Protein AF-A0A7Y5W720-F1 (afdb_monomer)

Mean predicted aligned error: 8.0 Å

Foldseek 3Di:
DDDDDDDDDDDDDDPDPPPPPDFDDWFWQWDQQEGQEAEAEFPLLVLLSVVLQVLLCVQQVHRHHYDHAPPDDDPPGGEYEYFFAVVRHVVLVVVCVQVVNPRECVQAPQQKWWWFWDADPNHIYTRTYHVGSNSRLVSSLCCSAFFWDDDHNIIIGGGDTDIFYFLFPAQEAEDELQQFDQPQDDDRDQAPDLPDDNGGALVSSLNRLLSLLVVCLSLSHAEYEYQQLAAVRNPGLVSSQVSQVSNVSSNHFYAYEAALWPQQGLHRYDCDLRGQQNVCVVVVVQFFADPVRHGDSTGQQQDPVSLVSLLVSLVVVLVRHNGQAYEYEHPDLDAGDDPRLVVQLVVQPDPDRSSLSSSLSNQLSNVVSNCVSPVRHAYEYEPAAADDPVCVVVPDSSLVSHPLSHEYEHECQVCLVPPPQPDADDGNAYEYEHAACGSNVPHVQAACLVSLLSCLLSCSSRPHNYYYYHSRHDLLQLRSVSSSLSSSVCSRPSPQDPLNSLVRRVQQQQAHSVLSVLVVVLCVCRRHPVSLLPLVSLVVSLVSLVVSCVVGDPNNNSSSVSVNVVSVVSSVVSVVVVVVLVVLCCVQPPFDWADFPDKDKPAFDVVVQQDLVLQAPPDLDPPNSKRKGAQALDQKMKMKTFHPAFDWFFKKKFAAAQDQQPQGQAWKWKWFDDPNDIDTQDTGHRDPDHTIDMRGHDIDGGRMMMMMGRDTSDRRMHITRYMTTGDHDDPD

pLDDT: mean 92.98, std 11.26, range [32.91, 98.81]

Structure (mmCIF, N/CA/C/O backbone):
data_AF-A0A7Y5W720-F1
#
_entry.id   AF-A0A7Y5W720-F1
#
loop_
_atom_site.group_PDB
_atom_site.id
_atom_site.type_symbol
_atom_site.label_atom_id
_atom_site.label_alt_id
_atom_site.label_comp_id
_atom_site.label_asym_id
_atom_site.label_entity_id
_atom_site.label_seq_id
_atom_site.pdbx_PDB_ins_code
_atom_site.Cartn_x
_atom_site.Cartn_y
_atom_site.Cartn_z
_atom_site.occupancy
_atom_site.B_iso_or_equiv
_atom_site.auth_seq_id
_atom_site.auth_comp_id
_atom_site.auth_asym_id
_atom_site.auth_atom_id
_atom_site.pdbx_PDB_model_num
ATOM 1 N N . MET A 1 1 ? -81.010 30.825 -11.243 1.00 44.16 1 MET A N 1
ATOM 2 C CA . MET A 1 1 ? -81.316 30.250 -9.906 1.00 44.16 1 MET A CA 1
ATOM 3 C C . MET A 1 1 ? -80.877 28.789 -9.933 1.00 44.16 1 MET A C 1
ATOM 5 O O . MET A 1 1 ? -81.191 28.182 -10.950 1.00 44.16 1 MET A O 1
ATOM 9 N N . PRO A 1 2 ? -80.143 28.233 -8.937 1.00 50.84 2 PRO A N 1
ATOM 10 C CA . PRO A 1 2 ? -80.369 28.401 -7.492 1.00 50.84 2 PRO A CA 1
ATOM 11 C C . PRO A 1 2 ? -79.129 28.652 -6.582 1.00 50.84 2 PRO A C 1
ATOM 13 O O . PRO A 1 2 ? -78.012 28.261 -6.882 1.00 50.84 2 PRO A O 1
ATOM 16 N N . LYS A 1 3 ? -79.433 29.284 -5.434 1.00 36.00 3 LYS A N 1
ATOM 17 C CA . LYS A 1 3 ? -78.966 29.115 -4.033 1.00 36.00 3 LYS A CA 1
ATOM 18 C C . LYS A 1 3 ? -77.467 28.949 -3.691 1.00 36.00 3 LYS A C 1
ATOM 20 O O . LYS A 1 3 ? -76.921 27.853 -3.694 1.00 36.00 3 LYS A O 1
ATOM 25 N N . THR A 1 4 ? -76.903 30.038 -3.167 1.00 38.31 4 THR A N 1
ATOM 26 C CA . THR A 1 4 ? -75.679 30.158 -2.356 1.00 38.31 4 THR A CA 1
ATOM 27 C C . THR A 1 4 ? -75.922 29.753 -0.891 1.00 38.31 4 THR A C 1
ATOM 29 O O . THR A 1 4 ? -76.892 30.196 -0.275 1.00 38.31 4 THR A O 1
ATOM 32 N N . ARG A 1 5 ? -75.020 28.950 -0.307 1.00 42.03 5 ARG A N 1
ATOM 33 C CA . ARG A 1 5 ? -74.884 28.719 1.145 1.00 42.03 5 ARG A CA 1
ATOM 34 C C . ARG A 1 5 ? -73.493 29.188 1.583 1.00 42.03 5 ARG A C 1
ATOM 36 O O . ARG A 1 5 ? -72.498 28.712 1.050 1.00 42.03 5 ARG A O 1
ATOM 43 N N . PHE A 1 6 ? -73.452 30.116 2.538 1.00 37.22 6 PHE A N 1
ATOM 44 C CA . PHE A 1 6 ? -72.251 30.550 3.254 1.00 37.22 6 PHE A CA 1
ATOM 45 C C . PHE A 1 6 ? -71.899 29.506 4.325 1.00 37.22 6 PHE A C 1
ATOM 47 O O . PHE A 1 6 ? -72.762 29.128 5.118 1.00 37.22 6 PHE A O 1
ATOM 54 N N . LEU A 1 7 ? -70.647 29.044 4.331 1.00 35.50 7 LEU A N 1
ATOM 55 C CA . LEU A 1 7 ? -70.089 28.127 5.323 1.00 35.50 7 LEU A CA 1
ATOM 56 C C . LEU A 1 7 ? -69.231 28.935 6.311 1.00 35.50 7 LEU A C 1
ATOM 58 O O . LEU A 1 7 ? -68.372 29.712 5.897 1.00 35.50 7 LEU A O 1
ATOM 62 N N . PHE A 1 8 ? -69.496 28.763 7.604 1.00 35.00 8 PHE A N 1
ATOM 63 C CA . PHE A 1 8 ? -68.755 29.360 8.716 1.00 35.00 8 PHE A CA 1
ATOM 64 C C . PHE A 1 8 ? -67.380 28.685 8.855 1.00 35.00 8 PHE A C 1
ATOM 66 O O . PHE A 1 8 ? -67.295 27.460 8.937 1.00 35.00 8 PHE A O 1
ATOM 73 N N . LEU A 1 9 ? -66.314 29.487 8.885 1.00 33.34 9 LEU A N 1
ATOM 74 C CA . LEU A 1 9 ? -64.928 29.059 9.077 1.00 33.34 9 LEU A CA 1
ATOM 75 C C . LEU A 1 9 ? -64.634 28.957 10.585 1.00 33.34 9 LEU A C 1
ATOM 77 O O . LEU A 1 9 ? -64.728 29.956 11.297 1.00 33.34 9 LEU A O 1
ATOM 81 N N . MET A 1 10 ? -64.274 27.767 11.071 1.00 33.66 10 MET A N 1
ATOM 82 C CA . MET A 1 10 ? -63.764 27.550 12.429 1.00 33.66 10 MET A CA 1
ATOM 83 C C . MET A 1 10 ? -62.242 27.366 12.341 1.00 33.66 10 MET A C 1
ATOM 85 O O . MET A 1 10 ? -61.757 26.394 11.766 1.00 33.66 10 MET A O 1
ATOM 89 N N . LEU A 1 11 ? -61.495 28.342 12.858 1.00 32.91 11 LEU A N 1
ATOM 90 C CA . LEU A 1 11 ? -60.034 28.370 12.876 1.00 32.91 11 LEU A CA 1
ATOM 91 C C . LEU A 1 11 ? -59.527 27.527 14.062 1.00 32.91 11 LEU A C 1
ATOM 93 O O . LEU A 1 11 ? -59.565 27.981 15.203 1.00 32.91 11 LEU A O 1
ATOM 97 N N . PHE A 1 12 ? -59.065 26.303 13.804 1.00 34.47 12 PHE A N 1
ATOM 98 C CA . PHE A 1 12 ? -58.284 25.521 14.768 1.00 34.47 12 PHE A CA 1
ATOM 99 C C . PHE A 1 12 ? -56.801 25.861 14.584 1.00 34.47 12 PHE A C 1
ATOM 101 O O . PHE A 1 12 ? -56.183 25.479 13.592 1.00 34.47 12 PHE A O 1
ATOM 108 N N . VAL A 1 13 ? -56.230 26.599 15.536 1.00 35.31 13 VAL A N 1
ATOM 109 C CA . VAL A 1 13 ? -54.781 26.808 15.639 1.00 35.31 13 VAL A CA 1
ATOM 110 C C . VAL A 1 13 ? -54.181 25.559 16.281 1.00 35.31 13 VAL A C 1
ATOM 112 O O . VAL A 1 13 ? -54.291 25.356 17.488 1.00 35.31 13 VAL A O 1
ATOM 115 N N . VAL A 1 14 ? -53.560 24.706 15.469 1.00 37.03 14 VAL A N 1
ATOM 116 C CA . VAL A 1 14 ? -52.676 23.640 15.951 1.00 37.03 14 VAL A CA 1
ATOM 117 C C . VAL A 1 14 ? -51.308 24.271 16.205 1.00 37.03 14 VAL A C 1
ATOM 119 O O . VAL A 1 14 ? -50.542 24.520 15.279 1.00 37.03 14 VAL A O 1
ATOM 122 N N . LEU A 1 15 ? -51.012 24.559 17.472 1.00 36.03 15 LEU A N 1
ATOM 123 C CA . LEU A 1 15 ? -49.656 24.832 17.945 1.00 36.03 15 LEU A CA 1
ATOM 124 C C . LEU A 1 15 ? -48.871 23.513 17.916 1.00 36.03 15 LEU A C 1
ATOM 126 O O . LEU A 1 15 ? -48.876 22.749 18.877 1.00 36.03 15 LEU A O 1
ATOM 130 N N . THR A 1 16 ? -48.205 23.224 16.799 1.00 38.00 16 THR A N 1
ATOM 131 C CA . THR A 1 16 ? -47.124 22.236 16.776 1.00 38.00 16 THR A CA 1
ATOM 132 C C . THR A 1 16 ? -45.955 22.809 17.567 1.00 38.00 16 THR A C 1
ATOM 134 O O . THR A 1 16 ? -45.246 23.696 17.091 1.00 38.00 16 THR A O 1
ATOM 137 N N . THR A 1 17 ? -45.750 22.314 18.785 1.00 38.47 17 THR A N 1
ATOM 138 C CA . THR A 1 17 ? -44.494 22.479 19.516 1.00 38.47 17 THR A CA 1
ATOM 139 C C . THR A 1 17 ? -43.399 21.759 18.737 1.00 38.47 17 THR A C 1
ATOM 141 O O . THR A 1 17 ? -43.185 20.560 18.910 1.00 38.47 17 THR A O 1
ATOM 144 N N . ALA A 1 18 ? -42.727 22.479 17.840 1.00 40.84 18 ALA A N 1
ATOM 145 C CA . ALA A 1 18 ? -41.414 22.082 17.366 1.00 40.84 18 ALA A CA 1
ATOM 146 C C . ALA A 1 18 ? -40.517 22.000 18.606 1.00 40.84 18 ALA A C 1
ATOM 148 O O . ALA A 1 18 ? -40.218 23.015 19.237 1.00 40.84 18 ALA A O 1
ATOM 149 N N . GLY A 1 19 ? -40.180 20.777 19.017 1.00 35.91 19 GLY A N 1
ATOM 150 C CA . GLY A 1 19 ? -39.203 20.548 20.065 1.00 35.91 19 GLY A CA 1
ATOM 151 C C . GLY A 1 19 ? -37.884 21.152 19.610 1.00 35.91 19 GLY A C 1
ATOM 152 O O . GLY A 1 19 ? -37.218 20.603 18.738 1.00 35.91 19 GLY A O 1
ATOM 153 N N . TYR A 1 20 ? -37.528 22.304 20.173 1.00 36.41 20 TYR A N 1
ATOM 154 C CA . TYR A 1 20 ? -36.170 22.810 20.101 1.00 36.41 20 TYR A CA 1
ATOM 155 C C . TYR A 1 20 ? -35.282 21.765 20.776 1.00 36.41 20 TYR A C 1
ATOM 157 O O . TYR A 1 20 ? -35.274 21.638 22.000 1.00 36.41 20 TYR A O 1
ATOM 165 N N . CYS A 1 21 ? -34.573 20.979 19.969 1.00 39.09 21 CYS A N 1
ATOM 166 C CA . CYS A 1 21 ? -33.480 20.151 20.445 1.00 39.09 21 CYS A CA 1
ATOM 167 C C . CYS A 1 21 ? -32.407 21.129 20.937 1.00 39.09 21 CYS A C 1
ATOM 169 O O . CYS A 1 21 ? -31.680 21.715 20.137 1.00 39.09 21 CYS A O 1
ATOM 171 N N . LEU A 1 22 ? -32.384 21.405 22.243 1.00 52.56 22 LEU A N 1
ATOM 172 C CA . LEU A 1 22 ? -31.303 22.171 22.851 1.00 52.56 22 LEU A CA 1
ATOM 173 C C . LEU A 1 22 ? -30.005 21.423 22.540 1.00 52.56 22 LEU A C 1
ATOM 175 O O . LEU A 1 22 ? -29.875 20.251 22.892 1.00 52.56 22 LEU A O 1
ATOM 179 N N . ALA A 1 23 ? -29.082 22.080 21.835 1.00 60.28 23 ALA A N 1
ATOM 180 C CA . ALA A 1 23 ? -27.775 21.512 21.542 1.00 60.28 23 ALA A CA 1
ATOM 181 C C . ALA A 1 23 ? -27.115 21.098 22.865 1.00 60.28 23 ALA A C 1
ATOM 183 O O . ALA A 1 23 ? -26.997 21.909 23.788 1.00 60.28 23 ALA A O 1
ATOM 184 N N . GLN A 1 24 ? -26.747 19.822 22.979 1.00 73.19 24 GLN A N 1
ATOM 185 C CA . GLN A 1 24 ? -26.097 19.303 24.175 1.00 73.19 24 GLN A CA 1
ATOM 186 C C . GLN A 1 24 ? -24.757 20.024 24.362 1.00 73.19 24 GLN A C 1
ATOM 188 O O . GLN A 1 24 ? -23.994 20.189 23.408 1.00 73.19 24 GLN A O 1
ATOM 193 N N . ALA A 1 25 ? -24.492 20.499 25.581 1.00 83.00 25 ALA A N 1
ATOM 194 C CA . ALA A 1 25 ? -23.247 21.195 25.883 1.00 83.00 25 ALA A CA 1
ATOM 195 C C . ALA A 1 25 ? -22.039 20.264 25.639 1.00 83.00 25 ALA A C 1
ATOM 197 O O . ALA A 1 25 ? -22.139 19.072 25.943 1.00 83.00 25 ALA A O 1
ATOM 198 N N . PRO A 1 26 ? -20.903 20.782 25.129 1.00 91.38 26 PRO A N 1
ATOM 199 C CA . PRO A 1 26 ? -19.698 19.980 24.944 1.00 91.38 26 PRO A CA 1
ATOM 200 C C . PRO A 1 26 ? -19.242 19.320 26.249 1.00 91.38 26 PRO A C 1
ATOM 202 O O . PRO A 1 26 ? -19.220 19.958 27.307 1.00 91.38 26 PRO A O 1
ATOM 205 N N . LEU A 1 27 ? -18.821 18.058 26.172 1.00 95.06 27 LEU A N 1
ATOM 206 C CA . LEU A 1 27 ? -18.224 17.352 27.300 1.00 95.06 27 LEU A CA 1
ATOM 207 C C . LEU A 1 27 ? -16.806 17.865 27.535 1.00 95.06 27 LEU A C 1
ATOM 209 O O . LEU A 1 27 ? -15.995 17.942 26.614 1.00 95.06 27 LEU A O 1
ATOM 213 N N . THR A 1 28 ? -16.484 18.182 28.786 1.00 95.62 28 THR A N 1
ATOM 214 C CA . THR A 1 28 ? -15.100 18.452 29.193 1.00 95.62 28 THR A CA 1
ATOM 215 C C . THR A 1 28 ? -14.472 17.147 29.658 1.00 95.62 28 THR A C 1
ATOM 217 O O . THR A 1 28 ? -14.910 16.576 30.653 1.00 95.62 28 THR A O 1
ATOM 220 N N . LEU A 1 29 ? -13.465 16.665 28.928 1.00 97.38 29 LEU A N 1
ATOM 221 C CA . LEU A 1 29 ? -12.767 15.412 29.240 1.00 97.38 29 LEU A CA 1
ATOM 222 C C . LEU A 1 29 ? -11.474 15.676 30.017 1.00 97.38 29 LEU A C 1
ATOM 224 O O . LEU A 1 29 ? -11.125 14.920 30.924 1.00 97.38 29 LEU A O 1
ATOM 228 N N . VAL A 1 30 ? -10.799 16.783 29.701 1.00 97.81 30 VAL A N 1
ATOM 229 C CA . VAL A 1 30 ? -9.634 17.295 30.429 1.00 97.81 30 VAL A CA 1
ATOM 230 C C . VAL A 1 30 ? -9.773 18.807 30.572 1.00 97.81 30 VAL A C 1
ATOM 232 O O . VAL A 1 30 ? -10.057 19.498 29.593 1.00 97.81 30 VAL A O 1
ATOM 235 N N . ASN A 1 31 ? -9.551 19.326 31.777 1.00 96.81 31 ASN A N 1
ATOM 236 C CA . ASN A 1 31 ? -9.566 20.755 32.070 1.00 96.81 31 ASN A CA 1
ATOM 237 C C . ASN A 1 31 ? -8.187 21.193 32.569 1.00 96.81 31 ASN A C 1
ATOM 239 O O . ASN A 1 31 ? -7.797 20.842 33.678 1.00 96.81 31 ASN A O 1
ATOM 243 N N . ASP A 1 32 ? -7.452 21.932 31.740 1.00 95.88 32 ASP A N 1
ATOM 244 C CA . ASP A 1 32 ? -6.098 22.421 32.040 1.00 95.88 32 ASP A CA 1
ATOM 245 C C . ASP A 1 32 ? -5.136 21.330 32.562 1.00 95.88 32 ASP A C 1
ATOM 247 O O . ASP A 1 32 ? -4.473 21.464 33.589 1.00 95.88 32 ASP A O 1
ATOM 251 N N . GLY A 1 33 ? -5.098 20.188 31.869 1.00 96.06 33 GLY A N 1
ATOM 252 C CA . GLY A 1 33 ? -4.282 19.029 32.243 1.00 96.06 33 GLY A CA 1
ATOM 253 C C . GLY A 1 33 ? -4.838 18.184 33.394 1.00 96.06 33 GLY A C 1
ATOM 254 O O . GLY A 1 33 ? -4.301 17.113 33.674 1.00 96.06 33 GLY A O 1
ATOM 255 N N . MET A 1 34 ? -5.937 18.601 34.028 1.00 96.81 34 MET A N 1
ATOM 256 C CA . MET A 1 34 ? -6.626 17.799 35.038 1.00 96.81 34 MET A CA 1
ATOM 257 C C . MET A 1 34 ? -7.694 16.914 34.381 1.00 96.81 34 MET A C 1
ATOM 259 O O . MET A 1 34 ? -8.561 17.432 33.669 1.00 96.81 34 MET A O 1
ATOM 263 N N . PRO A 1 35 ? -7.675 15.586 34.601 1.00 96.62 35 PRO A N 1
ATOM 264 C CA . PRO A 1 35 ? -8.681 14.695 34.039 1.00 96.62 35 PRO A CA 1
ATOM 265 C C . PRO A 1 35 ? -10.062 15.006 34.634 1.00 96.62 35 PRO A C 1
ATOM 267 O O . PRO A 1 35 ? -10.228 15.060 35.850 1.00 96.62 35 PRO A O 1
ATOM 270 N N . ALA A 1 36 ? -11.058 15.187 33.768 1.00 96.50 36 ALA A N 1
ATOM 271 C CA . ALA A 1 36 ? -12.472 15.359 34.124 1.00 96.50 36 ALA A CA 1
ATOM 272 C C . ALA A 1 36 ? -13.320 14.138 33.715 1.00 96.50 36 ALA A C 1
ATOM 274 O O . ALA A 1 36 ? -14.554 14.176 33.719 1.00 96.50 36 ALA A O 1
ATOM 275 N N . CYS A 1 37 ? -12.650 13.047 33.344 1.00 96.88 37 CYS A N 1
ATOM 276 C CA . CYS A 1 37 ? -13.263 11.807 32.905 1.00 96.88 37 CYS A CA 1
ATOM 277 C C . CYS A 1 37 ? -12.535 10.576 33.459 1.00 96.88 37 CYS A C 1
ATOM 279 O O . CYS A 1 37 ? -11.435 10.662 34.008 1.00 96.88 37 CYS A O 1
ATOM 281 N N . THR A 1 38 ? -13.167 9.414 33.317 1.00 97.31 38 THR A N 1
ATOM 282 C CA . THR A 1 38 ? -12.581 8.099 33.609 1.00 97.31 38 THR A CA 1
ATOM 283 C C . THR A 1 38 ? -12.938 7.132 32.490 1.00 97.31 38 THR A C 1
ATOM 285 O O . THR A 1 38 ? -14.084 7.108 32.040 1.00 97.31 38 THR A O 1
ATOM 288 N N . ILE A 1 39 ? -11.961 6.345 32.041 1.00 98.25 39 ILE A N 1
ATOM 289 C CA . ILE A 1 39 ? -12.145 5.343 30.992 1.00 98.25 39 ILE A CA 1
ATOM 290 C C . ILE A 1 39 ? -12.527 4.013 31.643 1.00 98.25 39 ILE A C 1
ATOM 292 O O . ILE A 1 39 ? -11.825 3.496 32.509 1.00 98.25 39 ILE A O 1
ATOM 296 N N . LEU A 1 40 ? -13.656 3.470 31.206 1.00 97.69 40 LEU A N 1
ATOM 297 C CA . LEU A 1 40 ? -14.325 2.283 31.717 1.00 97.69 40 LEU A CA 1
ATOM 298 C C . LEU A 1 40 ? -14.341 1.244 30.601 1.00 97.69 40 LEU A C 1
ATOM 300 O O . LEU A 1 40 ? -15.213 1.266 29.727 1.00 97.69 40 LEU A O 1
ATOM 304 N N . ARG A 1 41 ? -13.342 0.366 30.602 1.00 97.62 41 ARG A N 1
ATOM 305 C CA . ARG A 1 41 ? -13.121 -0.591 29.514 1.00 97.62 41 ARG A CA 1
ATOM 306 C C . ARG A 1 41 ? -13.776 -1.943 29.772 1.00 97.62 41 ARG A C 1
ATOM 308 O O . ARG A 1 41 ? -13.938 -2.341 30.929 1.00 97.62 41 ARG A O 1
ATOM 315 N N . GLY A 1 42 ? -14.083 -2.658 28.695 1.00 97.00 42 GLY A N 1
ATOM 316 C CA . GLY A 1 42 ? -14.372 -4.085 28.745 1.00 97.00 42 GLY A CA 1
ATOM 317 C C . GLY A 1 42 ? -13.136 -4.919 29.083 1.00 97.00 42 GLY A C 1
ATOM 318 O O . GLY A 1 42 ? -12.008 -4.408 29.115 1.00 97.00 42 GLY A O 1
ATOM 319 N N . GLU A 1 43 ? -13.344 -6.203 29.374 1.00 94.62 43 GLU A N 1
ATOM 320 C CA . GLU A 1 43 ? -12.267 -7.097 29.829 1.00 94.62 43 GLU A CA 1
ATOM 321 C C . GLU A 1 43 ? -11.141 -7.248 28.790 1.00 94.62 43 GLU A C 1
ATOM 323 O O . GLU A 1 43 ? -9.968 -7.177 29.171 1.00 94.62 43 GLU A O 1
ATOM 328 N N . ASP A 1 44 ? -11.496 -7.292 27.502 1.00 94.12 44 ASP A N 1
ATOM 329 C CA . ASP A 1 44 ? -10.583 -7.540 26.371 1.00 94.12 44 ASP A CA 1
ATOM 330 C C . ASP A 1 44 ? -10.207 -6.276 25.566 1.00 94.12 44 ASP A C 1
ATOM 332 O O . ASP A 1 44 ? -9.545 -6.346 24.525 1.00 94.12 44 ASP A O 1
ATOM 336 N N . ASP A 1 45 ? -10.613 -5.098 26.052 1.00 97.31 45 ASP A N 1
ATOM 337 C CA . ASP A 1 45 ? -10.441 -3.800 25.378 1.00 97.31 45 ASP A CA 1
ATOM 338 C C . ASP A 1 45 ? -9.306 -2.961 25.991 1.00 97.31 45 ASP A C 1
ATOM 340 O O . ASP A 1 45 ? -9.364 -1.728 26.048 1.00 97.31 45 ASP A O 1
ATOM 344 N N . ASP A 1 46 ? -8.271 -3.634 26.497 1.00 97.00 46 ASP A N 1
ATOM 345 C CA . ASP A 1 46 ? -7.099 -3.021 27.125 1.00 97.00 46 ASP A CA 1
ATOM 346 C C . ASP A 1 46 ? -6.401 -2.033 26.183 1.00 97.00 46 ASP A C 1
ATOM 348 O O . ASP A 1 46 ? -6.198 -0.876 26.547 1.00 97.00 46 ASP A O 1
ATOM 352 N N . PHE A 1 47 ? -6.107 -2.451 24.949 1.00 97.81 47 PHE A N 1
ATOM 353 C CA . PHE A 1 47 ? -5.380 -1.625 23.991 1.00 97.81 47 PHE A CA 1
ATOM 354 C C . PHE A 1 47 ? -6.137 -0.343 23.633 1.00 97.81 47 PHE A C 1
ATOM 356 O O . PHE A 1 47 ? -5.552 0.736 23.695 1.00 97.81 47 PHE A O 1
ATOM 363 N N . ALA A 1 48 ? -7.429 -0.438 23.300 1.00 98.31 48 ALA A N 1
ATOM 364 C CA . ALA A 1 48 ? -8.238 0.723 22.928 1.00 98.31 48 ALA A CA 1
ATOM 365 C C . ALA A 1 48 ? -8.275 1.755 24.071 1.00 98.31 48 ALA A C 1
ATOM 367 O O . ALA A 1 48 ? -8.024 2.944 23.869 1.00 98.31 48 ALA A O 1
ATOM 368 N N . ALA A 1 49 ? -8.506 1.293 25.300 1.00 98.44 49 ALA A N 1
ATOM 369 C CA . ALA A 1 49 ? -8.550 2.157 26.472 1.00 98.44 49 ALA A CA 1
ATOM 370 C C . ALA A 1 49 ? -7.181 2.767 26.826 1.00 98.44 49 ALA A C 1
ATOM 372 O O . ALA A 1 49 ? -7.089 3.964 27.105 1.00 98.44 49 ALA A O 1
ATOM 373 N N . GLU A 1 50 ? -6.109 1.972 26.787 1.00 98.31 50 GLU A N 1
ATOM 374 C CA . GLU A 1 50 ? -4.742 2.440 27.034 1.00 98.31 50 GLU A CA 1
ATOM 375 C C . GLU A 1 50 ? -4.271 3.431 25.971 1.00 98.31 50 GLU A C 1
ATOM 377 O O . GLU A 1 50 ? -3.599 4.408 26.302 1.00 98.31 50 GLU A O 1
ATOM 382 N N . ARG A 1 51 ? -4.627 3.208 24.702 1.00 98.19 51 ARG A N 1
ATOM 383 C CA . ARG A 1 51 ? -4.291 4.110 23.599 1.00 98.19 51 ARG A CA 1
ATOM 384 C C . ARG A 1 51 ? -4.938 5.479 23.795 1.00 98.19 51 ARG A C 1
ATOM 386 O O . ARG A 1 51 ? -4.238 6.483 23.657 1.00 98.19 51 ARG A O 1
ATOM 393 N N . LEU A 1 52 ? -6.218 5.515 24.179 1.00 98.62 52 LEU A N 1
ATOM 394 C CA . LEU A 1 52 ? -6.930 6.756 24.494 1.00 98.62 52 LEU A CA 1
ATOM 395 C C . LEU A 1 52 ? -6.334 7.463 25.720 1.00 98.62 52 LEU A C 1
ATOM 397 O O . LEU A 1 52 ? -6.096 8.669 25.695 1.00 98.62 52 LEU A O 1
ATOM 401 N N . ALA A 1 53 ? -6.039 6.717 26.788 1.00 98.62 53 ALA A N 1
ATOM 402 C CA . ALA A 1 53 ? -5.394 7.271 27.978 1.00 98.62 53 ALA A CA 1
ATOM 403 C C . ALA A 1 53 ? -4.006 7.853 27.667 1.00 98.62 53 ALA A C 1
ATOM 405 O O . ALA A 1 53 ? -3.657 8.927 28.161 1.00 98.62 53 ALA A O 1
ATOM 406 N N . ARG A 1 54 ? -3.224 7.170 26.821 1.00 98.25 54 ARG A N 1
ATOM 407 C CA . ARG A 1 54 ? -1.921 7.647 26.349 1.00 98.25 54 ARG A CA 1
ATOM 408 C C . ARG A 1 54 ? -2.061 8.928 25.536 1.00 98.25 54 ARG A C 1
ATOM 410 O O . ARG A 1 54 ? -1.322 9.867 25.798 1.00 98.25 54 ARG A O 1
ATOM 417 N N . TRP A 1 55 ? -3.041 8.994 24.636 1.00 98.00 55 TRP A N 1
ATOM 418 C CA . TRP A 1 55 ? -3.327 10.209 23.876 1.00 98.00 55 TRP A CA 1
ATOM 419 C C . TRP A 1 55 ? -3.609 11.397 24.811 1.00 98.00 55 TRP A C 1
ATOM 421 O O . TRP A 1 55 ? -3.021 12.460 24.639 1.00 98.00 55 TRP A O 1
ATOM 431 N N . PHE A 1 56 ? -4.407 11.219 25.875 1.00 98.38 56 PHE A N 1
ATOM 432 C CA . PHE A 1 56 ? -4.619 12.282 26.872 1.00 98.38 56 PHE A CA 1
ATOM 433 C C . PHE A 1 56 ? -3.332 12.684 27.613 1.00 98.38 56 PHE A C 1
ATOM 435 O O . PHE A 1 56 ? -3.136 13.864 27.920 1.00 98.38 56 PHE A O 1
ATOM 442 N N . ALA A 1 57 ? -2.445 11.732 27.900 1.00 98.06 57 ALA A N 1
ATOM 443 C CA . ALA A 1 57 ? -1.167 12.015 28.545 1.00 98.06 57 ALA A CA 1
ATOM 444 C C . ALA A 1 57 ? -0.201 12.779 27.622 1.00 98.06 57 ALA A C 1
ATOM 446 O O . ALA A 1 57 ? 0.492 13.682 28.087 1.00 98.06 57 ALA A O 1
ATOM 447 N N . GLU A 1 58 ? -0.172 12.442 26.333 1.00 96.31 58 GLU A N 1
ATOM 448 C CA . GLU A 1 58 ? 0.693 13.058 25.321 1.00 96.31 58 GLU A CA 1
ATOM 449 C C . GLU A 1 58 ? 0.192 14.452 24.923 1.00 96.31 58 GLU A C 1
ATOM 451 O O . GLU A 1 58 ? 0.943 15.423 24.985 1.00 96.31 58 GLU A O 1
ATOM 456 N N . GLU A 1 59 ? -1.092 14.570 24.587 1.00 95.25 59 GLU A N 1
ATOM 457 C CA . GLU A 1 59 ? -1.663 15.787 24.000 1.00 95.25 59 GLU A CA 1
ATOM 458 C C . GLU A 1 59 ? -2.132 16.806 25.043 1.00 95.25 59 GLU A C 1
ATOM 460 O O . GLU A 1 59 ? -2.152 18.013 24.783 1.00 95.25 59 GLU A O 1
ATOM 465 N N . ALA A 1 60 ? -2.522 16.337 26.232 1.00 96.62 60 ALA A N 1
ATOM 466 C CA . ALA A 1 60 ? -3.101 17.178 27.278 1.00 96.62 60 ALA A CA 1
ATOM 467 C C . ALA A 1 60 ? -2.337 17.128 28.609 1.00 96.62 60 ALA A C 1
ATOM 469 O O . ALA A 1 60 ? -2.706 17.838 29.543 1.00 96.62 60 ALA A O 1
ATOM 470 N N . HIS A 1 61 ? -1.266 16.330 28.713 1.00 97.12 61 HIS A N 1
ATOM 471 C CA . HIS A 1 61 ? -0.525 16.099 29.960 1.00 97.12 61 HIS A CA 1
ATOM 472 C C . HIS A 1 61 ? -1.402 15.597 31.119 1.00 97.12 61 HIS A C 1
ATOM 474 O O . HIS A 1 61 ? -1.092 15.837 32.286 1.00 97.12 61 HIS A O 1
ATOM 480 N N . ALA A 1 62 ? -2.492 14.893 30.802 1.00 97.81 62 ALA A N 1
ATOM 481 C CA . ALA A 1 62 ? -3.458 14.412 31.778 1.00 97.81 62 ALA A CA 1
ATOM 482 C C . ALA A 1 62 ? -3.366 12.895 31.952 1.00 97.81 62 ALA A C 1
ATOM 484 O O . ALA A 1 62 ? -3.511 12.130 30.999 1.00 97.81 62 ALA A O 1
ATOM 485 N N . LYS A 1 63 ? -3.185 12.440 33.196 1.00 97.69 63 LYS A N 1
ATOM 486 C CA . LYS A 1 63 ? -3.234 11.014 33.535 1.00 97.69 63 LYS A CA 1
ATOM 487 C C . LYS A 1 63 ? -4.678 10.595 33.814 1.00 97.69 63 LYS A C 1
ATOM 489 O O . LYS A 1 63 ? -5.140 10.674 34.950 1.00 97.69 63 LYS A O 1
ATOM 494 N N . VAL A 1 64 ? -5.383 10.161 32.774 1.00 97.12 64 VAL A N 1
ATOM 495 C CA . VAL A 1 64 ? -6.754 9.641 32.887 1.00 97.12 64 VAL A CA 1
ATOM 496 C C . VAL A 1 64 ? -6.728 8.210 33.430 1.00 97.12 64 VAL A C 1
ATOM 498 O O . VAL A 1 64 ? -5.935 7.382 32.982 1.00 97.12 64 VAL A O 1
ATOM 501 N N . ALA A 1 65 ? -7.582 7.918 34.412 1.00 96.31 65 ALA A N 1
ATOM 502 C CA . ALA A 1 65 ? -7.713 6.575 34.967 1.00 96.31 65 ALA A CA 1
ATOM 503 C C . ALA A 1 65 ? -8.397 5.630 33.965 1.00 96.31 65 ALA A C 1
ATOM 505 O O . ALA A 1 65 ? -9.391 6.000 33.337 1.00 96.31 65 ALA A O 1
ATOM 506 N N . VAL A 1 66 ? -7.871 4.408 33.854 1.00 96.94 66 VAL A N 1
ATOM 507 C CA . VAL A 1 66 ? -8.458 3.307 33.084 1.00 96.94 66 VAL A CA 1
ATOM 508 C C . VAL A 1 66 ? -8.819 2.203 34.063 1.00 96.94 66 VAL A C 1
ATOM 510 O O . VAL A 1 66 ? -7.932 1.669 34.726 1.00 96.94 66 VAL A O 1
ATOM 513 N N . VAL A 1 67 ? -10.100 1.857 34.143 1.00 95.75 67 VAL A N 1
ATOM 514 C CA . VAL A 1 67 ? -10.600 0.807 35.038 1.00 95.75 67 VAL A CA 1
ATOM 515 C C . VAL A 1 67 ? -11.465 -0.182 34.263 1.00 95.75 67 VAL A C 1
ATOM 517 O O . VAL A 1 67 ? -12.079 0.159 33.248 1.00 95.75 67 VAL A O 1
ATOM 520 N N . VAL A 1 68 ? -11.506 -1.430 34.728 1.00 95.62 68 VAL A N 1
ATOM 521 C CA . VAL A 1 68 ? -12.366 -2.462 34.135 1.00 95.62 68 VAL A CA 1
ATOM 522 C C . VAL A 1 68 ? -13.790 -2.266 34.643 1.00 95.62 68 VAL A C 1
ATOM 524 O O . VAL A 1 68 ? -14.027 -2.220 35.854 1.00 95.62 68 VAL A O 1
ATOM 527 N N . ALA A 1 69 ? -14.744 -2.152 33.722 1.00 91.06 69 ALA A N 1
ATOM 528 C CA . ALA A 1 69 ? -16.139 -1.916 34.057 1.00 91.06 69 ALA A CA 1
ATOM 529 C C . ALA A 1 69 ? -16.683 -2.999 35.008 1.00 91.06 69 ALA A C 1
ATOM 531 O O . ALA A 1 69 ? -16.538 -4.195 34.765 1.00 91.06 69 ALA A O 1
ATOM 532 N N . GLY A 1 70 ? -17.306 -2.572 36.111 1.00 84.81 70 GLY A N 1
ATOM 533 C CA . GLY A 1 70 ? -17.915 -3.462 37.107 1.00 84.81 70 GLY A CA 1
ATOM 534 C C . GLY A 1 70 ? -16.962 -4.058 38.152 1.00 84.81 70 GLY A C 1
ATOM 535 O O . GLY A 1 70 ? -17.444 -4.695 39.085 1.00 84.81 70 GLY A O 1
ATOM 536 N N . LYS A 1 71 ? -15.640 -3.845 38.047 1.00 86.88 71 LYS A N 1
ATOM 537 C CA . LYS A 1 71 ? -14.666 -4.314 39.058 1.00 86.88 71 LYS A CA 1
ATOM 538 C C . LYS A 1 71 ? -14.335 -3.267 40.119 1.00 86.88 71 LYS A C 1
ATOM 540 O O . LYS A 1 71 ? -13.943 -3.624 41.226 1.00 86.88 71 LYS A O 1
ATOM 545 N N . GLU A 1 72 ? -14.515 -1.992 39.797 1.00 83.81 72 GLU A N 1
ATOM 546 C CA . GLU A 1 72 ? -14.207 -0.865 40.678 1.00 83.81 72 GLU A CA 1
ATOM 547 C C . GLU A 1 72 ? -15.417 0.065 40.814 1.00 83.81 72 GLU A C 1
ATOM 549 O O . GLU A 1 72 ? -16.261 0.149 39.917 1.00 83.81 72 GLU A O 1
ATOM 554 N N . ALA A 1 73 ? -15.512 0.758 41.953 1.00 81.38 73 ALA A N 1
ATOM 555 C CA . ALA A 1 73 ? -16.548 1.759 42.170 1.00 81.38 73 ALA A CA 1
ATOM 556 C C . ALA A 1 73 ? -16.356 2.933 41.199 1.00 81.38 73 ALA A C 1
ATOM 558 O O . ALA A 1 73 ? -15.244 3.429 41.015 1.00 81.38 73 ALA A O 1
ATOM 559 N N . LEU A 1 74 ? -17.451 3.387 40.586 1.00 80.94 74 LEU A N 1
ATOM 560 C CA . LEU A 1 74 ? -17.419 4.551 39.707 1.00 80.94 74 LEU A CA 1
ATOM 561 C C . LEU A 1 74 ? -17.106 5.815 40.525 1.00 80.94 74 LEU A C 1
ATOM 563 O O . LEU A 1 74 ? -17.675 5.979 41.604 1.00 80.94 74 LEU A O 1
ATOM 567 N N . PRO A 1 75 ? -16.275 6.741 40.015 1.00 80.00 75 PRO A N 1
ATOM 568 C CA . PRO A 1 75 ? -16.061 8.033 40.665 1.00 80.00 75 PRO A CA 1
ATOM 569 C C . PRO A 1 75 ? -17.382 8.787 40.839 1.00 80.00 75 PRO A C 1
ATOM 571 O O . PRO A 1 75 ? -18.218 8.739 39.938 1.00 80.00 75 PRO A O 1
ATOM 574 N N . ASP A 1 76 ? -17.560 9.532 41.932 1.00 81.00 76 ASP A N 1
ATOM 575 C CA . ASP A 1 76 ? -18.818 10.238 42.252 1.00 81.00 76 ASP A CA 1
ATOM 576 C C . ASP A 1 76 ? -19.191 11.346 41.249 1.00 81.00 76 ASP A C 1
ATOM 578 O O . ASP A 1 76 ? -20.350 11.747 41.152 1.00 81.00 76 ASP A O 1
ATOM 582 N N . SER A 1 77 ? -18.221 11.844 40.478 1.00 83.69 77 SER A N 1
ATOM 583 C CA . SER A 1 77 ? -18.394 12.940 39.520 1.00 83.69 77 SER A CA 1
ATOM 584 C C . SER A 1 77 ? -17.508 12.762 38.282 1.00 83.69 77 SER A C 1
ATOM 586 O O . SER A 1 77 ? -16.608 11.923 38.269 1.00 83.69 77 SER A O 1
ATOM 588 N N . GLY A 1 78 ? -17.769 13.559 37.243 1.00 87.44 78 GLY A N 1
ATOM 589 C CA . GLY A 1 78 ? -17.044 13.517 35.971 1.00 87.44 78 GLY A CA 1
ATOM 590 C C . GLY A 1 78 ? -17.727 12.660 34.904 1.00 87.44 78 GLY A C 1
ATOM 591 O O . GLY A 1 78 ? -18.707 11.959 35.163 1.00 87.44 78 GLY A O 1
ATOM 592 N N . CYS A 1 79 ? -17.209 12.751 33.680 1.00 94.75 79 CYS A N 1
ATOM 593 C CA . CYS A 1 79 ? -17.710 11.997 32.532 1.00 94.75 79 CYS A CA 1
ATOM 594 C C . CYS A 1 79 ? -17.187 10.549 32.548 1.00 94.75 79 CYS A C 1
ATOM 596 O O . CYS A 1 79 ? -15.992 10.316 32.749 1.00 94.75 79 CYS A O 1
ATOM 598 N N . GLY A 1 80 ? -18.060 9.570 32.309 1.00 96.31 80 GLY A N 1
ATOM 599 C CA . GLY A 1 80 ? -17.645 8.183 32.078 1.00 96.31 80 GLY A CA 1
ATOM 600 C C . GLY A 1 80 ? -17.427 7.910 30.589 1.00 96.31 80 GLY A C 1
ATOM 601 O O . GLY A 1 80 ? -18.339 8.119 29.794 1.00 96.31 80 GLY A O 1
ATOM 602 N N . ILE A 1 81 ? -16.249 7.416 30.203 1.00 98.31 81 ILE A N 1
ATOM 603 C CA . ILE A 1 81 ? -15.970 6.968 28.830 1.00 98.31 81 ILE A CA 1
ATOM 604 C C . ILE A 1 81 ? -16.053 5.444 28.798 1.00 98.31 81 ILE A C 1
ATOM 606 O O . ILE A 1 81 ? -15.168 4.766 29.307 1.00 98.31 81 ILE A O 1
ATOM 610 N N . LEU A 1 82 ? -17.113 4.902 28.214 1.00 98.38 82 LEU A N 1
ATOM 611 C CA . LEU A 1 82 ? -17.352 3.466 28.099 1.00 98.38 82 LEU A CA 1
ATOM 612 C C . LEU A 1 82 ? -16.721 2.947 26.809 1.00 98.38 82 LEU A C 1
ATOM 614 O O . LEU A 1 82 ? -17.072 3.424 25.734 1.00 98.38 82 LEU A O 1
ATOM 618 N N . VAL A 1 83 ? -15.819 1.972 26.911 1.00 98.69 83 VAL A N 1
ATOM 619 C CA . VAL A 1 83 ? -15.098 1.398 25.762 1.00 98.69 83 VAL A CA 1
ATOM 620 C C . VAL A 1 83 ? -15.283 -0.112 25.740 1.00 98.69 83 VAL A C 1
ATOM 622 O O . VAL A 1 83 ? -15.066 -0.767 26.761 1.00 98.69 83 VAL A O 1
ATOM 625 N N . GLY A 1 84 ? -15.672 -0.663 24.595 1.00 98.06 84 GLY A N 1
ATOM 626 C CA . GLY A 1 84 ? -15.724 -2.107 24.369 1.00 98.06 84 GLY A CA 1
ATOM 627 C C . GLY A 1 84 ? -16.899 -2.533 23.507 1.00 98.06 84 GLY A C 1
ATOM 628 O O . GLY A 1 84 ? -17.496 -1.712 22.815 1.00 98.06 84 GLY A O 1
ATOM 629 N N . SER A 1 85 ? -17.249 -3.812 23.550 1.00 96.50 85 SER A N 1
ATOM 630 C CA . SER A 1 85 ? -18.460 -4.338 22.925 1.00 96.50 85 SER A CA 1
ATOM 631 C C . SER A 1 85 ? -19.562 -4.552 23.960 1.00 96.50 85 SER A C 1
ATOM 633 O O . SER A 1 85 ? -19.342 -4.479 25.174 1.00 96.50 85 SER A O 1
ATOM 635 N N . ALA A 1 86 ? -20.771 -4.857 23.481 1.00 94.94 86 ALA A N 1
ATOM 636 C CA . ALA A 1 86 ? -21.842 -5.297 24.364 1.00 94.94 86 ALA A CA 1
ATOM 637 C C . ALA A 1 86 ? -21.412 -6.521 25.188 1.00 94.94 86 ALA A C 1
ATOM 639 O O . ALA A 1 86 ? -21.820 -6.632 26.340 1.00 94.94 86 ALA A O 1
ATOM 640 N N . GLU A 1 87 ? -20.608 -7.426 24.621 1.00 94.50 87 GLU A N 1
ATOM 641 C CA . GLU A 1 87 ? -20.114 -8.643 25.270 1.00 94.50 87 GLU A CA 1
ATOM 642 C C . GLU A 1 87 ? -19.049 -8.347 26.330 1.00 94.50 87 GLU A C 1
ATOM 644 O O . GLU A 1 87 ? -19.203 -8.784 27.469 1.00 94.50 87 GLU A O 1
ATOM 649 N N . SER A 1 88 ? -18.028 -7.557 25.988 1.00 95.88 88 SER A N 1
ATOM 650 C CA . SER A 1 88 ? -16.864 -7.328 26.851 1.00 95.88 88 SER A CA 1
ATOM 651 C C . SER A 1 88 ? -17.106 -6.313 27.972 1.00 95.88 88 SER A C 1
ATOM 653 O O . SER A 1 88 ? -16.375 -6.322 28.965 1.00 95.88 88 SER A O 1
ATOM 655 N N . ASN A 1 89 ? -18.109 -5.430 27.843 1.00 97.00 89 ASN A N 1
ATOM 656 C CA . ASN A 1 89 ? -18.380 -4.347 28.793 1.00 97.00 89 ASN A CA 1
ATOM 657 C C . ASN A 1 89 ? -19.857 -4.328 29.262 1.00 97.00 89 ASN A C 1
ATOM 659 O O . ASN A 1 89 ? -20.718 -3.705 28.631 1.00 97.00 89 ASN A O 1
ATOM 663 N N . PRO A 1 90 ? -20.179 -4.963 30.409 1.00 94.50 90 PRO A N 1
ATOM 664 C CA . PRO A 1 90 ? -21.551 -5.035 30.924 1.00 94.50 90 PRO A CA 1
ATOM 665 C C . PRO A 1 90 ? -22.171 -3.676 31.270 1.00 94.50 90 PRO A C 1
ATOM 667 O O . PRO A 1 90 ? -23.370 -3.482 31.078 1.00 94.50 90 PRO A O 1
ATOM 670 N N . LEU A 1 91 ? -21.369 -2.723 31.760 1.00 95.44 91 LEU A N 1
ATOM 671 C CA . LEU A 1 91 ? -21.851 -1.376 32.080 1.00 95.44 91 LEU A CA 1
ATOM 672 C C . LEU A 1 91 ? -22.215 -0.610 30.805 1.00 95.44 91 LEU A C 1
ATOM 674 O O . LEU A 1 91 ? -23.248 0.055 30.762 1.00 95.44 91 LEU A O 1
ATOM 678 N N . LEU A 1 92 ? -21.402 -0.746 29.753 1.00 96.62 92 LEU A N 1
ATOM 679 C CA . LEU A 1 92 ? -21.711 -0.197 28.435 1.00 96.62 92 LEU A CA 1
ATOM 680 C C . LEU A 1 92 ? -23.051 -0.727 27.932 1.00 96.62 92 LEU A C 1
ATOM 682 O O . LEU A 1 92 ? -23.886 0.067 27.505 1.00 96.62 92 LEU A O 1
ATOM 686 N N . ARG A 1 93 ? -23.287 -2.041 28.038 1.00 96.19 93 ARG A N 1
ATOM 687 C CA . ARG A 1 93 ? -24.564 -2.661 27.657 1.00 96.19 93 ARG A CA 1
ATOM 688 C C . ARG A 1 93 ? -25.744 -2.052 28.418 1.00 96.19 93 ARG A C 1
ATOM 690 O O . ARG A 1 93 ? -26.720 -1.658 27.791 1.00 96.19 93 ARG A O 1
ATOM 697 N N . GLN A 1 94 ? -25.634 -1.908 29.738 1.00 96.06 94 GLN A N 1
ATOM 698 C CA . GLN A 1 94 ? -26.692 -1.314 30.567 1.00 96.06 94 GLN A CA 1
ATOM 699 C C . GLN A 1 94 ? -26.988 0.144 30.192 1.00 96.06 94 GLN A C 1
ATOM 701 O O . GLN A 1 94 ? -28.150 0.520 30.035 1.00 96.06 94 GLN A O 1
ATOM 706 N N . VAL A 1 95 ? -25.948 0.968 30.019 1.00 96.38 95 VAL A N 1
ATOM 707 C CA . VAL A 1 95 ? -26.113 2.374 29.620 1.00 96.38 95 VAL A CA 1
ATOM 708 C C . VAL A 1 95 ? -26.708 2.470 28.215 1.00 96.38 95 VAL A C 1
ATOM 710 O O . VAL A 1 95 ? -27.599 3.288 27.989 1.00 96.38 95 VAL A O 1
ATOM 713 N N . ALA A 1 96 ? -26.278 1.612 27.287 1.00 96.44 96 ALA A N 1
ATOM 714 C CA . ALA A 1 96 ? -26.837 1.532 25.943 1.00 96.44 96 ALA A CA 1
ATOM 715 C C . ALA A 1 96 ? -28.323 1.140 25.959 1.00 96.44 96 ALA A C 1
ATOM 717 O O . ALA A 1 96 ? -29.126 1.819 25.326 1.00 96.44 96 ALA A O 1
ATOM 718 N N . GLU A 1 97 ? -28.716 0.117 26.722 1.00 96.69 97 GLU A N 1
ATOM 719 C CA . GLU A 1 97 ? -30.117 -0.299 26.879 1.00 96.69 97 GLU A CA 1
ATOM 720 C C . GLU A 1 97 ? -30.981 0.827 27.467 1.00 96.69 97 GLU A C 1
ATOM 722 O O . GLU A 1 97 ? -32.033 1.161 26.913 1.00 96.69 97 GLU A O 1
ATOM 727 N N . ALA A 1 98 ? -30.515 1.475 28.540 1.00 96.56 98 ALA A N 1
ATOM 728 C CA . ALA A 1 98 ? -31.220 2.586 29.180 1.00 96.56 98 ALA A CA 1
ATOM 729 C C . ALA A 1 98 ? -31.380 3.795 28.240 1.00 96.56 98 ALA A C 1
ATOM 731 O O . ALA A 1 98 ? -32.437 4.431 28.208 1.00 96.56 98 ALA A O 1
ATOM 732 N N . ALA A 1 99 ? -30.352 4.088 27.440 1.00 95.75 99 ALA A N 1
ATOM 733 C CA . ALA A 1 99 ? -30.360 5.153 26.441 1.00 95.75 99 ALA A CA 1
ATOM 734 C C . ALA A 1 99 ? -30.973 4.730 25.089 1.00 95.75 99 ALA A C 1
ATOM 736 O O . ALA A 1 99 ? -31.014 5.543 24.165 1.00 95.75 99 ALA A O 1
ATOM 737 N N . LYS A 1 100 ? -31.481 3.492 24.969 1.00 96.25 100 LYS A N 1
ATOM 738 C CA . LYS A 1 100 ? -32.064 2.911 23.744 1.00 96.25 100 LYS A CA 1
ATOM 739 C C . LYS A 1 100 ? -31.123 2.975 22.533 1.00 96.25 100 LYS A C 1
ATOM 741 O O . LYS A 1 100 ? -31.549 3.277 21.419 1.00 96.25 100 LYS A O 1
ATOM 746 N N . LEU A 1 101 ? -29.839 2.712 22.759 1.00 96.44 101 LEU A N 1
ATOM 747 C CA . LEU A 1 101 ? -28.823 2.627 21.716 1.00 96.44 101 LEU A CA 1
ATOM 748 C C . LEU A 1 101 ? -28.799 1.215 21.130 1.00 96.44 101 LEU A C 1
ATOM 750 O O . LEU A 1 101 ? -28.651 0.236 21.860 1.00 96.44 101 LEU A O 1
ATOM 754 N N . ASP A 1 102 ? -28.908 1.112 19.808 1.00 94.81 102 ASP A N 1
ATOM 755 C CA . ASP A 1 102 ? -28.766 -0.162 19.107 1.00 94.81 102 ASP A CA 1
ATOM 756 C C . ASP A 1 102 ? -27.285 -0.461 18.850 1.00 94.81 102 ASP A C 1
ATOM 758 O O . ASP A 1 102 ? -26.665 0.086 17.937 1.00 94.81 102 ASP A O 1
ATOM 762 N N . ILE A 1 103 ? -26.727 -1.322 19.697 1.00 95.06 103 ILE A N 1
ATOM 763 C CA . ILE A 1 103 ? -25.356 -1.843 19.603 1.00 95.06 103 ILE A CA 1
ATOM 764 C C . ILE A 1 103 ? -25.350 -3.348 19.301 1.00 95.06 103 ILE A C 1
ATOM 766 O O . ILE A 1 103 ? -24.408 -4.059 19.645 1.00 95.06 103 ILE A O 1
ATOM 770 N N . THR A 1 104 ? -26.439 -3.863 18.722 1.00 90.62 104 THR A N 1
ATOM 771 C CA . THR A 1 104 ? -26.581 -5.292 18.432 1.00 90.62 104 THR A CA 1
ATOM 772 C C . THR A 1 104 ? -25.720 -5.715 17.234 1.00 90.62 104 THR A C 1
ATOM 774 O O . THR A 1 104 ? -25.441 -4.888 16.363 1.00 90.62 104 THR A O 1
ATOM 777 N N . PRO A 1 105 ? -25.373 -7.011 17.099 1.00 85.62 105 PRO A N 1
ATOM 778 C CA . PRO A 1 105 ? -24.657 -7.519 15.922 1.00 85.62 105 PRO A CA 1
ATOM 779 C C . PRO A 1 105 ? -25.401 -7.317 14.590 1.00 85.62 105 PRO A C 1
ATOM 781 O O . PRO A 1 105 ? -24.795 -7.324 13.523 1.00 85.62 105 PRO A O 1
ATOM 784 N N . ALA A 1 106 ? -26.727 -7.134 14.632 1.00 86.56 106 ALA A N 1
ATOM 785 C CA . ALA A 1 106 ? -27.517 -6.804 13.446 1.00 86.56 106 ALA A CA 1
ATOM 786 C C . ALA A 1 106 ? -27.240 -5.376 12.949 1.00 86.56 106 ALA A C 1
ATOM 788 O O . ALA A 1 106 ? -27.360 -5.100 11.754 1.00 86.56 106 ALA A O 1
ATOM 789 N N . ARG A 1 107 ? -26.874 -4.472 13.865 1.00 92.12 107 A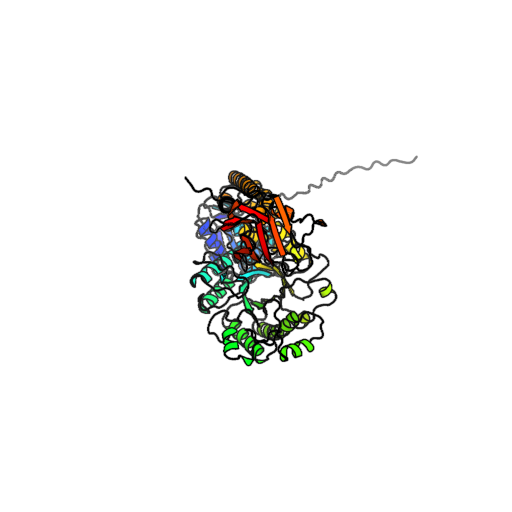RG A N 1
ATOM 790 C CA . ARG A 1 107 ? -26.548 -3.078 13.573 1.00 92.12 107 ARG A CA 1
ATOM 791 C C . ARG A 1 107 ? -25.056 -2.857 13.372 1.00 92.12 107 ARG A C 1
ATOM 793 O O . ARG A 1 107 ? -24.690 -2.101 12.480 1.00 92.12 107 ARG A O 1
ATOM 800 N N . LEU A 1 108 ? -24.211 -3.474 14.190 1.00 94.88 108 LEU A N 1
ATOM 801 C CA . LEU A 1 108 ? -22.760 -3.325 14.149 1.00 94.88 108 LEU A CA 1
ATOM 802 C C . LEU A 1 108 ? -22.127 -4.655 13.741 1.00 94.88 108 LEU A C 1
ATOM 804 O O . LEU A 1 108 ? -22.243 -5.643 14.459 1.00 94.88 108 LEU A O 1
ATOM 808 N N . THR A 1 109 ? -21.426 -4.673 12.607 1.00 94.69 109 THR A N 1
ATOM 809 C CA . THR A 1 109 ? -20.533 -5.795 12.275 1.00 94.69 109 THR A CA 1
ATOM 810 C C . THR A 1 109 ? -19.361 -5.839 13.260 1.00 94.69 109 THR A C 1
ATOM 812 O O . THR A 1 109 ? -19.134 -4.868 13.980 1.00 94.69 109 THR A O 1
ATOM 815 N N . ASP A 1 110 ? -18.546 -6.897 13.244 1.00 95.12 110 ASP A N 1
ATOM 816 C CA . ASP A 1 110 ? -17.363 -7.020 14.121 1.00 95.12 110 ASP A CA 1
ATOM 817 C C . ASP A 1 110 ? -16.436 -5.790 14.078 1.00 95.12 110 ASP A C 1
ATOM 819 O O . ASP A 1 110 ? -15.762 -5.462 15.052 1.00 95.12 110 ASP A O 1
ATOM 823 N N . GLN A 1 111 ? -16.422 -5.088 12.947 1.00 96.88 111 GLN A N 1
ATOM 824 C CA . GLN A 1 111 ? -15.605 -3.903 12.697 1.00 96.88 111 GLN A CA 1
ATOM 825 C C . GLN A 1 111 ? -16.411 -2.595 12.714 1.00 96.88 111 GLN A C 1
ATOM 827 O O . GLN A 1 111 ? -15.840 -1.518 12.569 1.00 96.88 111 GLN A O 1
ATOM 832 N N . GLY A 1 112 ? -17.735 -2.670 12.834 1.00 97.88 112 GLY A N 1
ATOM 833 C CA . GLY A 1 112 ? -18.590 -1.502 12.989 1.00 97.88 112 GLY A CA 1
ATOM 834 C C . GLY A 1 112 ? -18.531 -0.957 14.413 1.00 97.88 112 GLY A C 1
ATOM 835 O O . GLY A 1 112 ? -18.243 -1.689 15.364 1.00 97.88 112 GLY A O 1
ATOM 836 N N . TYR A 1 113 ? -18.831 0.330 14.569 1.00 98.50 113 TYR A N 1
ATOM 837 C CA . TYR A 1 113 ? -18.915 0.956 15.882 1.00 98.50 113 TYR A CA 1
ATOM 838 C C . TYR A 1 113 ? -20.007 2.025 15.986 1.00 98.50 113 TYR A C 1
ATOM 840 O O . TYR A 1 113 ? -20.501 2.566 14.992 1.00 98.50 113 TYR A O 1
ATOM 848 N N . LEU A 1 114 ? -20.338 2.357 17.232 1.00 98.50 114 LEU A N 1
ATOM 849 C CA . LEU A 1 114 ? -21.119 3.507 17.662 1.00 98.50 114 LEU A CA 1
ATOM 850 C C . LEU A 1 114 ? -20.280 4.352 18.635 1.00 98.50 114 LEU A C 1
ATOM 852 O O . LEU A 1 114 ? -19.815 3.849 19.654 1.00 98.50 114 LEU A O 1
ATOM 856 N N . ALA A 1 115 ? -20.122 5.639 18.339 1.00 98.31 115 ALA A N 1
ATOM 857 C CA . ALA A 1 115 ? -19.523 6.637 19.214 1.00 98.31 115 ALA A CA 1
ATOM 858 C C . ALA A 1 115 ? -20.571 7.716 19.517 1.00 98.31 115 ALA A C 1
ATOM 860 O O . ALA A 1 115 ? -21.022 8.409 18.603 1.00 98.31 115 ALA A O 1
ATOM 861 N N . LYS A 1 116 ? -21.010 7.837 20.775 1.00 97.88 116 LYS A N 1
ATOM 862 C CA . LYS A 1 116 ? -22.132 8.718 21.128 1.00 97.88 116 LYS A CA 1
ATOM 863 C C . LYS A 1 116 ? -22.026 9.323 22.522 1.00 97.88 116 LYS A C 1
ATOM 865 O O . LYS A 1 116 ? -21.710 8.624 23.481 1.00 97.88 116 LYS A O 1
ATOM 870 N N . THR A 1 117 ? -22.357 10.605 22.652 1.00 97.38 117 THR A N 1
ATOM 871 C CA . THR A 1 117 ? -22.546 11.256 23.956 1.00 97.38 117 THR A CA 1
ATOM 872 C C . THR A 1 117 ? -23.978 11.067 24.448 1.00 97.38 117 THR A C 1
ATOM 874 O O . THR A 1 117 ? -24.922 11.380 23.724 1.00 97.38 117 THR A O 1
ATOM 877 N N . VAL A 1 118 ? -24.165 10.594 25.681 1.00 95.69 118 VAL A N 1
ATOM 878 C CA . VAL A 1 118 ? -25.490 10.413 26.300 1.00 95.69 118 VAL A CA 1
ATOM 879 C C . VAL A 1 118 ? -25.498 10.914 27.740 1.00 95.69 118 VAL A C 1
ATOM 881 O O . VAL A 1 118 ? -24.467 10.937 28.404 1.00 95.69 118 VAL A O 1
ATOM 884 N N . ARG A 1 119 ? -26.672 11.311 28.239 1.00 93.88 119 ARG A N 1
ATOM 885 C CA . ARG A 1 119 ? -26.878 11.643 29.653 1.00 93.88 119 ARG A CA 1
ATOM 886 C C . ARG A 1 119 ? -27.832 10.628 30.267 1.00 93.88 119 ARG A C 1
ATOM 888 O O . ARG A 1 119 ? -28.960 10.494 29.800 1.00 93.88 119 ARG A O 1
ATOM 895 N N . GLN A 1 120 ? -27.380 9.921 31.295 1.00 91.75 120 GLN A N 1
ATOM 896 C CA . GLN A 1 120 ? -28.121 8.833 31.932 1.00 91.75 120 GLN A CA 1
ATOM 897 C C . GLN A 1 120 ? -27.892 8.906 33.448 1.00 91.75 120 GLN A C 1
ATOM 899 O O . GLN A 1 120 ? -26.770 9.128 33.898 1.00 91.75 120 GLN A O 1
ATOM 904 N N . ASP A 1 121 ? -28.983 8.853 34.220 1.00 88.31 121 ASP A N 1
ATOM 905 C CA . ASP A 1 121 ? -29.003 8.996 35.687 1.00 88.31 121 ASP A CA 1
ATOM 906 C C . ASP A 1 121 ? -28.230 10.215 36.223 1.00 88.31 121 ASP A C 1
ATOM 908 O O . ASP A 1 121 ? -27.525 10.167 37.228 1.00 88.31 121 ASP A O 1
ATOM 912 N N . GLY A 1 122 ? -28.354 11.348 35.523 1.00 88.81 122 GLY A N 1
ATOM 913 C CA . GLY A 1 122 ? -27.709 12.607 35.906 1.00 88.81 122 GLY A CA 1
ATOM 914 C C . GLY A 1 122 ? -26.209 12.686 35.600 1.00 88.81 122 GLY A C 1
ATOM 915 O O . GLY A 1 122 ? -25.624 13.747 35.821 1.00 88.81 122 GLY A O 1
ATOM 916 N N . ARG A 1 123 ? -25.611 11.626 35.043 1.00 92.38 123 ARG A N 1
ATOM 917 C CA . ARG A 1 123 ? -24.212 11.564 34.608 1.00 92.38 123 ARG A CA 1
ATOM 918 C C . ARG A 1 123 ? -24.099 11.673 33.089 1.00 92.38 123 ARG A C 1
ATOM 920 O O . ARG A 1 123 ? -24.941 11.157 32.354 1.00 92.38 123 ARG A O 1
ATOM 927 N N . ASP A 1 124 ? -23.041 12.335 32.634 1.00 95.50 124 ASP A N 1
ATOM 928 C CA . ASP A 1 124 ? -22.674 12.379 31.222 1.00 95.50 124 ASP A CA 1
ATOM 929 C C . ASP A 1 124 ? -21.748 11.206 30.871 1.00 95.50 124 ASP A C 1
ATOM 931 O O . ASP A 1 124 ? -20.804 10.882 31.599 1.00 95.50 124 ASP A O 1
ATOM 935 N N . TRP A 1 125 ? -22.036 10.579 29.738 1.00 96.62 125 TRP A N 1
ATOM 936 C CA . TRP A 1 125 ? -21.346 9.407 29.230 1.00 96.62 125 TRP A CA 1
ATOM 937 C C . TRP A 1 125 ? -20.899 9.636 27.792 1.00 96.62 125 TRP A C 1
ATOM 939 O O . TRP A 1 125 ? -21.648 10.169 26.971 1.00 96.62 125 TRP A O 1
ATOM 949 N N . LEU A 1 126 ? -19.705 9.155 27.473 1.00 98.19 126 LEU A N 1
ATOM 950 C CA . LEU A 1 126 ? -19.266 8.902 26.109 1.00 98.19 126 LEU A CA 1
ATOM 951 C C . LEU A 1 126 ? -19.250 7.387 25.898 1.00 98.19 126 LEU A C 1
ATOM 953 O O . LEU A 1 126 ? -18.479 6.680 26.540 1.00 98.19 126 LEU A O 1
ATOM 957 N N . VAL A 1 127 ? -20.099 6.890 25.007 1.00 98.44 127 VAL A N 1
ATOM 958 C CA . VAL A 1 127 ? -20.180 5.475 24.638 1.00 98.44 127 VAL A CA 1
ATOM 959 C C . VAL A 1 127 ? -19.363 5.251 23.370 1.00 98.44 127 VAL A C 1
ATOM 961 O O . VAL A 1 127 ? -19.695 5.829 22.342 1.00 98.44 127 VAL A O 1
ATOM 964 N N . LEU A 1 128 ? -18.325 4.416 23.443 1.00 98.69 128 LEU A N 1
ATOM 965 C CA . LEU A 1 128 ? -17.509 3.930 22.324 1.00 98.69 128 LEU A CA 1
ATOM 966 C C . LEU A 1 128 ? -17.721 2.414 22.193 1.00 98.69 128 LEU A C 1
ATOM 968 O O . LEU A 1 128 ? -16.948 1.609 22.716 1.00 98.69 128 LEU A O 1
ATOM 972 N N . ALA A 1 129 ? -18.826 2.040 21.552 1.00 98.44 129 ALA A N 1
ATOM 973 C CA . ALA A 1 129 ? -19.281 0.663 21.425 1.00 98.44 129 ALA A CA 1
ATOM 974 C C . ALA A 1 129 ? -18.863 0.055 20.081 1.00 98.44 129 ALA A C 1
ATOM 976 O O . ALA A 1 129 ? -19.301 0.522 19.032 1.00 98.44 129 ALA A O 1
ATOM 977 N N . GLY A 1 130 ? -18.059 -1.003 20.100 1.00 98.19 130 GLY A N 1
ATOM 978 C CA . GLY A 1 130 ? -17.768 -1.823 18.925 1.00 98.19 130 GLY A CA 1
ATOM 979 C C . GLY A 1 130 ? -18.737 -2.995 18.780 1.00 98.19 130 GLY A C 1
ATOM 980 O O . GLY A 1 130 ? -19.240 -3.512 19.778 1.00 98.19 130 GLY A O 1
ATOM 981 N N . GLY A 1 131 ? -18.956 -3.466 17.548 1.00 97.06 131 GLY A N 1
ATOM 982 C CA . GLY A 1 131 ? -19.583 -4.778 17.332 1.00 97.06 131 GLY A CA 1
ATOM 983 C C . GLY A 1 131 ? -18.701 -5.929 17.835 1.00 97.06 131 GLY A C 1
ATOM 984 O O . GLY A 1 131 ? -19.208 -6.942 18.303 1.00 97.06 131 GLY A O 1
ATOM 985 N N . SER A 1 132 ? -17.380 -5.727 17.840 1.00 96.56 132 SER A N 1
ATOM 986 C CA . SER A 1 132 ? -16.392 -6.551 18.543 1.00 96.56 132 SER A CA 1
ATOM 987 C C . SER A 1 132 ? -15.257 -5.672 19.096 1.00 96.56 132 SER A C 1
ATOM 989 O O . SER A 1 132 ? -15.327 -4.439 19.030 1.00 96.56 132 SER A O 1
ATOM 991 N N . ARG A 1 133 ? -14.187 -6.305 19.590 1.00 96.94 133 ARG A N 1
ATOM 992 C CA . ARG A 1 133 ? -12.926 -5.655 19.978 1.00 96.94 133 ARG A CA 1
ATOM 993 C C . ARG A 1 133 ? -12.356 -4.753 18.874 1.00 96.94 133 ARG A C 1
ATOM 995 O O . ARG A 1 133 ? -11.936 -3.635 19.160 1.00 96.94 133 ARG A O 1
ATOM 1002 N N . ASP A 1 134 ? -12.390 -5.192 17.613 1.00 97.12 134 ASP A N 1
ATOM 1003 C CA . ASP A 1 134 ? -11.864 -4.406 16.484 1.00 97.12 134 ASP A CA 1
ATOM 1004 C C . ASP A 1 134 ? -12.670 -3.111 16.289 1.00 97.12 134 ASP A C 1
ATOM 1006 O O . ASP A 1 134 ? -12.101 -2.028 16.151 1.00 97.12 134 ASP A O 1
ATOM 1010 N N . GLY A 1 135 ? -14.003 -3.195 16.362 1.00 98.06 135 GLY A N 1
ATOM 1011 C CA . GLY A 1 135 ? -14.877 -2.022 16.329 1.00 98.06 135 GLY A CA 1
ATOM 1012 C C . GLY A 1 135 ? -14.606 -1.040 17.476 1.00 98.06 135 GLY A C 1
ATOM 1013 O O . GLY A 1 135 ? -14.624 0.170 17.260 1.00 98.06 135 GLY A O 1
ATOM 1014 N N . ALA A 1 136 ? -14.296 -1.531 18.681 1.00 98.38 136 ALA A N 1
ATOM 1015 C CA . ALA A 1 136 ? -13.971 -0.675 19.825 1.00 98.38 136 ALA A CA 1
ATOM 1016 C C . ALA A 1 136 ? -12.642 0.078 19.625 1.00 98.38 136 ALA A C 1
ATOM 1018 O O . ALA A 1 136 ? -12.562 1.274 19.920 1.00 98.38 136 ALA A O 1
ATOM 1019 N N . ILE A 1 137 ? -11.626 -0.585 19.055 1.00 98.62 137 ILE A N 1
ATOM 1020 C CA . ILE A 1 137 ? -10.370 0.060 18.636 1.00 98.62 137 ILE A CA 1
ATOM 1021 C C . ILE A 1 137 ? -10.667 1.179 17.632 1.00 98.62 137 ILE A C 1
ATOM 1023 O O . ILE A 1 137 ? -10.179 2.299 17.789 1.00 98.62 137 ILE A O 1
ATOM 1027 N N . TYR A 1 138 ? -11.523 0.917 16.643 1.00 98.62 138 TYR A N 1
ATOM 1028 C CA . TYR A 1 138 ? -11.865 1.903 15.617 1.00 98.62 138 TYR A CA 1
ATOM 1029 C C . TYR A 1 138 ? -12.683 3.078 16.154 1.00 98.62 138 TYR A C 1
ATOM 1031 O O . TYR A 1 138 ? -12.477 4.201 15.698 1.00 98.62 138 TYR A O 1
ATOM 1039 N N . ALA A 1 139 ? -13.562 2.855 17.135 1.00 98.56 139 ALA A N 1
ATOM 1040 C CA . ALA A 1 139 ? -14.296 3.928 17.803 1.00 98.56 139 ALA A CA 1
ATOM 1041 C C . ALA A 1 139 ? -13.341 4.900 18.513 1.00 98.56 139 ALA A C 1
ATOM 1043 O O . ALA A 1 139 ? -13.501 6.117 18.421 1.00 98.56 139 ALA A O 1
ATOM 1044 N N . VAL A 1 140 ? -12.325 4.361 19.195 1.00 98.75 140 VAL A N 1
ATOM 1045 C CA . VAL A 1 140 ? -11.281 5.156 19.852 1.00 98.75 140 VAL A CA 1
ATOM 1046 C C . VAL A 1 140 ? -10.413 5.889 18.827 1.00 98.75 140 VAL A C 1
ATOM 1048 O O . VAL A 1 140 ? -10.183 7.088 18.984 1.00 98.75 140 VAL A O 1
ATOM 1051 N N . ALA A 1 141 ? -9.965 5.204 17.772 1.00 98.38 141 ALA A N 1
ATOM 1052 C CA . ALA A 1 141 ? -9.180 5.804 16.693 1.00 98.38 141 ALA A CA 1
ATOM 1053 C C . ALA A 1 141 ? -9.915 6.991 16.043 1.00 98.38 141 ALA A C 1
ATOM 1055 O O . ALA A 1 141 ? -9.367 8.088 15.932 1.00 98.38 141 ALA A O 1
ATOM 1056 N N . ASP A 1 142 ? -11.191 6.805 15.693 1.00 97.88 142 ASP A N 1
ATOM 1057 C CA . ASP A 1 142 ? -12.016 7.851 15.084 1.00 97.88 142 ASP A CA 1
ATOM 1058 C C . ASP A 1 142 ? -12.210 9.048 16.025 1.00 97.88 142 ASP A C 1
ATOM 1060 O O . ASP A 1 142 ? -12.055 10.197 15.607 1.00 97.88 142 ASP A O 1
ATOM 1064 N N . LEU A 1 143 ? -12.476 8.786 17.313 1.00 98.19 143 LEU A N 1
ATOM 1065 C CA . LEU A 1 143 ? -12.590 9.813 18.351 1.00 98.19 143 LEU A CA 1
ATOM 1066 C C . LEU A 1 143 ? -11.336 10.696 18.416 1.00 98.19 143 LEU A C 1
ATOM 1068 O O . LEU A 1 143 ? -11.448 11.921 18.324 1.00 98.19 143 LEU A O 1
ATOM 1072 N N . MET A 1 144 ? -10.160 10.080 18.575 1.00 96.81 144 MET A N 1
ATOM 1073 C CA . MET A 1 144 ? -8.891 10.798 18.748 1.00 96.81 144 MET A CA 1
ATOM 1074 C C . MET A 1 144 ? -8.525 11.615 17.509 1.00 96.81 144 MET A C 1
ATOM 1076 O O . MET A 1 144 ? -8.088 12.763 17.628 1.00 96.81 144 MET A O 1
ATOM 1080 N N . ASN A 1 145 ? -8.734 11.045 16.323 1.00 95.25 145 ASN A N 1
ATOM 1081 C CA . ASN A 1 145 ? -8.323 11.685 15.082 1.00 95.25 145 ASN A CA 1
ATOM 1082 C C . ASN A 1 145 ? -9.262 12.823 14.680 1.00 95.25 145 ASN A C 1
ATOM 1084 O O . ASN A 1 145 ? -8.790 13.879 14.243 1.00 95.25 145 ASN A O 1
ATOM 1088 N N . TRP A 1 146 ? -10.577 12.637 14.842 1.00 94.62 146 TRP A N 1
ATOM 1089 C CA . TRP A 1 146 ? -11.562 13.461 14.138 1.00 94.62 146 TRP A CA 1
ATOM 1090 C C . TRP A 1 146 ? -12.494 14.271 15.041 1.00 94.62 146 TRP A C 1
ATOM 1092 O O . TRP A 1 146 ? -12.968 15.314 14.596 1.00 94.62 146 TRP A O 1
ATOM 1102 N N . HIS A 1 147 ? -12.715 13.868 16.298 1.00 95.56 147 HIS A N 1
ATOM 1103 C CA . HIS A 1 147 ? -13.793 14.450 17.120 1.00 95.56 147 HIS A CA 1
ATOM 1104 C C . HIS A 1 147 ? -13.324 15.239 18.346 1.00 95.56 147 HIS A C 1
ATOM 1106 O O . HIS A 1 147 ? -14.039 16.127 18.804 1.00 95.56 147 HIS A O 1
ATOM 1112 N N . LEU A 1 148 ? -12.139 14.954 18.896 1.00 96.06 148 LEU A N 1
ATOM 1113 C CA . LEU A 1 148 ? -11.640 15.678 20.073 1.00 96.06 148 LEU A CA 1
ATOM 1114 C C . LEU A 1 148 ? -11.160 17.092 19.718 1.00 96.06 148 LEU A C 1
ATOM 1116 O O . LEU A 1 148 ? -10.393 17.294 18.779 1.00 96.06 148 LEU A O 1
ATOM 1120 N N . GLU A 1 149 ? -11.548 18.086 20.507 1.00 94.44 149 GLU A N 1
ATOM 1121 C CA . GLU A 1 149 ? -11.083 19.468 20.382 1.00 94.44 149 GLU A CA 1
ATOM 1122 C C . GLU A 1 149 ? -10.061 19.774 21.472 1.00 94.44 149 GLU A C 1
ATOM 1124 O O . GLU A 1 149 ? -10.329 19.594 22.663 1.00 94.44 149 GLU A O 1
ATOM 1129 N N . ARG A 1 150 ? -8.886 20.264 21.069 1.00 93.06 150 ARG A N 1
ATOM 1130 C CA . ARG A 1 150 ? -7.797 20.599 21.988 1.00 93.06 150 ARG A CA 1
ATOM 1131 C C . ARG A 1 150 ? -7.567 22.103 22.019 1.00 93.06 150 ARG A C 1
ATOM 1133 O O . ARG A 1 150 ? -7.397 22.736 20.982 1.00 93.06 150 ARG A O 1
ATOM 1140 N N . GLN A 1 151 ? -7.492 22.659 23.224 1.00 91.94 151 GLN A N 1
ATOM 1141 C CA . GLN A 1 151 ? -7.076 24.039 23.454 1.00 91.94 151 GLN A CA 1
ATOM 1142 C C . GLN A 1 151 ? -6.060 24.077 24.598 1.00 91.94 151 GLN A C 1
ATOM 1144 O O . GLN A 1 151 ? -6.411 23.975 25.776 1.00 91.94 151 GLN A O 1
ATOM 1149 N N . GLY A 1 152 ? -4.777 24.194 24.248 1.00 91.62 152 GLY A N 1
ATOM 1150 C CA . GLY A 1 152 ? -3.689 24.030 25.213 1.00 91.62 152 GLY A CA 1
ATOM 1151 C C . GLY A 1 152 ? -3.725 22.629 25.829 1.00 91.62 152 GLY A C 1
ATOM 1152 O O . GLY A 1 152 ? -3.659 21.641 25.105 1.00 91.62 152 GLY A O 1
ATOM 1153 N N . LYS A 1 153 ? -3.863 22.558 27.158 1.00 96.19 153 LYS A N 1
ATOM 1154 C CA . LYS A 1 153 ? -3.993 21.303 27.923 1.00 96.19 153 LYS A CA 1
ATOM 1155 C C . LYS A 1 153 ? -5.443 20.885 28.190 1.00 96.19 153 LYS A C 1
ATOM 1157 O O . LYS A 1 153 ? -5.686 19.944 28.938 1.00 96.19 153 LYS A O 1
ATOM 1162 N N . SER A 1 154 ? -6.416 21.614 27.650 1.00 97.31 154 SER A N 1
ATOM 1163 C CA . SER A 1 154 ? -7.831 21.271 27.794 1.00 97.31 154 SER A CA 1
ATOM 1164 C C . SER A 1 154 ? -8.305 20.468 26.592 1.00 97.31 154 SER A C 1
ATOM 1166 O O . SER A 1 154 ? -7.957 20.794 25.455 1.00 97.31 154 SER A O 1
ATOM 1168 N N . VAL A 1 155 ? -9.130 19.453 26.850 1.00 97.75 155 VAL A N 1
ATOM 1169 C CA . VAL A 1 155 ? -9.753 18.614 25.822 1.00 97.75 155 VAL A CA 1
ATOM 1170 C C . VAL A 1 155 ? -11.259 18.605 26.016 1.00 97.75 155 VAL A C 1
ATOM 1172 O O . VAL A 1 155 ? -11.765 18.274 27.097 1.00 97.75 155 VAL A O 1
ATOM 1175 N N . ARG A 1 156 ? -11.971 18.956 24.948 1.00 97.12 156 ARG A N 1
ATOM 1176 C CA . ARG A 1 156 ? -13.430 18.965 24.882 1.00 97.12 156 ARG A CA 1
ATOM 1177 C C . ARG A 1 156 ? -13.914 18.067 23.756 1.00 97.12 156 ARG A C 1
ATOM 1179 O O . ARG A 1 156 ? -13.190 17.796 22.804 1.00 97.12 156 ARG A O 1
ATOM 1186 N N . LEU A 1 157 ? -15.148 17.613 23.890 1.00 97.12 157 LEU A N 1
ATOM 1187 C CA . LEU A 1 157 ? -15.842 16.836 22.880 1.00 97.12 157 LEU A CA 1
ATOM 1188 C C . LEU A 1 157 ? -17.205 17.487 22.627 1.00 97.12 157 LEU A C 1
ATOM 1190 O O . LEU A 1 157 ? -18.035 17.505 23.543 1.00 97.12 157 LEU A O 1
ATOM 1194 N N . PRO A 1 158 ? -17.450 18.038 21.427 1.00 94.50 158 PRO A N 1
ATOM 1195 C CA . PRO A 1 158 ? -18.792 18.419 21.002 1.00 94.50 158 PRO A CA 1
ATOM 1196 C C . PRO A 1 158 ? -19.771 17.243 21.098 1.00 94.50 158 PRO A C 1
ATOM 1198 O O . PRO A 1 158 ? -19.361 16.089 21.204 1.00 94.50 158 PRO A O 1
ATOM 1201 N N . ALA A 1 159 ? -21.075 17.520 21.045 1.00 92.94 159 ALA A N 1
ATOM 1202 C CA . ALA A 1 159 ? -22.072 16.454 20.985 1.00 92.94 159 ALA A CA 1
ATOM 1203 C C . ALA A 1 159 ? -21.745 15.494 19.827 1.00 92.94 159 ALA A C 1
ATOM 1205 O O . ALA A 1 159 ? -21.595 15.929 18.685 1.00 92.94 159 ALA A O 1
ATOM 1206 N N . LEU A 1 160 ? -21.618 14.204 20.139 1.00 96.00 160 LEU A N 1
ATOM 1207 C CA . LEU A 1 160 ? -21.206 13.175 19.189 1.00 96.00 160 LEU A CA 1
ATOM 1208 C C . LEU A 1 160 ? -22.338 12.169 19.008 1.00 96.00 160 LEU A C 1
ATOM 1210 O O . LEU A 1 160 ? -22.900 11.688 19.994 1.00 96.00 160 LEU A O 1
ATOM 1214 N N . ASP A 1 161 ? -22.647 11.838 17.758 1.00 96.31 161 ASP A N 1
ATOM 1215 C CA . ASP A 1 161 ? -23.619 10.808 17.392 1.00 96.31 161 ASP A CA 1
ATOM 1216 C C . ASP A 1 161 ? -23.212 10.168 16.064 1.00 96.31 161 ASP A C 1
ATOM 1218 O O . ASP A 1 161 ? -23.680 10.543 14.990 1.00 96.31 161 ASP A O 1
ATOM 1222 N N . THR A 1 162 ? -22.275 9.229 16.147 1.00 95.25 162 THR A N 1
ATOM 1223 C CA . THR A 1 162 ? -21.646 8.619 14.981 1.00 95.25 162 THR A CA 1
ATOM 1224 C C . THR A 1 162 ? -21.797 7.109 15.049 1.00 95.25 162 THR A C 1
ATOM 1226 O O . THR A 1 162 ? -21.403 6.476 16.022 1.00 95.25 162 THR A O 1
ATOM 1229 N N . CYS A 1 163 ? -22.341 6.508 13.995 1.00 96.69 163 CYS A N 1
ATOM 1230 C CA . CYS A 1 163 ? -22.415 5.062 13.827 1.00 96.69 163 CYS A CA 1
ATOM 1231 C C . CYS A 1 163 ? -21.843 4.716 12.459 1.00 96.69 163 CYS A C 1
ATOM 1233 O O . CYS A 1 163 ? -22.376 5.175 11.449 1.00 96.69 163 CYS A O 1
ATOM 1235 N N . GLN A 1 164 ? -20.766 3.936 12.426 1.00 96.12 164 GLN A N 1
ATOM 1236 C CA . GLN A 1 164 ? -20.066 3.622 11.185 1.00 96.12 164 GLN A CA 1
ATOM 1237 C C . GLN A 1 164 ? -19.830 2.124 11.043 1.00 96.12 164 GLN A C 1
ATOM 1239 O O . GLN A 1 164 ? -19.576 1.414 12.015 1.00 96.12 164 GLN A O 1
ATOM 1244 N N . ILE A 1 165 ? -19.914 1.655 9.802 1.00 96.69 165 ILE A N 1
ATOM 1245 C CA . ILE A 1 165 ? -19.643 0.279 9.398 1.00 96.69 165 ILE A CA 1
ATOM 1246 C C . ILE A 1 165 ? -18.758 0.376 8.158 1.00 96.69 165 ILE A C 1
ATOM 1248 O O . ILE A 1 165 ? -19.158 1.049 7.206 1.00 96.69 165 ILE A O 1
ATOM 1252 N N . PRO A 1 166 ? -17.577 -0.259 8.133 1.00 96.81 166 PRO A N 1
ATOM 1253 C CA . PRO A 1 166 ? -16.716 -0.181 6.965 1.00 96.81 166 PRO A CA 1
ATOM 1254 C C . PRO A 1 166 ? -17.378 -0.860 5.765 1.00 96.81 166 PRO A C 1
ATOM 1256 O O . PRO A 1 166 ? -17.875 -1.984 5.881 1.00 96.81 166 PRO A O 1
ATOM 1259 N N . ARG A 1 167 ? -17.327 -0.227 4.587 1.00 97.31 167 ARG A N 1
ATOM 1260 C CA . ARG A 1 167 ? -17.775 -0.880 3.349 1.00 97.31 167 ARG A CA 1
ATOM 1261 C C . ARG A 1 167 ? -16.891 -2.069 2.980 1.00 97.31 167 ARG A C 1
ATOM 1263 O O . ARG A 1 167 ? -17.401 -3.083 2.501 1.00 97.31 167 ARG A O 1
ATOM 1270 N N . TYR A 1 168 ? -15.585 -1.951 3.176 1.00 98.44 168 TYR A N 1
ATOM 1271 C CA . TYR A 1 168 ? -14.633 -3.020 2.897 1.00 98.44 168 TYR A CA 1
ATOM 1272 C C . TYR A 1 168 ? -14.267 -3.761 4.172 1.00 98.44 168 TYR A C 1
ATOM 1274 O O . TYR A 1 168 ? -13.814 -3.137 5.123 1.00 98.44 168 TYR A O 1
ATOM 1282 N N . LYS A 1 169 ? -14.407 -5.089 4.187 1.00 97.62 169 LYS A N 1
ATOM 1283 C CA . LYS A 1 169 ? -14.016 -5.951 5.313 1.00 97.62 169 LYS A CA 1
ATOM 1284 C C . LYS A 1 169 ? -12.496 -6.063 5.444 1.00 97.62 169 LYS A C 1
ATOM 1286 O O . LYS A 1 169 ? -11.982 -6.123 6.563 1.00 97.62 169 LYS A O 1
ATOM 1291 N N . TYR A 1 170 ? -11.791 -6.082 4.314 1.00 98.62 170 TYR A N 1
ATOM 1292 C CA . TYR A 1 170 ? -10.337 -6.226 4.252 1.00 98.62 170 TYR A CA 1
ATOM 1293 C C . TYR A 1 170 ? -9.703 -4.923 3.757 1.00 98.62 170 TYR A C 1
ATOM 1295 O O . TYR A 1 170 ? -10.039 -4.432 2.679 1.00 98.62 170 TYR A O 1
ATOM 1303 N N . ARG A 1 171 ? -8.836 -4.330 4.581 1.00 98.50 171 ARG A N 1
ATOM 1304 C CA . ARG A 1 171 ? -8.208 -3.024 4.341 1.00 98.50 171 ARG A CA 1
ATOM 1305 C C . ARG A 1 171 ? -6.733 -3.151 4.673 1.00 98.50 171 ARG A C 1
ATOM 1307 O O . ARG A 1 171 ? -6.347 -2.966 5.833 1.00 98.50 171 ARG A O 1
ATOM 1314 N N . TRP A 1 172 ? -5.952 -3.603 3.698 1.00 98.62 172 TRP A N 1
ATOM 1315 C CA . TRP A 1 172 ? -4.621 -4.130 3.980 1.00 98.62 172 TRP A CA 1
ATOM 1316 C C . TRP A 1 172 ? -3.494 -3.301 3.385 1.00 98.62 172 TRP A C 1
ATOM 1318 O O . TRP A 1 172 ? -3.664 -2.591 2.392 1.00 98.62 172 TRP A O 1
ATOM 1328 N N . PHE A 1 173 ? -2.327 -3.465 3.999 1.00 98.62 173 PHE A N 1
ATOM 1329 C CA . PHE A 1 173 ? -1.045 -3.140 3.399 1.00 98.62 173 PHE A CA 1
ATOM 1330 C C . PHE A 1 173 ? -0.321 -4.408 2.956 1.00 98.62 173 PHE A C 1
ATOM 1332 O O . PHE A 1 173 ? -0.461 -5.458 3.582 1.00 98.62 173 PHE A O 1
ATOM 1339 N N . TRP A 1 174 ? 0.442 -4.293 1.874 1.00 97.44 174 TRP A N 1
ATOM 1340 C CA . TRP A 1 174 ? 1.277 -5.331 1.284 1.00 97.44 174 TRP A CA 1
ATOM 1341 C C . TRP A 1 174 ? 2.714 -4.833 1.202 1.00 97.44 174 TRP A C 1
ATOM 1343 O O . TRP A 1 174 ? 2.975 -3.818 0.560 1.00 97.44 174 TRP A O 1
ATOM 1353 N N . ASN A 1 175 ? 3.654 -5.507 1.865 1.00 95.69 175 ASN A N 1
ATOM 1354 C CA . ASN A 1 175 ? 4.986 -4.951 2.097 1.00 95.69 175 ASN A CA 1
ATOM 1355 C C . ASN A 1 175 ? 6.090 -5.997 1.900 1.00 95.69 175 ASN A C 1
ATOM 1357 O O . ASN A 1 175 ? 5.939 -7.141 2.330 1.00 95.69 175 ASN A O 1
ATOM 1361 N N . TRP A 1 176 ? 7.239 -5.568 1.370 1.00 94.75 176 TRP A N 1
ATOM 1362 C CA . TRP A 1 176 ? 8.516 -6.268 1.543 1.00 94.75 176 TRP A CA 1
ATOM 1363 C C . TRP A 1 176 ? 9.277 -5.752 2.763 1.00 94.75 176 TRP A C 1
ATOM 1365 O O . TRP A 1 176 ? 9.475 -4.546 2.919 1.00 94.75 176 TRP A O 1
ATOM 1375 N N . ASP A 1 177 ? 9.795 -6.671 3.574 1.00 94.69 177 ASP A N 1
ATOM 1376 C CA . ASP A 1 177 ? 10.637 -6.379 4.735 1.00 94.69 177 ASP A CA 1
ATOM 1377 C C . ASP A 1 177 ? 11.838 -5.477 4.400 1.00 94.69 177 ASP A C 1
ATOM 1379 O O . ASP A 1 177 ? 12.082 -4.476 5.076 1.00 94.69 177 ASP A O 1
ATOM 1383 N N . HIS A 1 178 ? 12.555 -5.772 3.311 1.00 93.88 178 HIS A N 1
ATOM 1384 C CA . HIS A 1 178 ? 13.763 -5.043 2.915 1.00 93.88 178 HIS A CA 1
ATOM 1385 C C . HIS A 1 178 ? 13.494 -3.642 2.354 1.00 93.88 178 HIS A C 1
ATOM 1387 O O . HIS A 1 178 ? 14.448 -2.892 2.128 1.00 93.88 178 HIS A O 1
ATOM 1393 N N . ARG A 1 179 ? 12.227 -3.276 2.117 1.00 94.00 179 ARG A N 1
ATOM 1394 C CA . ARG A 1 179 ? 11.825 -1.969 1.563 1.00 94.00 179 ARG A CA 1
ATOM 1395 C C . ARG A 1 179 ? 11.126 -1.062 2.566 1.00 94.00 179 ARG A C 1
ATOM 1397 O O . ARG A 1 179 ? 10.767 0.057 2.216 1.00 94.00 179 ARG A O 1
ATOM 1404 N N . MET A 1 180 ? 10.969 -1.515 3.805 1.00 95.75 180 MET A N 1
ATOM 1405 C CA . MET A 1 180 ? 10.327 -0.719 4.839 1.00 95.75 180 MET A CA 1
ATOM 1406 C C . MET A 1 180 ? 11.135 0.540 5.179 1.00 95.75 180 MET A C 1
ATOM 1408 O O . MET A 1 180 ? 12.301 0.476 5.592 1.00 95.75 180 MET A O 1
ATOM 1412 N N . ASP A 1 181 ? 10.473 1.687 5.051 1.00 95.62 181 ASP A N 1
ATOM 1413 C CA . ASP A 1 181 ? 10.992 3.011 5.378 1.00 95.62 181 ASP A CA 1
ATOM 1414 C C . ASP A 1 181 ? 10.124 3.680 6.450 1.00 95.62 181 ASP A C 1
ATOM 1416 O O . ASP A 1 181 ? 9.464 4.686 6.204 1.00 95.62 181 ASP A O 1
ATOM 1420 N N . TRP A 1 182 ? 10.093 3.077 7.642 1.00 97.44 182 TRP A N 1
ATOM 1421 C CA . TRP A 1 182 ? 9.286 3.508 8.788 1.00 97.44 182 TRP A CA 1
ATOM 1422 C C . TRP A 1 182 ? 10.149 3.907 9.995 1.00 97.44 182 TRP A C 1
ATOM 1424 O O . TRP A 1 182 ? 9.725 3.828 11.148 1.00 97.44 182 TRP A O 1
ATOM 1434 N N . GLY A 1 183 ? 11.372 4.376 9.731 1.00 95.25 183 GLY A N 1
ATOM 1435 C CA . GLY A 1 183 ? 12.287 4.929 10.734 1.00 95.25 1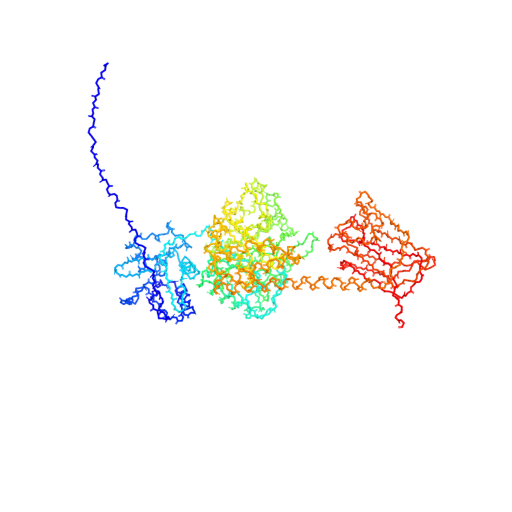83 GLY A CA 1
ATOM 1436 C C . GLY A 1 183 ? 13.296 3.938 11.324 1.00 95.25 183 GLY A C 1
ATOM 1437 O O . GLY A 1 183 ? 14.159 4.343 12.105 1.00 95.25 183 GLY A O 1
ATOM 1438 N N . GLY A 1 184 ? 13.246 2.659 10.946 1.00 94.88 184 GLY A N 1
ATOM 1439 C CA . GLY A 1 184 ? 14.279 1.688 11.296 1.00 94.88 184 GLY A CA 1
ATOM 1440 C C . GLY A 1 184 ? 15.641 2.083 10.699 1.00 94.88 184 GLY A C 1
ATOM 1441 O O . GLY A 1 184 ? 15.702 2.511 9.542 1.00 94.88 184 GLY A O 1
ATOM 1442 N N . PRO A 1 185 ? 16.757 1.942 11.437 1.00 93.25 185 PRO A N 1
ATOM 1443 C CA . PRO A 1 185 ? 18.064 2.393 10.972 1.00 93.25 185 PRO A CA 1
ATOM 1444 C C . PRO A 1 185 ? 18.607 1.531 9.825 1.00 93.25 185 PRO A C 1
ATOM 1446 O O . PRO A 1 185 ? 18.599 0.302 9.886 1.00 93.25 185 PRO A O 1
ATOM 1449 N N . GLY A 1 186 ? 19.182 2.179 8.814 1.00 91.50 186 GLY A N 1
ATOM 1450 C CA . GLY A 1 186 ? 19.860 1.514 7.701 1.00 91.50 186 GLY A CA 1
ATOM 1451 C C . GLY A 1 186 ? 19.368 2.000 6.345 1.00 91.50 186 GLY A C 1
ATOM 1452 O O . GLY A 1 186 ? 18.558 2.917 6.255 1.00 91.50 186 GLY A O 1
ATOM 1453 N N . ARG A 1 187 ? 19.890 1.389 5.280 1.00 90.25 187 ARG A N 1
ATOM 1454 C CA . ARG A 1 187 ? 19.497 1.710 3.908 1.00 90.25 187 ARG A CA 1
ATOM 1455 C C . ARG A 1 187 ? 18.356 0.800 3.461 1.00 90.25 187 ARG A C 1
ATOM 1457 O O . ARG A 1 187 ? 18.452 -0.417 3.611 1.00 90.25 187 ARG A O 1
ATOM 1464 N N . VAL A 1 188 ? 17.327 1.416 2.892 1.00 90.25 188 VAL A N 1
ATOM 1465 C CA . VAL A 1 188 ? 16.166 0.754 2.290 1.00 90.25 188 VAL A CA 1
ATOM 1466 C C . VAL A 1 188 ? 16.562 0.129 0.947 1.00 90.25 188 VAL A C 1
ATOM 1468 O O . VAL A 1 188 ? 17.354 0.705 0.198 1.00 90.25 188 VAL A O 1
ATOM 1471 N N . GLY A 1 189 ? 16.049 -1.063 0.650 1.00 86.06 189 GLY A N 1
ATOM 1472 C CA . GLY A 1 189 ? 16.214 -1.712 -0.648 1.00 86.06 189 GLY A CA 1
ATOM 1473 C C . GLY A 1 189 ? 15.225 -1.195 -1.699 1.00 86.06 189 GLY A C 1
ATOM 1474 O O . GLY A 1 189 ? 14.161 -0.683 -1.372 1.00 86.06 189 GLY A O 1
ATOM 1475 N N . HIS A 1 190 ? 15.562 -1.371 -2.979 1.00 81.69 190 HIS A N 1
ATOM 1476 C CA . HIS A 1 190 ? 14.740 -0.895 -4.109 1.00 81.69 190 HIS A CA 1
ATOM 1477 C C . HIS A 1 190 ? 14.383 -2.004 -5.111 1.00 81.69 190 HIS A C 1
ATOM 1479 O O . HIS A 1 190 ? 13.730 -1.754 -6.117 1.00 81.69 190 HIS A O 1
ATOM 1485 N N . LEU A 1 191 ? 14.833 -3.241 -4.871 1.00 82.25 191 LEU A N 1
ATOM 1486 C CA . LEU A 1 191 ? 14.604 -4.341 -5.805 1.00 82.25 191 LEU A CA 1
ATOM 1487 C C . LEU A 1 191 ? 13.146 -4.825 -5.755 1.00 82.25 191 LEU A C 1
ATOM 1489 O O . LEU A 1 191 ? 12.541 -4.943 -4.682 1.00 82.25 191 LEU A O 1
ATOM 1493 N N . MET A 1 192 ? 12.611 -5.109 -6.942 1.00 76.25 192 MET A N 1
ATOM 1494 C CA . MET A 1 192 ? 11.337 -5.794 -7.177 1.00 76.25 192 MET A CA 1
ATOM 1495 C C . MET A 1 192 ? 11.416 -7.278 -6.788 1.00 76.25 192 MET A C 1
ATOM 1497 O O . MET A 1 192 ? 12.442 -7.926 -7.005 1.00 76.25 192 MET A O 1
ATOM 1501 N N . GLY A 1 193 ? 10.301 -7.818 -6.285 1.00 70.38 193 GLY A N 1
ATOM 1502 C CA . GLY A 1 193 ? 10.133 -9.240 -5.969 1.00 70.38 193 GLY A CA 1
ATOM 1503 C C . GLY A 1 193 ? 11.060 -9.767 -4.866 1.00 70.38 193 GLY A C 1
ATOM 1504 O O . GLY A 1 193 ? 11.705 -9.013 -4.136 1.00 70.38 193 GLY A O 1
ATOM 1505 N N . GLY A 1 194 ? 11.161 -11.096 -4.773 1.00 66.56 194 GLY A N 1
ATOM 1506 C CA . GLY A 1 194 ? 11.955 -11.783 -3.747 1.00 66.56 194 GLY A CA 1
ATOM 1507 C C . GLY A 1 194 ? 13.480 -11.709 -3.900 1.00 66.56 194 GLY A C 1
ATOM 1508 O O . GLY A 1 194 ? 14.189 -12.431 -3.211 1.00 66.56 194 GLY A O 1
ATOM 1509 N N . GLY A 1 195 ? 14.008 -10.864 -4.789 1.00 69.19 195 GLY A N 1
ATOM 1510 C CA . GLY A 1 195 ? 15.454 -10.691 -4.982 1.00 69.19 195 GLY A CA 1
ATOM 1511 C C . GLY A 1 195 ? 16.125 -9.738 -3.985 1.00 69.19 195 GLY A C 1
ATOM 1512 O O . GLY A 1 195 ? 17.328 -9.503 -4.080 1.00 69.19 195 GLY A O 1
ATOM 1513 N N . GLY A 1 196 ? 15.368 -9.136 -3.066 1.00 77.94 196 GLY A N 1
ATOM 1514 C CA . GLY A 1 196 ? 15.892 -8.165 -2.109 1.00 77.94 196 GLY A CA 1
ATOM 1515 C C . GLY A 1 196 ? 16.654 -8.790 -0.940 1.00 77.94 196 GLY A C 1
ATOM 1516 O O . GLY A 1 196 ? 16.191 -9.746 -0.315 1.00 77.94 196 GLY A O 1
ATOM 1517 N N . THR A 1 197 ? 17.802 -8.199 -0.609 1.00 86.62 197 THR A N 1
ATOM 1518 C CA . THR A 1 197 ? 18.539 -8.465 0.634 1.00 86.62 197 THR A CA 1
ATOM 1519 C C . THR A 1 197 ? 18.085 -7.495 1.718 1.00 86.62 197 THR A C 1
ATOM 1521 O O . THR A 1 197 ? 18.045 -6.284 1.485 1.00 86.62 197 THR A O 1
ATOM 1524 N N . PHE A 1 198 ? 17.810 -8.000 2.921 1.00 91.06 198 PHE A N 1
ATOM 1525 C CA . PHE A 1 198 ? 17.601 -7.146 4.085 1.00 91.06 198 PHE A CA 1
ATOM 1526 C C . PHE A 1 198 ? 18.950 -6.586 4.564 1.00 91.06 198 PHE A C 1
ATOM 1528 O O . PHE A 1 198 ? 19.744 -7.275 5.198 1.00 91.06 198 PHE A O 1
ATOM 1535 N N . SER A 1 199 ? 19.240 -5.329 4.218 1.00 91.62 199 SER A N 1
ATOM 1536 C CA . SER A 1 199 ? 20.519 -4.668 4.534 1.00 91.62 199 SER A CA 1
ATOM 1537 C C . SER A 1 199 ? 20.476 -3.750 5.758 1.00 91.62 199 SER A C 1
ATOM 1539 O O . SER A 1 199 ? 21.477 -3.104 6.082 1.00 91.62 199 SER A O 1
ATOM 1541 N N . LYS A 1 200 ? 19.316 -3.624 6.409 1.00 94.50 200 LYS A N 1
ATOM 1542 C CA . LYS A 1 200 ? 19.163 -2.818 7.625 1.00 94.50 200 LYS A CA 1
ATOM 1543 C C . LYS A 1 200 ? 19.691 -3.594 8.832 1.00 94.50 200 LYS A C 1
ATOM 1545 O O . LYS A 1 200 ? 19.968 -4.789 8.754 1.00 94.50 200 LYS A O 1
ATOM 1550 N N . LYS A 1 201 ? 19.856 -2.904 9.962 1.00 93.56 201 LYS A N 1
ATOM 1551 C CA . LYS A 1 201 ? 20.188 -3.596 11.215 1.00 93.56 201 LYS A CA 1
ATOM 1552 C C . LYS A 1 201 ? 19.005 -4.472 11.655 1.00 93.56 201 LYS A C 1
ATOM 1554 O O . LYS A 1 201 ? 17.873 -4.072 11.386 1.00 93.56 201 LYS A O 1
ATOM 1559 N N . PRO A 1 202 ? 19.218 -5.600 12.355 1.00 94.75 202 PRO A N 1
ATOM 1560 C CA . PRO A 1 202 ? 18.125 -6.494 12.738 1.00 94.75 202 PRO A CA 1
ATOM 1561 C C . PRO A 1 202 ? 16.991 -5.797 13.504 1.00 94.75 202 PRO A C 1
ATOM 1563 O O . PRO A 1 202 ? 15.819 -6.021 13.218 1.00 94.75 202 PRO A O 1
ATOM 1566 N N . GLU A 1 203 ? 17.316 -4.875 14.415 1.00 95.88 203 GLU A N 1
ATOM 1567 C CA . GLU A 1 203 ? 16.320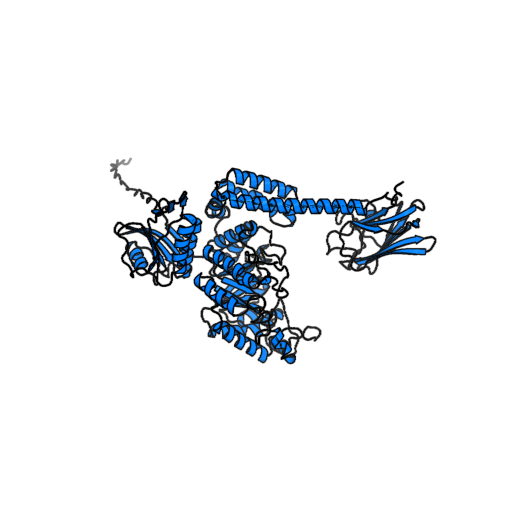 -4.117 15.180 1.00 95.88 203 GLU A CA 1
ATOM 1568 C C . GLU A 1 203 ? 15.429 -3.210 14.316 1.00 95.88 203 GLU A C 1
ATOM 1570 O O . GLU A 1 203 ? 14.327 -2.849 14.736 1.00 95.88 203 GLU A O 1
ATOM 1575 N N . ALA A 1 204 ? 15.876 -2.854 13.105 1.00 97.19 204 ALA A N 1
ATOM 1576 C CA . ALA A 1 204 ? 15.103 -2.026 12.189 1.00 97.19 204 ALA A CA 1
ATOM 1577 C C . ALA A 1 204 ? 13.792 -2.700 11.789 1.00 97.19 204 ALA A C 1
ATOM 1579 O O . ALA A 1 204 ? 12.782 -2.012 11.721 1.00 97.19 204 ALA A O 1
ATOM 1580 N N . PHE A 1 205 ? 13.779 -4.027 11.629 1.00 97.94 205 PHE A N 1
ATOM 1581 C CA . PHE A 1 205 ? 12.573 -4.778 11.283 1.00 97.94 205 PHE A CA 1
ATOM 1582 C C . PHE A 1 205 ? 11.440 -4.536 12.283 1.00 97.94 205 PHE A C 1
ATOM 1584 O O . PHE A 1 205 ? 10.336 -4.148 11.901 1.00 97.94 205 PHE A O 1
ATOM 1591 N N . LEU A 1 206 ? 11.725 -4.680 13.580 1.00 98.38 206 LEU A N 1
ATOM 1592 C CA . LEU A 1 206 ? 10.730 -4.411 14.615 1.00 98.38 206 LEU A CA 1
ATOM 1593 C C . LEU A 1 206 ? 10.337 -2.935 14.667 1.00 98.38 206 LEU A C 1
ATOM 1595 O O . LEU A 1 206 ? 9.159 -2.651 14.848 1.00 98.38 206 LEU A O 1
ATOM 1599 N N . ILE A 1 207 ? 11.283 -2.003 14.524 1.00 98.50 207 ILE A N 1
ATOM 1600 C CA . ILE A 1 207 ? 10.980 -0.563 14.544 1.00 98.50 207 ILE A CA 1
ATOM 1601 C C . ILE A 1 207 ? 10.037 -0.203 13.395 1.00 98.50 207 ILE A C 1
ATOM 1603 O O . ILE A 1 207 ? 8.981 0.382 13.629 1.00 98.50 207 ILE A O 1
ATOM 1607 N N . ASP A 1 208 ? 10.392 -0.592 12.173 1.00 98.38 208 ASP A N 1
ATOM 1608 C CA . ASP A 1 208 ? 9.635 -0.245 10.980 1.00 98.38 208 ASP A CA 1
ATOM 1609 C C . ASP A 1 208 ? 8.214 -0.803 11.036 1.00 98.38 208 ASP A C 1
ATOM 1611 O O . ASP A 1 208 ? 7.235 -0.068 10.889 1.00 98.38 208 ASP A O 1
ATOM 1615 N N . PHE A 1 209 ? 8.081 -2.107 11.284 1.00 98.62 209 PHE A N 1
ATOM 1616 C CA . PHE A 1 209 ? 6.767 -2.730 11.264 1.00 98.62 209 PHE A CA 1
ATOM 1617 C C . PHE A 1 209 ? 5.913 -2.334 12.467 1.00 98.62 209 PHE A C 1
ATOM 1619 O O . PHE A 1 209 ? 4.707 -2.184 12.299 1.00 98.62 209 PHE A O 1
ATOM 1626 N N . LYS A 1 210 ? 6.484 -2.095 13.657 1.00 98.75 210 LYS A N 1
ATOM 1627 C CA . LYS A 1 210 ? 5.698 -1.579 14.791 1.00 98.75 210 LYS A CA 1
ATOM 1628 C C . LYS A 1 210 ? 5.158 -0.181 14.515 1.00 98.75 210 LYS A C 1
ATOM 1630 O O . LYS A 1 210 ? 3.981 0.042 14.774 1.00 98.75 210 LYS A O 1
ATOM 1635 N N . ASN A 1 211 ? 5.965 0.707 13.932 1.00 98.75 211 ASN A N 1
ATOM 1636 C CA . ASN A 1 211 ? 5.516 2.046 13.544 1.00 98.75 211 ASN A CA 1
ATOM 1637 C C . ASN A 1 211 ? 4.414 1.981 12.472 1.00 98.75 211 ASN A C 1
ATOM 1639 O O . ASN A 1 211 ? 3.400 2.668 12.591 1.00 98.75 211 ASN A O 1
ATOM 1643 N N . CYS A 1 212 ? 4.566 1.106 11.471 1.00 98.75 212 CYS A N 1
ATOM 1644 C CA . CYS A 1 212 ? 3.523 0.844 10.477 1.00 98.75 212 CYS A CA 1
ATOM 1645 C C . CYS A 1 212 ? 2.236 0.314 11.132 1.00 98.75 212 CYS A C 1
ATOM 1647 O O . CYS A 1 212 ? 1.147 0.787 10.826 1.00 98.75 212 CYS A O 1
ATOM 1649 N N . ILE A 1 213 ? 2.337 -0.643 12.059 1.00 98.81 213 ILE A N 1
ATOM 1650 C CA . ILE A 1 213 ? 1.187 -1.227 12.766 1.00 98.81 213 ILE A CA 1
ATOM 1651 C C . ILE A 1 213 ? 0.492 -0.198 13.663 1.00 98.81 213 ILE A C 1
ATOM 1653 O O . ILE A 1 213 ? -0.735 -0.190 13.720 1.00 98.81 213 ILE A O 1
ATOM 1657 N N . ASP A 1 214 ? 1.242 0.650 14.370 1.00 98.62 214 ASP A N 1
ATOM 1658 C CA . ASP A 1 214 ? 0.665 1.725 15.182 1.00 98.62 214 ASP A CA 1
ATOM 1659 C C . ASP A 1 214 ? -0.149 2.677 14.295 1.00 98.62 214 ASP A C 1
ATOM 1661 O O . ASP A 1 214 ? -1.306 2.959 14.603 1.00 98.62 214 ASP A O 1
ATOM 1665 N N . TYR A 1 215 ? 0.402 3.070 13.141 1.00 98.62 215 TYR A N 1
ATOM 1666 C CA . TYR A 1 215 ? -0.332 3.854 12.149 1.00 98.62 215 TYR A CA 1
ATOM 1667 C C . TYR A 1 215 ? -1.576 3.111 11.641 1.00 98.62 215 TYR A C 1
ATOM 1669 O O . TYR A 1 215 ? -2.662 3.681 11.586 1.00 98.62 215 TYR A O 1
ATOM 1677 N N . MET A 1 216 ? -1.456 1.822 11.315 1.00 98.81 216 MET A N 1
ATOM 1678 C CA . MET A 1 216 ? -2.584 1.011 10.855 1.00 98.81 216 MET A CA 1
ATOM 1679 C C . MET A 1 216 ? -3.718 0.934 11.877 1.00 98.81 216 MET A C 1
ATOM 1681 O O . MET A 1 216 ? -4.880 1.079 11.500 1.00 98.81 216 MET A O 1
ATOM 1685 N N . ALA A 1 217 ? -3.390 0.750 13.154 1.00 98.31 217 ALA A N 1
ATOM 1686 C CA . ALA A 1 217 ? -4.362 0.694 14.238 1.00 98.31 217 ALA A CA 1
ATOM 1687 C C . ALA A 1 217 ? -5.070 2.042 14.437 1.00 98.31 217 ALA A C 1
ATOM 1689 O O . ALA A 1 217 ? -6.297 2.086 14.550 1.00 98.31 217 ALA A O 1
ATOM 1690 N N . ASP A 1 218 ? -4.309 3.138 14.397 1.00 97.88 218 ASP A N 1
ATOM 1691 C CA . ASP A 1 218 ? -4.838 4.498 14.512 1.00 97.88 218 ASP A CA 1
ATOM 1692 C C . ASP A 1 218 ? -5.636 4.928 13.260 1.00 97.88 218 ASP A C 1
ATOM 1694 O O . ASP A 1 218 ? -6.458 5.834 13.348 1.00 97.88 218 ASP A O 1
ATOM 1698 N N . HIS A 1 219 ? -5.462 4.256 12.115 1.00 98.12 219 HIS A N 1
ATOM 1699 C CA . HIS A 1 219 ? -6.155 4.538 10.847 1.00 98.12 219 HIS A CA 1
ATOM 1700 C C . HIS A 1 219 ? -7.046 3.384 10.351 1.00 98.12 219 HIS A C 1
ATOM 1702 O O . HIS A 1 219 ? -7.418 3.317 9.181 1.00 98.12 219 HIS A O 1
ATOM 1708 N N . LYS A 1 220 ? -7.451 2.480 11.253 1.00 97.69 220 LYS A N 1
ATOM 1709 C CA . LYS A 1 220 ? -8.472 1.437 11.014 1.00 97.69 220 LYS A CA 1
ATOM 1710 C C . LYS A 1 220 ? -8.143 0.459 9.863 1.00 97.69 220 LYS A C 1
ATOM 1712 O O . LYS A 1 220 ? -9.052 -0.174 9.304 1.00 97.69 220 LYS A O 1
ATOM 1717 N N . PHE A 1 221 ? -6.863 0.286 9.534 1.00 98.62 221 PHE A N 1
ATOM 1718 C CA . PHE A 1 221 ? -6.355 -0.783 8.664 1.00 98.62 221 PHE A CA 1
ATOM 1719 C C . PHE A 1 221 ? -6.154 -2.064 9.479 1.00 98.62 221 PHE A C 1
ATOM 1721 O O . PHE A 1 221 ? -5.801 -2.004 10.652 1.00 98.62 221 PHE A O 1
ATOM 1728 N N . ASN A 1 222 ? -6.414 -3.234 8.888 1.00 98.44 222 ASN A N 1
ATOM 1729 C CA . ASN A 1 222 ? -6.624 -4.458 9.680 1.00 98.44 222 ASN A CA 1
ATOM 1730 C C . ASN A 1 222 ? -5.842 -5.692 9.226 1.00 98.44 222 ASN A C 1
ATOM 1732 O O . ASN A 1 222 ? -5.942 -6.742 9.861 1.00 98.44 222 ASN A O 1
ATOM 1736 N N . GLY A 1 223 ? -5.056 -5.588 8.158 1.00 98.56 223 GLY A N 1
ATOM 1737 C CA . GLY A 1 223 ? -4.218 -6.686 7.692 1.00 98.56 223 GLY A CA 1
ATOM 1738 C C . GLY A 1 223 ? -2.925 -6.186 7.075 1.00 98.56 223 GLY A C 1
ATOM 1739 O O . GLY A 1 223 ? -2.917 -5.196 6.350 1.00 98.56 223 GLY A O 1
ATOM 1740 N N . LEU A 1 224 ? -1.836 -6.870 7.389 1.00 98.81 224 LEU A N 1
ATOM 1741 C CA . LEU A 1 224 ? -0.505 -6.581 6.887 1.00 98.81 224 LEU A CA 1
ATOM 1742 C C . LEU A 1 224 ? 0.043 -7.847 6.232 1.00 98.81 224 LEU A C 1
ATOM 1744 O O . LEU A 1 224 ? 0.397 -8.804 6.925 1.00 98.81 224 LEU A O 1
ATOM 1748 N N . ILE A 1 225 ? 0.090 -7.842 4.903 1.00 98.75 225 ILE A N 1
ATOM 1749 C CA . ILE A 1 225 ? 0.800 -8.847 4.123 1.00 98.75 225 ILE A CA 1
ATOM 1750 C C . ILE A 1 225 ? 2.289 -8.522 4.190 1.00 98.75 225 ILE A C 1
ATOM 1752 O O . ILE A 1 225 ? 2.706 -7.418 3.837 1.00 98.75 225 ILE A O 1
ATOM 1756 N N . LEU A 1 226 ? 3.074 -9.483 4.670 1.00 97.81 226 LEU A N 1
ATOM 1757 C CA . LEU A 1 226 ? 4.490 -9.292 4.956 1.00 97.81 226 LEU A CA 1
ATOM 1758 C C . LEU A 1 226 ? 5.319 -10.331 4.194 1.00 97.81 226 LEU A C 1
ATOM 1760 O O . LEU A 1 226 ? 5.404 -11.496 4.592 1.00 97.81 226 LEU A O 1
ATOM 1764 N N . TRP A 1 227 ? 5.939 -9.890 3.104 1.00 96.06 227 TRP A N 1
ATOM 1765 C CA . TRP A 1 227 ? 6.917 -10.652 2.337 1.00 96.06 227 TRP A CA 1
ATOM 1766 C C . TRP A 1 227 ? 8.322 -10.471 2.911 1.00 96.06 227 TRP A C 1
ATOM 1768 O O . TRP A 1 227 ? 8.698 -9.375 3.323 1.00 96.06 227 TRP A O 1
ATOM 1778 N N . GLY A 1 228 ? 9.082 -11.568 2.977 1.00 94.56 228 GLY A N 1
ATOM 1779 C CA . GLY A 1 228 ? 10.312 -11.626 3.774 1.00 94.56 228 GLY A CA 1
ATOM 1780 C C . GLY A 1 228 ? 10.060 -11.853 5.270 1.00 94.56 228 GLY A C 1
ATOM 1781 O O . GLY A 1 228 ? 10.885 -11.493 6.095 1.00 94.56 228 GLY A O 1
ATOM 1782 N N . PHE A 1 229 ? 8.931 -12.474 5.636 1.00 97.00 229 PHE A N 1
ATOM 1783 C CA . PHE A 1 229 ? 8.481 -12.700 7.023 1.00 97.00 229 PHE A CA 1
ATOM 1784 C C . PHE A 1 229 ? 9.526 -13.279 7.979 1.00 97.00 229 PHE A C 1
ATOM 1786 O O . PHE A 1 229 ? 9.525 -12.967 9.174 1.00 97.00 229 PHE A O 1
ATOM 1793 N N . LEU A 1 230 ? 10.428 -14.113 7.467 1.00 96.62 230 LEU A N 1
ATOM 1794 C CA . LEU A 1 230 ? 11.443 -14.797 8.255 1.00 96.62 230 LEU A CA 1
ATOM 1795 C C . LEU A 1 230 ? 12.786 -14.765 7.538 1.00 96.62 230 LEU A C 1
ATOM 1797 O O . LEU A 1 230 ? 12.951 -15.383 6.488 1.00 96.62 230 LEU A O 1
ATOM 1801 N N . ARG A 1 231 ? 13.752 -14.083 8.148 1.00 95.19 231 ARG A N 1
ATOM 1802 C CA . ARG A 1 231 ? 15.152 -14.073 7.751 1.00 95.19 231 ARG A CA 1
ATOM 1803 C C . ARG A 1 231 ? 16.027 -14.189 8.981 1.00 95.19 231 ARG A C 1
ATOM 1805 O O . ARG A 1 231 ? 15.697 -13.626 10.023 1.00 95.19 231 ARG A O 1
ATOM 1812 N N . ASP A 1 232 ? 17.185 -14.813 8.861 1.00 94.50 232 ASP A N 1
ATOM 1813 C CA . ASP A 1 232 ? 18.174 -14.763 9.942 1.00 94.50 232 ASP A CA 1
ATOM 1814 C C . ASP A 1 232 ? 18.662 -13.317 10.168 1.00 94.50 232 ASP A C 1
ATOM 1816 O O . ASP A 1 232 ? 18.866 -12.882 11.302 1.00 94.50 232 ASP A O 1
ATOM 1820 N N . THR A 1 233 ? 18.766 -12.533 9.090 1.00 93.19 233 THR A N 1
ATOM 1821 C CA . THR A 1 233 ? 19.308 -11.163 9.078 1.00 93.19 233 THR A CA 1
ATOM 1822 C C . THR A 1 233 ? 18.452 -10.124 9.796 1.00 93.19 233 THR A C 1
ATOM 1824 O O . THR A 1 233 ? 18.988 -9.105 10.232 1.00 93.19 233 THR A O 1
ATOM 1827 N N . HIS A 1 234 ? 17.155 -10.376 9.985 1.00 94.19 234 HIS A N 1
ATOM 1828 C CA . HIS A 1 234 ? 16.250 -9.450 10.677 1.00 94.19 234 HIS A CA 1
ATOM 1829 C C . HIS A 1 234 ? 15.733 -9.949 12.036 1.00 94.19 234 HIS A C 1
ATOM 1831 O O . HIS A 1 234 ? 14.757 -9.433 12.572 1.00 94.19 234 HIS A O 1
ATOM 1837 N N . GLY A 1 235 ? 16.418 -10.944 12.615 1.00 94.56 235 GLY A N 1
ATOM 1838 C CA . GLY A 1 235 ? 16.133 -11.475 13.956 1.00 94.56 235 GLY A CA 1
ATOM 1839 C C . GLY A 1 235 ? 15.304 -12.765 13.986 1.00 94.56 235 GLY A C 1
ATOM 1840 O O . GLY A 1 235 ? 15.000 -13.266 15.069 1.00 94.56 235 GLY A O 1
ATOM 1841 N N . GLY A 1 236 ? 14.962 -13.322 12.820 1.00 96.00 236 GLY A N 1
ATOM 1842 C CA . GLY A 1 236 ? 14.337 -14.635 12.677 1.00 96.00 236 GLY A CA 1
ATOM 1843 C C . GLY A 1 236 ? 13.043 -14.809 13.475 1.00 96.00 236 GLY A C 1
ATOM 1844 O O . GLY A 1 236 ? 12.202 -13.917 13.563 1.00 96.00 236 GLY A O 1
ATOM 1845 N N . VAL A 1 237 ? 12.879 -15.999 14.052 1.00 97.62 237 VAL A N 1
ATOM 1846 C CA . VAL A 1 237 ? 11.643 -16.425 14.727 1.00 97.62 237 VAL A CA 1
ATOM 1847 C C . VAL A 1 237 ? 11.273 -15.522 15.908 1.00 97.62 237 VAL A C 1
ATOM 1849 O O . VAL A 1 237 ? 10.104 -15.172 16.050 1.00 97.62 237 VAL A O 1
ATOM 1852 N N . GLU A 1 238 ? 12.233 -15.129 16.748 1.00 98.06 238 GLU A N 1
ATOM 1853 C CA . GLU A 1 238 ? 11.945 -14.384 17.983 1.00 98.06 238 GLU A CA 1
ATOM 1854 C C . GLU A 1 238 ? 11.384 -12.988 17.695 1.00 98.06 238 GLU A C 1
ATOM 1856 O O . GLU A 1 238 ? 10.331 -12.619 18.228 1.00 98.06 238 GLU A O 1
ATOM 1861 N N . ALA A 1 239 ? 12.040 -12.241 16.800 1.00 98.25 239 ALA A N 1
ATOM 1862 C CA . ALA A 1 239 ? 11.578 -10.922 16.379 1.00 98.25 239 ALA A CA 1
ATOM 1863 C C . ALA A 1 239 ? 10.191 -11.016 15.725 1.00 98.25 239 ALA A C 1
ATOM 1865 O O . ALA A 1 239 ? 9.270 -10.273 16.067 1.00 98.25 239 ALA A O 1
ATOM 1866 N N . THR A 1 240 ? 9.988 -11.993 14.843 1.00 98.38 240 THR A N 1
ATOM 1867 C CA . THR A 1 240 ? 8.706 -12.172 14.159 1.00 98.38 240 THR A CA 1
ATOM 1868 C C . THR A 1 240 ? 7.574 -12.584 15.114 1.00 98.38 240 THR A C 1
ATOM 1870 O O . THR A 1 240 ? 6.442 -12.116 14.971 1.00 98.38 240 THR A O 1
ATOM 1873 N N . GLN A 1 241 ? 7.849 -13.391 16.145 1.00 98.69 241 GLN A N 1
ATOM 1874 C CA . GLN A 1 241 ? 6.871 -13.705 17.194 1.00 98.69 241 GLN A CA 1
ATOM 1875 C C . GLN A 1 241 ? 6.475 -12.471 18.010 1.00 98.69 241 GLN A C 1
ATOM 1877 O O . GLN A 1 241 ? 5.297 -12.292 18.330 1.00 98.69 241 GLN A O 1
ATOM 1882 N N . GLU A 1 242 ? 7.443 -11.622 18.359 1.00 98.69 242 GLU A N 1
ATOM 1883 C CA . GLU A 1 242 ? 7.166 -10.353 19.028 1.00 98.69 242 GLU A CA 1
ATOM 1884 C C . GLU A 1 242 ? 6.280 -9.452 18.167 1.00 98.69 242 GLU A C 1
ATOM 1886 O O . GLU A 1 242 ? 5.301 -8.896 18.673 1.00 98.69 242 GLU A O 1
ATOM 1891 N N . LEU A 1 243 ? 6.576 -9.361 16.870 1.00 98.81 243 LEU A N 1
ATOM 1892 C CA . LEU A 1 243 ? 5.788 -8.579 15.928 1.00 98.81 243 LEU A CA 1
ATOM 1893 C C . LEU A 1 243 ? 4.337 -9.072 15.839 1.00 98.81 243 LEU A C 1
ATOM 1895 O O . LEU A 1 243 ? 3.415 -8.262 15.919 1.00 98.81 243 LEU A O 1
ATOM 1899 N N . CYS A 1 244 ? 4.123 -10.388 15.738 1.00 98.81 244 CYS A N 1
ATOM 1900 C CA . CYS A 1 244 ? 2.781 -10.977 15.672 1.00 98.81 244 CYS A CA 1
ATOM 1901 C C . CYS A 1 244 ? 1.943 -10.639 16.915 1.00 98.81 244 CYS A C 1
ATOM 1903 O O . CYS A 1 244 ? 0.824 -10.141 16.786 1.00 98.81 244 CYS A O 1
ATOM 1905 N N . ARG A 1 245 ? 2.512 -10.807 18.120 1.00 98.62 245 ARG A N 1
ATOM 1906 C CA . ARG A 1 245 ? 1.843 -10.425 19.379 1.00 98.62 245 ARG A CA 1
ATOM 1907 C C . ARG A 1 245 ? 1.533 -8.928 19.424 1.00 98.62 245 ARG A C 1
ATOM 1909 O O . ARG A 1 245 ? 0.457 -8.520 19.860 1.00 98.62 245 ARG A O 1
ATOM 1916 N N . TYR A 1 246 ? 2.474 -8.098 18.968 1.00 98.75 246 TYR A N 1
ATOM 1917 C CA . TYR A 1 246 ? 2.308 -6.645 18.932 1.00 98.75 246 TYR A CA 1
ATOM 1918 C C . TYR A 1 246 ? 1.153 -6.214 18.020 1.00 98.75 246 TYR A C 1
ATOM 1920 O O . TYR A 1 246 ? 0.382 -5.331 18.405 1.00 98.75 246 TYR A O 1
ATOM 1928 N N . ALA A 1 247 ? 1.038 -6.844 16.847 1.00 98.75 247 ALA A N 1
ATOM 1929 C CA . ALA A 1 247 ? 0.003 -6.591 15.850 1.00 98.75 247 ALA A CA 1
ATOM 1930 C C . ALA A 1 247 ? -1.382 -7.075 16.302 1.00 98.75 247 ALA A C 1
ATOM 1932 O O . ALA A 1 247 ? -2.342 -6.303 16.270 1.00 98.75 247 ALA A O 1
ATOM 1933 N N . SER A 1 248 ? -1.471 -8.309 16.814 1.00 97.81 248 SER A N 1
ATOM 1934 C CA . SER A 1 248 ? -2.717 -8.910 17.316 1.00 97.81 248 SER A CA 1
ATOM 1935 C C . SER A 1 248 ? -3.355 -8.057 18.416 1.00 97.81 248 SER A C 1
ATOM 1937 O O . SER A 1 248 ? -4.548 -7.723 18.375 1.00 97.81 248 SER A O 1
ATOM 1939 N N . ARG A 1 249 ? -2.534 -7.560 19.353 1.00 97.50 249 ARG A N 1
ATOM 1940 C CA . ARG A 1 249 ? -2.996 -6.642 20.402 1.00 97.50 249 ARG A CA 1
ATOM 1941 C C . ARG A 1 249 ? -3.615 -5.354 19.837 1.00 97.50 249 ARG A C 1
ATOM 1943 O O . ARG A 1 249 ? -4.441 -4.752 20.511 1.00 97.50 249 ARG A O 1
ATOM 1950 N N . ARG A 1 250 ? -3.282 -4.957 18.611 1.00 98.25 250 ARG A N 1
ATOM 1951 C CA . ARG A 1 250 ? -3.732 -3.715 17.963 1.00 98.25 250 ARG A CA 1
ATOM 1952 C C . ARG A 1 250 ? -4.838 -3.904 16.930 1.00 98.25 250 ARG A C 1
ATOM 1954 O O . ARG A 1 250 ? -5.191 -2.949 16.248 1.00 98.25 250 ARG A O 1
ATOM 1961 N N . GLY A 1 251 ? -5.374 -5.118 16.798 1.00 97.56 251 GLY A N 1
ATOM 1962 C CA . GLY A 1 251 ? -6.392 -5.419 15.787 1.00 97.56 251 GLY A CA 1
ATOM 1963 C C . GLY A 1 251 ? -5.836 -5.443 14.357 1.00 97.56 251 GLY A C 1
ATOM 1964 O O . GLY A 1 251 ? -6.594 -5.315 13.397 1.00 97.56 251 GLY A O 1
ATOM 1965 N N . VAL A 1 252 ? -4.514 -5.603 14.199 1.00 98.62 252 VAL A N 1
ATOM 1966 C CA . VAL A 1 252 ? -3.862 -5.765 12.894 1.00 98.62 252 VAL A CA 1
ATOM 1967 C C . VAL A 1 252 ? -3.445 -7.220 12.738 1.00 98.62 252 VAL A C 1
ATOM 1969 O O . VAL A 1 252 ? -2.617 -7.736 13.488 1.00 98.62 252 VAL A O 1
ATOM 1972 N N . ARG A 1 253 ? -4.009 -7.900 11.742 1.00 98.56 253 ARG A N 1
ATOM 1973 C CA . ARG A 1 253 ? -3.644 -9.280 11.423 1.00 98.56 253 ARG A CA 1
ATOM 1974 C C . ARG A 1 253 ? -2.363 -9.305 10.600 1.00 98.56 253 ARG A C 1
ATOM 1976 O O . ARG A 1 253 ? -2.282 -8.640 9.572 1.00 98.56 253 ARG A O 1
ATOM 1983 N N . ILE A 1 254 ? -1.390 -10.112 11.009 1.00 98.81 254 ILE A N 1
ATOM 1984 C CA . ILE A 1 254 ? -0.233 -10.428 10.166 1.00 98.81 254 ILE A CA 1
ATOM 1985 C C . ILE A 1 254 ? -0.599 -11.569 9.217 1.00 98.81 254 ILE A C 1
ATOM 1987 O O . ILE A 1 254 ? -1.132 -12.592 9.658 1.00 98.81 254 ILE A O 1
ATOM 1991 N N . LEU A 1 255 ? -0.315 -11.374 7.930 1.00 98.81 255 LEU A N 1
ATOM 1992 C CA . LEU A 1 255 ? -0.466 -12.356 6.864 1.00 98.81 255 LEU A CA 1
ATOM 1993 C C . LEU A 1 255 ? 0.919 -12.601 6.245 1.00 98.81 255 LEU A C 1
ATOM 1995 O O . LEU A 1 255 ? 1.339 -11.835 5.378 1.00 98.81 255 LEU A O 1
ATOM 1999 N N . PRO A 1 256 ? 1.665 -13.631 6.672 1.00 98.50 256 PRO A N 1
ATOM 2000 C CA . PRO A 1 256 ? 2.941 -13.954 6.048 1.00 98.50 256 PRO A CA 1
ATOM 2001 C C . PRO A 1 256 ? 2.763 -14.223 4.553 1.00 98.50 256 PRO A C 1
ATOM 2003 O O . PRO A 1 256 ? 1.867 -14.979 4.166 1.00 98.50 256 PRO A O 1
ATOM 2006 N N . GLY A 1 257 ? 3.619 -13.616 3.735 1.00 97.44 257 GLY A N 1
ATOM 2007 C CA . GLY A 1 257 ? 3.796 -13.999 2.341 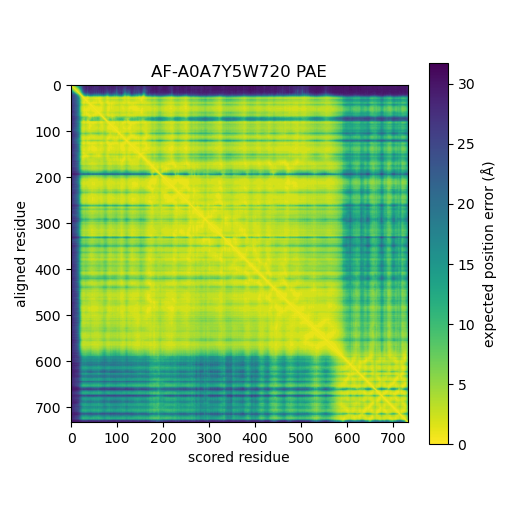1.00 97.44 257 GLY A CA 1
ATOM 2008 C C . GLY A 1 257 ? 4.529 -15.336 2.266 1.00 97.44 257 GLY A C 1
ATOM 2009 O O . GLY A 1 257 ? 5.615 -15.470 2.832 1.00 97.44 257 GLY A O 1
ATOM 2010 N N . VAL A 1 258 ? 3.925 -16.334 1.620 1.00 96.94 258 VAL A N 1
ATOM 2011 C CA . VAL A 1 258 ? 4.498 -17.678 1.479 1.00 96.94 258 VAL A CA 1
ATOM 2012 C C . VAL A 1 258 ? 4.572 -18.060 0.011 1.00 96.94 258 VAL A C 1
ATOM 2014 O O . VAL A 1 258 ? 3.563 -18.196 -0.687 1.00 96.94 258 VAL A O 1
ATOM 2017 N N . GLY A 1 259 ? 5.800 -18.289 -0.437 1.00 94.94 259 GLY A N 1
ATOM 2018 C CA . GLY A 1 259 ? 6.097 -18.744 -1.779 1.00 94.94 259 GLY A CA 1
ATOM 2019 C C . GLY A 1 259 ? 5.987 -20.265 -1.917 1.00 94.94 259 GLY A C 1
ATOM 2020 O O . GLY A 1 259 ? 6.774 -21.010 -1.343 1.00 94.94 259 GLY A O 1
ATOM 2021 N N . THR A 1 260 ? 5.019 -20.755 -2.689 1.00 94.56 260 THR A N 1
ATOM 2022 C CA . THR A 1 260 ? 4.799 -22.206 -2.883 1.00 94.56 260 THR A CA 1
ATOM 2023 C C . THR A 1 260 ? 5.745 -22.846 -3.905 1.00 94.56 260 THR A C 1
ATOM 2025 O O . THR A 1 260 ? 5.940 -24.062 -3.914 1.00 94.56 260 THR A O 1
ATOM 2028 N N . SER A 1 261 ? 6.343 -22.040 -4.783 1.00 91.06 261 SER A N 1
ATOM 2029 C CA . SER A 1 261 ? 7.360 -22.472 -5.752 1.00 91.06 261 SER A CA 1
ATOM 2030 C C . SER A 1 261 ? 8.384 -21.356 -6.005 1.00 91.06 261 SER A C 1
ATOM 2032 O O . SER A 1 261 ? 9.576 -21.627 -6.023 1.00 91.06 261 SER A O 1
ATOM 2034 N N . GLY A 1 262 ? 7.957 -20.094 -6.105 1.00 83.75 262 GLY A N 1
ATOM 2035 C CA . GLY A 1 262 ? 8.822 -18.909 -5.997 1.00 83.75 262 GLY A CA 1
ATOM 2036 C C . GLY A 1 262 ? 9.008 -18.433 -4.550 1.00 83.75 262 GLY A C 1
ATOM 2037 O O . GLY A 1 262 ? 8.478 -19.043 -3.632 1.00 83.75 262 GLY A O 1
ATOM 2038 N N . TYR A 1 263 ? 9.744 -17.335 -4.348 1.00 87.38 263 TYR A N 1
ATOM 2039 C CA . TYR A 1 263 ? 9.790 -16.555 -3.094 1.00 87.38 263 TYR A CA 1
ATOM 2040 C C . TYR A 1 263 ? 10.099 -17.332 -1.793 1.00 87.38 263 TYR A C 1
ATOM 2042 O O . TYR A 1 263 ? 9.562 -17.033 -0.731 1.00 87.38 263 TYR A O 1
ATOM 2050 N N . ALA A 1 264 ? 11.008 -18.306 -1.882 1.00 90.81 264 ALA A N 1
ATOM 2051 C CA . ALA A 1 264 ? 11.742 -18.917 -0.768 1.00 90.81 264 ALA A CA 1
ATOM 2052 C C . ALA A 1 264 ? 10.955 -19.692 0.321 1.00 90.81 264 ALA A C 1
ATOM 2054 O O . ALA A 1 264 ? 11.562 -20.152 1.290 1.00 90.81 264 ALA A O 1
ATOM 2055 N N . GLY A 1 265 ? 9.659 -19.971 0.152 1.00 94.62 265 GLY A N 1
ATOM 2056 C CA . GLY A 1 265 ? 8.908 -20.828 1.083 1.00 94.62 265 GLY A CA 1
ATOM 2057 C C . GLY A 1 265 ? 8.371 -20.096 2.315 1.00 94.62 265 GLY A C 1
ATOM 2058 O O . GLY A 1 265 ? 7.970 -18.938 2.234 1.00 94.62 265 GLY A O 1
ATOM 2059 N N . TYR A 1 266 ? 8.331 -20.790 3.459 1.00 96.56 266 TYR A N 1
ATOM 2060 C CA . TYR A 1 266 ? 7.886 -20.215 4.738 1.00 96.56 266 TYR A CA 1
ATOM 2061 C C . TYR A 1 266 ? 8.994 -19.448 5.457 1.00 96.56 266 TYR A C 1
ATOM 2063 O O . TYR A 1 266 ? 8.710 -18.517 6.205 1.00 96.56 266 TYR A O 1
ATOM 2071 N N . TYR A 1 267 ? 10.248 -19.865 5.268 1.00 96.75 267 TYR A N 1
ATOM 2072 C CA . TYR A 1 267 ? 11.424 -19.218 5.839 1.00 96.75 267 TYR A CA 1
ATOM 2073 C C . TYR A 1 267 ? 12.222 -18.583 4.707 1.00 96.75 267 TYR A C 1
ATOM 2075 O O . TYR A 1 267 ? 12.881 -19.287 3.948 1.00 96.75 267 TYR A O 1
ATOM 2083 N N . PHE A 1 268 ? 12.131 -17.266 4.562 1.00 94.62 268 PHE A N 1
ATOM 2084 C CA . PHE A 1 268 ? 12.582 -16.571 3.362 1.00 94.62 268 PHE A CA 1
ATOM 2085 C C . PHE A 1 268 ? 14.107 -16.615 3.180 1.00 94.62 268 PHE A C 1
ATOM 2087 O O . PHE A 1 268 ? 14.588 -16.908 2.092 1.00 94.62 268 PHE A O 1
ATOM 2094 N N . GLU A 1 269 ? 14.884 -16.381 4.238 1.00 93.62 269 GLU A N 1
ATOM 2095 C CA . GLU A 1 269 ? 16.352 -16.373 4.152 1.00 93.62 269 GLU A CA 1
ATOM 2096 C C . GLU A 1 269 ? 16.992 -16.995 5.394 1.00 93.62 269 GLU A C 1
ATOM 2098 O O . GLU A 1 269 ? 16.885 -16.449 6.487 1.00 93.62 269 GLU A O 1
ATOM 2103 N N . GLY A 1 270 ? 17.696 -18.113 5.231 1.00 92.69 270 GLY A N 1
ATOM 2104 C CA . GLY A 1 270 ? 18.430 -18.772 6.313 1.00 92.69 270 GLY A CA 1
ATOM 2105 C C . GLY A 1 270 ? 18.509 -20.282 6.126 1.00 92.69 270 GLY A C 1
ATOM 2106 O O . GLY A 1 270 ? 17.886 -20.845 5.224 1.00 92.69 270 GLY A O 1
ATOM 2107 N N . ASN A 1 271 ? 19.271 -20.954 6.989 1.00 94.31 271 ASN A N 1
ATOM 2108 C CA . ASN A 1 271 ? 19.396 -22.414 6.966 1.00 94.31 271 ASN A CA 1
ATOM 2109 C C . ASN A 1 271 ? 18.261 -23.065 7.773 1.00 94.31 271 ASN A C 1
ATOM 2111 O O . ASN A 1 271 ? 18.442 -23.439 8.933 1.00 94.31 271 ASN A O 1
ATOM 2115 N N . HIS A 1 272 ? 17.080 -23.177 7.165 1.00 96.94 272 HIS A N 1
ATOM 2116 C CA . HIS A 1 272 ? 15.879 -23.700 7.818 1.00 96.94 272 HIS A CA 1
ATOM 2117 C C . HIS A 1 272 ? 15.206 -24.786 6.963 1.00 96.94 272 HIS A C 1
ATOM 2119 O O . HIS A 1 272 ? 15.121 -24.626 5.746 1.00 96.94 272 HIS A O 1
ATOM 2125 N N . PRO A 1 273 ? 14.644 -25.863 7.549 1.00 97.06 273 PRO A N 1
ATOM 2126 C CA . PRO A 1 273 ? 13.983 -26.921 6.776 1.00 97.06 273 PRO A CA 1
ATOM 2127 C C . PRO A 1 273 ? 12.802 -26.433 5.927 1.00 97.06 273 PRO A C 1
ATOM 2129 O O . PRO A 1 273 ? 12.474 -27.081 4.942 1.00 97.06 273 PRO A O 1
ATOM 2132 N N . TYR A 1 274 ? 12.181 -25.300 6.277 1.00 97.44 274 TYR A N 1
ATOM 2133 C CA . TYR A 1 274 ? 11.086 -24.682 5.507 1.00 97.44 274 TYR A CA 1
ATOM 2134 C C . TYR A 1 274 ? 11.516 -23.475 4.657 1.00 97.44 274 TYR A C 1
ATOM 2136 O O . TYR A 1 274 ? 10.669 -22.694 4.219 1.00 97.44 274 TYR A O 1
ATOM 2144 N N . ASN A 1 275 ? 12.821 -23.326 4.418 1.00 97.00 275 ASN A N 1
ATOM 2145 C CA . ASN A 1 275 ? 13.360 -22.467 3.370 1.00 97.00 275 ASN A CA 1
ATOM 2146 C C . ASN A 1 275 ? 13.448 -23.265 2.058 1.00 97.00 275 ASN A C 1
ATOM 2148 O O . ASN A 1 275 ? 13.975 -24.381 2.040 1.00 97.00 275 ASN A O 1
ATOM 2152 N N . ALA A 1 276 ? 12.923 -22.709 0.964 1.00 95.19 276 ALA A N 1
ATOM 2153 C CA . ALA A 1 276 ? 12.834 -23.431 -0.306 1.00 95.19 276 ALA A CA 1
ATOM 2154 C C . ALA A 1 276 ? 14.214 -23.769 -0.891 1.00 95.19 276 ALA A C 1
ATOM 2156 O O . ALA A 1 276 ? 14.395 -24.881 -1.383 1.00 95.19 276 ALA A O 1
ATOM 2157 N N . ASP A 1 277 ? 15.190 -22.861 -0.787 1.00 94.44 277 ASP A N 1
ATOM 2158 C CA . ASP A 1 277 ? 16.553 -23.076 -1.293 1.00 94.44 277 ASP A CA 1
ATOM 2159 C C . ASP A 1 277 ? 17.269 -24.198 -0.534 1.00 94.44 277 ASP A C 1
ATOM 2161 O O . ASP A 1 277 ? 17.904 -25.069 -1.136 1.00 94.44 277 ASP A O 1
ATOM 2165 N N . THR A 1 278 ? 17.113 -24.224 0.790 1.00 96.50 278 THR A N 1
ATOM 2166 C CA . THR A 1 278 ? 17.614 -25.299 1.655 1.00 96.50 278 THR A CA 1
ATOM 2167 C C . THR A 1 278 ? 16.984 -26.635 1.259 1.00 96.50 278 THR A C 1
ATOM 2169 O O . THR A 1 278 ? 17.696 -27.620 1.041 1.00 96.50 278 THR A O 1
ATOM 2172 N N . TRP A 1 279 ? 15.658 -26.660 1.079 1.00 97.38 279 TRP A N 1
ATOM 2173 C CA . TRP A 1 279 ? 14.909 -27.854 0.688 1.00 97.38 279 TRP A CA 1
ATOM 2174 C C . TRP A 1 279 ? 15.369 -28.424 -0.660 1.00 97.38 279 TRP A C 1
ATOM 2176 O O . TRP A 1 279 ? 15.736 -29.594 -0.748 1.00 97.38 279 TRP A O 1
ATOM 2186 N N . ILE A 1 280 ? 15.433 -27.606 -1.712 1.00 96.56 280 ILE A N 1
ATOM 2187 C CA . ILE A 1 280 ? 15.808 -28.070 -3.061 1.00 96.56 280 ILE A CA 1
ATOM 2188 C C . ILE A 1 280 ? 17.315 -28.273 -3.249 1.00 96.56 280 ILE A C 1
ATOM 2190 O O . ILE A 1 280 ? 17.743 -28.843 -4.259 1.00 96.56 280 ILE A O 1
ATOM 2194 N N . THR A 1 281 ? 18.142 -27.798 -2.318 1.00 96.19 281 THR A N 1
ATOM 2195 C CA . THR A 1 281 ? 19.562 -28.170 -2.239 1.00 96.19 281 THR A CA 1
ATOM 2196 C C . THR A 1 281 ? 19.715 -29.588 -1.700 1.00 96.19 281 THR A C 1
ATOM 2198 O O . THR A 1 281 ? 20.487 -30.363 -2.261 1.00 96.19 281 THR A O 1
ATOM 2201 N N . ALA A 1 282 ? 18.943 -29.950 -0.672 1.00 97.19 282 ALA A N 1
ATOM 2202 C CA . ALA A 1 282 ? 18.899 -31.313 -0.145 1.00 97.19 282 ALA A CA 1
ATOM 2203 C C . ALA A 1 282 ? 18.179 -32.295 -1.090 1.00 97.19 282 ALA A C 1
ATOM 2205 O O . ALA A 1 282 ? 18.537 -33.471 -1.136 1.00 97.19 282 ALA A O 1
ATOM 2206 N N . HIS A 1 283 ? 17.208 -31.800 -1.863 1.00 97.56 283 HIS A N 1
ATOM 2207 C CA . HIS A 1 283 ? 16.351 -32.586 -2.752 1.00 97.56 283 HIS A CA 1
ATOM 2208 C C . HIS A 1 283 ? 16.359 -32.047 -4.195 1.00 97.56 283 HIS A C 1
ATOM 2210 O O . HIS A 1 283 ? 15.346 -31.524 -4.680 1.00 97.56 283 HIS A O 1
ATOM 2216 N N . PRO A 1 284 ? 17.493 -32.124 -4.919 1.00 97.31 284 PRO A N 1
ATOM 2217 C CA . PRO A 1 284 ? 17.597 -31.592 -6.278 1.00 97.31 284 PRO A CA 1
ATOM 2218 C C . PRO A 1 284 ? 16.625 -32.256 -7.266 1.00 97.31 284 PRO A C 1
ATOM 2220 O O . PRO A 1 284 ? 16.198 -31.621 -8.229 1.00 97.31 284 PRO A O 1
ATOM 2223 N N . GLU A 1 285 ? 16.219 -33.501 -7.014 1.00 97.12 285 GLU A N 1
ATOM 2224 C CA . GLU A 1 285 ? 15.203 -34.224 -7.778 1.00 97.12 285 GLU A CA 1
ATOM 2225 C C . GLU A 1 285 ? 13.804 -33.615 -7.652 1.00 97.12 285 GLU A C 1
ATOM 2227 O O . GLU A 1 285 ? 12.932 -33.926 -8.464 1.00 97.12 285 GLU A O 1
ATOM 2232 N N . LEU A 1 286 ? 13.564 -32.763 -6.652 1.00 97.81 286 LEU A N 1
ATOM 2233 C CA . LEU A 1 286 ? 12.275 -32.119 -6.411 1.00 97.81 286 LEU A CA 1
ATOM 2234 C C . LEU A 1 286 ? 12.143 -30.733 -7.055 1.00 97.81 286 LEU A C 1
ATOM 2236 O O . LEU A 1 286 ? 11.079 -30.110 -6.959 1.00 97.81 286 LEU A O 1
ATOM 2240 N N . ARG A 1 287 ? 13.185 -30.269 -7.750 1.00 97.50 287 ARG A N 1
ATOM 2241 C CA . ARG A 1 287 ? 13.192 -28.979 -8.441 1.00 97.50 287 ARG A CA 1
ATOM 2242 C C . ARG A 1 287 ? 12.186 -28.929 -9.580 1.00 97.50 287 ARG A C 1
ATOM 2244 O O . ARG A 1 287 ? 11.892 -29.928 -10.245 1.00 97.50 287 ARG A O 1
ATOM 2251 N N . ALA A 1 288 ? 11.671 -27.734 -9.810 1.00 97.19 288 ALA A N 1
ATOM 2252 C CA . ALA A 1 288 ? 10.988 -27.409 -11.038 1.00 97.19 288 ALA A CA 1
ATOM 2253 C C . ALA A 1 288 ? 11.960 -27.381 -12.223 1.00 97.19 288 ALA A C 1
ATOM 2255 O O . ALA A 1 288 ? 13.181 -27.369 -12.064 1.00 97.19 288 ALA A O 1
ATOM 2256 N N . VAL A 1 289 ? 11.399 -27.382 -13.427 1.00 97.44 289 VAL A N 1
ATOM 2257 C CA . VAL A 1 289 ? 12.156 -27.426 -14.679 1.00 97.44 289 VAL A CA 1
ATOM 2258 C C . VAL A 1 289 ? 11.690 -26.291 -15.579 1.00 97.44 289 VAL A C 1
ATOM 2260 O O . VAL A 1 289 ? 10.486 -26.104 -15.758 1.00 97.44 289 VAL A O 1
ATOM 2263 N N . GLU A 1 290 ? 12.633 -25.542 -16.140 1.00 95.69 290 GLU A N 1
ATOM 2264 C CA . GLU A 1 290 ? 12.378 -24.475 -17.105 1.00 95.69 290 GLU A CA 1
ATOM 2265 C C . GLU A 1 290 ? 11.992 -25.034 -18.479 1.00 95.69 290 GLU A C 1
ATOM 2267 O O . GLU A 1 290 ? 12.120 -26.226 -18.768 1.00 95.69 290 GLU A O 1
ATOM 2272 N N . ARG A 1 291 ? 11.528 -24.159 -19.376 1.00 95.31 291 ARG A N 1
ATOM 2273 C CA . ARG A 1 291 ? 11.096 -24.559 -20.723 1.00 95.31 291 ARG A CA 1
ATOM 2274 C C . ARG A 1 291 ? 12.208 -25.219 -21.542 1.00 95.31 291 ARG A C 1
ATOM 2276 O O . ARG A 1 291 ? 11.912 -26.054 -22.393 1.00 95.31 291 ARG A O 1
ATOM 2283 N N . ASP A 1 292 ? 13.461 -24.845 -21.297 1.00 95.50 292 ASP A N 1
ATOM 2284 C CA . ASP A 1 292 ? 14.640 -25.409 -21.961 1.00 95.50 292 ASP A CA 1
ATOM 2285 C C . ASP A 1 292 ? 15.123 -26.732 -21.333 1.00 95.50 292 ASP A C 1
ATOM 2287 O O . ASP A 1 292 ? 16.117 -27.303 -21.780 1.00 95.50 292 ASP A O 1
ATOM 2291 N N . GLY A 1 293 ? 14.412 -27.236 -20.319 1.00 94.81 293 GLY A N 1
ATOM 2292 C CA . GLY A 1 293 ? 14.736 -28.472 -19.617 1.00 94.81 293 GLY A CA 1
ATOM 2293 C C . GLY A 1 293 ? 15.732 -28.306 -18.469 1.00 94.81 293 GLY A C 1
ATOM 2294 O O . GLY A 1 293 ? 16.033 -29.296 -17.801 1.00 94.81 293 GLY A O 1
ATOM 2295 N N . LYS A 1 294 ? 16.243 -27.097 -18.202 1.00 96.44 294 LYS A N 1
ATOM 2296 C CA . LYS A 1 294 ? 17.158 -26.876 -17.076 1.00 96.44 294 LYS A CA 1
ATOM 2297 C C . LYS A 1 294 ? 16.417 -26.863 -15.736 1.00 96.44 294 LYS A C 1
ATOM 2299 O O . LYS A 1 294 ? 15.267 -26.427 -15.677 1.00 96.44 294 LYS A O 1
ATOM 2304 N N . PRO A 1 295 ? 17.059 -27.309 -14.642 1.00 95.25 295 PRO A N 1
ATOM 2305 C CA . PRO A 1 295 ? 16.501 -27.150 -13.305 1.00 95.25 295 PRO A CA 1
ATOM 2306 C C . PRO A 1 295 ? 16.305 -25.671 -12.965 1.00 95.25 295 PRO A C 1
ATOM 2308 O O . PRO A 1 295 ? 17.232 -24.876 -13.107 1.00 95.25 295 PRO A O 1
ATOM 2311 N N . HIS A 1 296 ? 15.122 -25.332 -12.466 1.00 93.69 296 HIS A N 1
ATOM 2312 C CA . HIS A 1 296 ? 14.819 -24.026 -11.896 1.00 93.69 296 HIS A CA 1
ATOM 2313 C C . HIS A 1 296 ? 15.012 -24.067 -10.375 1.00 93.69 296 HIS A C 1
ATOM 2315 O O . HIS A 1 296 ? 14.786 -25.106 -9.744 1.00 93.69 296 HIS A O 1
ATOM 2321 N N . ASN A 1 297 ? 15.418 -22.950 -9.770 1.00 91.69 297 ASN A N 1
ATOM 2322 C CA . ASN A 1 297 ? 15.645 -22.863 -8.325 1.00 91.69 297 ASN A CA 1
ATOM 2323 C C . ASN A 1 297 ? 14.326 -22.653 -7.557 1.00 91.69 297 ASN A C 1
ATOM 2325 O O . ASN A 1 297 ? 14.108 -21.626 -6.928 1.00 91.69 297 ASN A O 1
ATOM 2329 N N . ALA A 1 298 ? 13.428 -23.630 -7.677 1.00 94.75 298 ALA A N 1
ATOM 2330 C CA . ALA A 1 298 ? 12.090 -23.636 -7.101 1.00 94.75 298 ALA A CA 1
ATOM 2331 C C . ALA A 1 298 ? 11.628 -25.076 -6.840 1.00 94.75 298 ALA A C 1
ATOM 2333 O O . ALA A 1 298 ? 11.925 -25.960 -7.655 1.00 94.75 298 ALA A O 1
ATOM 2334 N N . PRO A 1 299 ? 10.843 -25.342 -5.785 1.00 96.44 299 PRO A N 1
ATOM 2335 C CA . PRO A 1 299 ? 10.096 -26.587 -5.661 1.00 96.44 299 PRO A CA 1
ATOM 2336 C C . PRO A 1 299 ? 9.117 -26.768 -6.833 1.00 96.44 299 PRO A C 1
ATOM 2338 O O . PRO A 1 299 ? 8.391 -25.854 -7.208 1.00 96.44 299 PRO A O 1
ATOM 2341 N N . CYS A 1 300 ? 9.066 -27.962 -7.423 1.00 97.12 300 CYS A N 1
ATOM 2342 C CA . CYS A 1 300 ? 8.039 -28.321 -8.403 1.00 97.12 300 CYS A CA 1
ATOM 2343 C C . CYS A 1 300 ? 6.640 -28.413 -7.746 1.00 97.12 300 CYS A C 1
ATOM 2345 O O . CYS A 1 300 ? 6.503 -29.180 -6.784 1.00 97.12 300 CYS A O 1
ATOM 2347 N N . PRO A 1 301 ? 5.590 -27.759 -8.284 1.00 96.25 301 PRO A N 1
ATOM 2348 C CA . PRO A 1 301 ? 4.272 -27.693 -7.637 1.00 96.25 301 PRO A CA 1
ATOM 2349 C C . PRO A 1 301 ? 3.499 -29.023 -7.637 1.00 96.25 301 PRO A C 1
ATOM 2351 O O . PRO A 1 301 ? 2.660 -29.260 -6.767 1.00 96.25 301 PRO A O 1
ATOM 2354 N N . SER A 1 302 ? 3.766 -29.923 -8.591 1.00 96.31 302 SER A N 1
ATOM 2355 C CA . SER A 1 302 ? 3.035 -31.194 -8.720 1.00 96.31 302 SER A CA 1
ATOM 2356 C C . SER A 1 302 ? 3.668 -32.367 -7.969 1.00 96.31 302 SER A C 1
ATOM 2358 O O . SER A 1 302 ? 3.075 -33.445 -7.909 1.00 96.31 302 SER A O 1
ATOM 2360 N N . LYS A 1 303 ? 4.889 -32.215 -7.438 1.00 96.69 303 LYS A N 1
ATOM 2361 C CA . LYS A 1 303 ? 5.569 -33.312 -6.737 1.00 96.69 303 LYS A CA 1
ATOM 2362 C C . LYS A 1 303 ? 4.989 -33.467 -5.340 1.00 96.69 303 LYS A C 1
ATOM 2364 O O . LYS A 1 303 ? 5.029 -32.536 -4.539 1.00 96.69 303 LYS A O 1
ATOM 2369 N N . LYS A 1 304 ? 4.529 -34.679 -5.020 1.00 95.88 304 LYS A N 1
ATOM 2370 C CA . LYS A 1 304 ? 3.876 -34.974 -3.738 1.00 95.88 304 LYS A CA 1
ATOM 2371 C C . LYS A 1 304 ? 4.740 -34.603 -2.527 1.00 95.88 304 LYS A C 1
ATOM 2373 O O . LYS A 1 304 ? 4.221 -33.998 -1.601 1.00 95.88 304 LYS A O 1
ATOM 2378 N N . ALA A 1 305 ? 6.045 -34.878 -2.578 1.00 97.62 305 ALA A N 1
ATOM 2379 C CA . ALA A 1 305 ? 6.975 -34.530 -1.503 1.00 97.62 305 ALA A CA 1
ATOM 2380 C C . ALA A 1 305 ? 7.070 -33.013 -1.246 1.00 97.62 305 ALA A C 1
ATOM 2382 O O . ALA A 1 305 ? 7.178 -32.603 -0.097 1.00 97.62 305 ALA A O 1
ATOM 2383 N N . ASN A 1 306 ? 6.968 -32.175 -2.285 1.00 97.56 306 ASN A N 1
ATOM 2384 C CA . ASN A 1 306 ? 6.928 -30.719 -2.107 1.00 97.56 306 ASN A CA 1
ATOM 2385 C C . ASN A 1 306 ? 5.597 -30.264 -1.506 1.00 97.56 306 ASN A C 1
ATOM 2387 O O . ASN A 1 306 ? 5.580 -29.371 -0.670 1.00 97.56 306 ASN A O 1
ATOM 2391 N N . GLN A 1 307 ? 4.488 -30.896 -1.893 1.00 96.06 307 GLN A N 1
ATOM 2392 C CA . GLN A 1 307 ? 3.180 -30.615 -1.295 1.00 96.06 307 GLN A CA 1
ATOM 2393 C C . GLN A 1 307 ? 3.141 -31.018 0.187 1.00 96.06 307 GLN A C 1
ATOM 2395 O O . GLN A 1 307 ? 2.629 -30.262 1.005 1.00 96.06 307 GLN A O 1
ATOM 2400 N N . ASP A 1 308 ? 3.735 -32.162 0.547 1.00 97.06 308 ASP A N 1
ATOM 2401 C CA . ASP A 1 308 ? 3.897 -32.578 1.948 1.00 97.06 308 ASP A CA 1
ATOM 2402 C C . ASP A 1 308 ? 4.778 -31.601 2.730 1.00 97.06 308 ASP A C 1
ATOM 2404 O O . ASP A 1 308 ? 4.429 -31.198 3.836 1.00 97.06 308 ASP A O 1
ATOM 2408 N N . TRP A 1 309 ? 5.897 -31.174 2.141 1.00 97.88 309 TRP A N 1
ATOM 2409 C CA . TRP A 1 309 ? 6.759 -30.148 2.725 1.00 97.88 309 TRP A CA 1
ATOM 2410 C C . TRP A 1 309 ? 6.003 -28.832 2.964 1.00 97.88 309 TRP A C 1
ATOM 2412 O O . TRP A 1 309 ? 6.144 -28.227 4.029 1.00 97.88 309 TRP A O 1
ATOM 2422 N N . LEU A 1 310 ? 5.144 -28.425 2.021 1.00 97.44 310 LEU A N 1
ATOM 2423 C CA . LEU A 1 310 ? 4.290 -27.253 2.191 1.00 97.44 310 LEU A CA 1
ATOM 2424 C C . LEU A 1 310 ? 3.285 -27.432 3.336 1.00 97.44 310 LEU A C 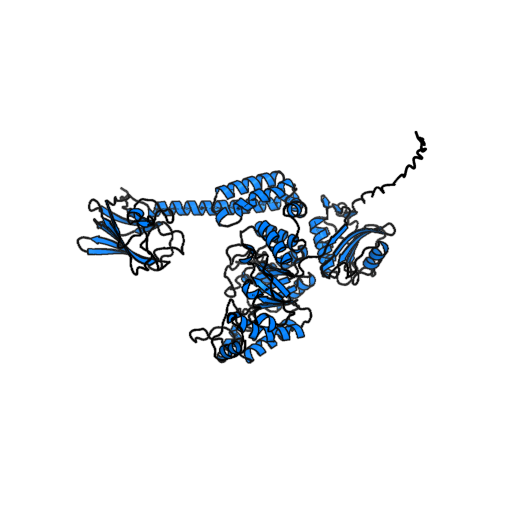1
ATOM 2426 O O . LEU A 1 310 ? 3.102 -26.507 4.126 1.00 97.44 310 LEU A O 1
ATOM 2430 N N . ASP A 1 311 ? 2.648 -28.595 3.457 1.00 96.69 311 ASP A N 1
ATOM 2431 C CA . ASP A 1 311 ? 1.688 -28.875 4.530 1.00 96.69 311 ASP A CA 1
ATOM 2432 C C . ASP A 1 311 ? 2.351 -28.900 5.918 1.00 96.69 311 ASP A C 1
ATOM 2434 O O . ASP A 1 311 ? 1.807 -28.347 6.878 1.00 96.69 311 ASP A O 1
ATOM 2438 N N . GLU A 1 312 ? 3.537 -29.499 6.045 1.00 97.81 312 GLU A N 1
ATOM 2439 C CA . GLU A 1 312 ? 4.298 -29.490 7.301 1.00 97.81 312 GLU A CA 1
ATOM 2440 C C . GLU A 1 312 ? 4.785 -28.083 7.667 1.00 97.81 312 GLU A C 1
ATOM 2442 O O . GLU A 1 312 ? 4.680 -27.669 8.826 1.00 97.81 312 GLU A O 1
ATOM 2447 N N . GLY A 1 313 ? 5.228 -27.303 6.679 1.00 97.88 313 GLY A N 1
ATOM 2448 C CA . GLY A 1 313 ? 5.574 -25.898 6.877 1.00 97.88 313 GLY A CA 1
ATOM 2449 C C . GLY A 1 313 ? 4.380 -25.053 7.338 1.00 97.88 313 GLY A C 1
ATOM 2450 O O . GLY A 1 313 ? 4.533 -24.235 8.245 1.00 97.88 313 GLY A O 1
ATOM 2451 N N . ALA A 1 314 ? 3.171 -25.308 6.818 1.00 98.31 314 ALA A N 1
ATOM 2452 C CA . ALA A 1 314 ? 1.946 -24.650 7.281 1.00 98.31 314 ALA A CA 1
ATOM 2453 C C . ALA A 1 314 ? 1.656 -24.971 8.754 1.00 98.31 314 ALA A C 1
ATOM 2455 O O . ALA A 1 314 ? 1.402 -24.067 9.552 1.00 98.31 314 ALA A O 1
ATOM 2456 N N . LYS A 1 315 ? 1.737 -26.252 9.142 1.00 98.44 315 LYS A N 1
ATOM 2457 C CA . LYS A 1 315 ? 1.556 -26.681 10.541 1.00 98.44 315 LYS A CA 1
ATOM 2458 C C . LYS A 1 315 ? 2.553 -25.996 11.466 1.00 98.44 315 LYS A C 1
ATOM 2460 O O . LYS A 1 315 ? 2.178 -25.541 12.545 1.00 98.44 315 LYS A O 1
ATOM 2465 N N . TRP A 1 316 ? 3.813 -25.914 11.045 1.00 98.50 316 TRP A N 1
ATOM 2466 C CA . TRP A 1 316 ? 4.847 -25.217 11.795 1.00 98.50 316 TRP A CA 1
ATOM 2467 C C . TRP A 1 316 ? 4.550 -23.722 11.931 1.00 98.50 316 TRP A C 1
ATOM 2469 O O . TRP A 1 316 ? 4.596 -23.210 13.049 1.00 98.50 316 TRP A O 1
ATOM 2479 N N . LEU A 1 317 ? 4.201 -23.038 10.839 1.00 98.56 317 LEU A N 1
ATOM 2480 C CA . LEU A 1 317 ? 3.900 -21.607 10.837 1.00 98.56 317 LEU A CA 1
ATOM 2481 C C . LEU A 1 317 ? 2.764 -21.272 11.820 1.00 98.56 317 LEU A C 1
ATOM 2483 O O . LEU A 1 317 ? 2.964 -20.484 12.743 1.00 98.56 317 LEU A O 1
ATOM 2487 N N . PHE A 1 318 ? 1.608 -21.932 11.689 1.00 98.44 318 PHE A N 1
ATOM 2488 C CA . PHE A 1 318 ? 0.439 -21.686 12.547 1.00 98.44 318 PHE A CA 1
ATOM 2489 C C . PHE A 1 318 ? 0.660 -22.082 14.012 1.00 98.44 318 PHE A C 1
ATOM 2491 O O . PHE A 1 318 ? 0.058 -21.499 14.908 1.00 98.44 318 PHE A O 1
ATOM 2498 N N . LYS A 1 319 ? 1.530 -23.061 14.282 1.00 98.25 319 LYS A N 1
ATOM 2499 C CA . LYS A 1 319 ? 1.902 -23.433 15.654 1.00 98.25 319 LYS A CA 1
ATOM 2500 C C . LYS A 1 319 ? 2.849 -22.416 16.301 1.00 98.25 319 LYS A C 1
ATOM 2502 O O . LYS A 1 319 ? 2.874 -22.299 17.523 1.00 98.25 319 LYS A O 1
ATOM 2507 N N . THR A 1 320 ? 3.673 -21.747 15.498 1.00 98.56 320 THR A N 1
ATOM 2508 C CA . THR A 1 320 ? 4.816 -20.958 15.981 1.00 98.56 320 THR A CA 1
ATOM 2509 C C . THR A 1 320 ? 4.478 -19.477 16.133 1.00 98.56 320 THR A C 1
ATOM 2511 O O . THR A 1 320 ? 5.058 -18.815 16.996 1.00 98.56 320 THR A O 1
ATOM 2514 N N . PHE A 1 321 ? 3.546 -18.958 15.329 1.00 98.62 321 PHE A N 1
ATOM 2515 C CA . PHE A 1 321 ? 3.230 -17.533 15.263 1.00 98.62 321 PHE A CA 1
ATOM 2516 C C . PHE A 1 321 ? 1.734 -17.268 15.447 1.00 98.62 321 PHE A C 1
ATOM 2518 O O . PHE A 1 321 ? 0.890 -17.982 14.912 1.00 98.62 321 PHE A O 1
ATOM 2525 N N . GLU A 1 322 ? 1.410 -16.186 16.155 1.00 97.31 322 GLU A N 1
ATOM 2526 C CA . GLU A 1 322 ? 0.044 -15.669 16.295 1.00 97.31 322 GLU A CA 1
ATOM 2527 C C . GLU A 1 322 ? -0.340 -14.851 15.050 1.00 97.31 322 GLU A C 1
ATOM 2529 O O . GLU A 1 322 ? -0.417 -13.623 15.072 1.00 97.31 322 GLU A O 1
ATOM 2534 N N . ILE A 1 323 ? -0.487 -15.540 13.921 1.00 98.44 323 ILE A N 1
ATOM 2535 C CA . ILE A 1 323 ? -0.836 -14.937 12.630 1.00 98.44 323 ILE A CA 1
ATOM 2536 C C . ILE A 1 323 ? -2.349 -14.926 12.421 1.00 98.44 323 ILE A C 1
ATOM 2538 O O . ILE A 1 323 ? -3.068 -15.813 12.876 1.00 98.44 323 ILE A O 1
ATOM 2542 N N . GLY A 1 324 ? -2.842 -13.923 11.694 1.00 98.00 324 GLY A N 1
ATOM 2543 C CA . GLY A 1 324 ? -4.270 -13.786 11.394 1.00 98.00 324 GLY A CA 1
ATOM 2544 C C . GLY A 1 324 ? -4.673 -14.322 10.017 1.00 98.00 324 GLY A C 1
ATOM 2545 O O . GLY A 1 324 ? -5.858 -14.287 9.670 1.00 98.00 324 GLY A O 1
ATOM 2546 N N . GLY A 1 325 ? -3.705 -14.787 9.226 1.00 98.31 325 GLY A N 1
ATOM 2547 C CA . GLY A 1 325 ? -3.889 -15.235 7.851 1.00 98.31 325 GLY A CA 1
ATOM 2548 C C . GLY A 1 325 ? -2.569 -15.578 7.165 1.00 98.31 325 GLY A C 1
ATOM 2549 O O . GLY A 1 325 ? -1.529 -15.591 7.814 1.00 98.31 325 GLY A O 1
ATOM 2550 N N . VAL A 1 326 ? -2.622 -15.853 5.862 1.00 98.62 326 VAL A N 1
ATOM 2551 C CA . VAL A 1 326 ? -1.471 -16.129 4.983 1.00 98.62 326 VAL A CA 1
ATOM 2552 C C . VAL A 1 326 ? -1.802 -15.604 3.585 1.00 98.62 326 VAL A C 1
ATOM 2554 O O . VAL A 1 326 ? -2.943 -15.742 3.141 1.00 98.62 326 VAL A O 1
ATOM 2557 N N . ASN A 1 327 ? -0.815 -15.038 2.891 1.00 98.25 327 ASN A N 1
ATOM 2558 C CA . ASN A 1 327 ? -0.903 -14.699 1.472 1.00 98.25 327 ASN A CA 1
ATOM 2559 C C . ASN A 1 327 ? -0.001 -15.651 0.672 1.00 98.25 327 ASN A C 1
ATOM 2561 O O . ASN A 1 327 ? 1.206 -15.698 0.900 1.00 98.25 327 ASN A O 1
ATOM 2565 N N . LEU A 1 328 ? -0.590 -16.454 -0.216 1.00 97.50 328 LEU A N 1
ATOM 2566 C CA . LEU A 1 328 ? 0.146 -17.396 -1.058 1.00 97.50 328 LEU A CA 1
ATOM 2567 C C . LEU A 1 328 ? 0.477 -16.794 -2.419 1.00 97.50 328 LEU A C 1
ATOM 2569 O O . LEU A 1 328 ? -0.385 -16.229 -3.093 1.00 97.50 328 LEU A O 1
ATOM 2573 N N . GLU A 1 329 ? 1.709 -17.026 -2.856 1.00 94.25 329 GLU A N 1
ATOM 2574 C CA . GLU A 1 329 ? 2.145 -16.750 -4.221 1.00 94.25 329 GLU A CA 1
ATOM 2575 C C . GLU A 1 329 ? 2.936 -17.945 -4.760 1.00 94.25 329 GLU A C 1
ATOM 2577 O O . GLU A 1 329 ? 3.541 -18.726 -4.019 1.00 94.25 329 GLU A O 1
ATOM 2582 N N . MET A 1 330 ? 2.924 -18.130 -6.079 1.00 89.31 330 MET A N 1
ATOM 2583 C CA . MET A 1 330 ? 3.718 -19.175 -6.739 1.00 89.31 330 MET A CA 1
ATOM 2584 C C . MET A 1 330 ? 4.977 -18.620 -7.428 1.00 89.31 330 MET A C 1
ATOM 2586 O O . MET A 1 330 ? 5.824 -19.397 -7.858 1.00 89.31 330 MET A O 1
ATOM 2590 N N . GLY A 1 331 ? 5.139 -17.296 -7.485 1.00 79.75 331 GLY A N 1
ATOM 2591 C CA . GLY A 1 331 ? 6.090 -16.609 -8.362 1.00 79.75 331 GLY A CA 1
ATOM 2592 C C . GLY A 1 331 ? 5.408 -16.126 -9.644 1.00 79.75 331 GLY A C 1
ATOM 2593 O O . GLY A 1 331 ? 4.611 -16.855 -10.240 1.00 79.75 331 GLY A O 1
ATOM 2594 N N . ASP A 1 332 ? 5.703 -14.891 -10.048 1.00 82.62 332 ASP A N 1
ATOM 2595 C CA . ASP A 1 332 ? 5.010 -14.174 -11.125 1.00 82.62 332 ASP A CA 1
ATOM 2596 C C . ASP A 1 332 ? 4.982 -14.989 -12.426 1.00 82.62 332 ASP A C 1
ATOM 2598 O O . ASP A 1 332 ? 6.008 -15.202 -13.075 1.00 82.62 332 ASP A O 1
ATOM 2602 N N . PHE A 1 333 ? 3.789 -15.453 -12.814 1.00 89.69 333 PHE A N 1
ATOM 2603 C CA . PHE A 1 333 ? 3.550 -16.227 -14.043 1.00 89.69 333 PHE A CA 1
ATOM 2604 C C . PHE A 1 333 ? 4.409 -17.496 -14.191 1.00 89.69 333 PHE A C 1
ATOM 2606 O O . PHE A 1 333 ? 4.633 -17.976 -15.308 1.00 89.69 333 PHE A O 1
ATOM 2613 N N . PHE A 1 334 ? 4.889 -18.051 -13.078 1.00 92.38 334 PHE A N 1
ATOM 2614 C CA . PHE A 1 334 ? 5.756 -19.222 -13.069 1.00 92.38 334 PHE A CA 1
ATOM 2615 C C . PHE A 1 334 ? 5.066 -20.474 -13.647 1.00 92.38 334 PHE A C 1
ATOM 2617 O O . PHE A 1 334 ? 3.899 -20.746 -13.368 1.00 92.38 334 PHE A O 1
ATOM 2624 N N . VAL A 1 335 ? 5.808 -21.257 -14.444 1.00 96.12 335 VAL A N 1
ATOM 2625 C CA . VAL A 1 335 ? 5.360 -22.540 -15.016 1.00 96.12 335 VAL A CA 1
ATOM 2626 C C . VAL A 1 335 ? 6.490 -23.559 -14.953 1.00 96.12 335 VAL A C 1
ATOM 2628 O O . VAL A 1 335 ? 7.596 -23.305 -15.434 1.00 96.12 335 VAL A O 1
ATOM 2631 N N . CYS A 1 336 ? 6.191 -24.754 -14.448 1.00 97.44 336 CYS A N 1
ATOM 2632 C CA . CYS A 1 336 ? 7.118 -25.879 -14.459 1.00 97.44 336 CYS A CA 1
ATOM 2633 C C . CYS A 1 336 ? 6.886 -26.777 -15.690 1.00 97.44 336 CYS A C 1
ATOM 2635 O O . CYS A 1 336 ? 5.756 -27.132 -16.036 1.00 97.44 336 CYS A O 1
ATOM 2637 N N . TYR A 1 337 ? 7.965 -27.192 -16.355 1.00 97.81 337 TYR A N 1
ATOM 2638 C CA . TYR A 1 337 ? 7.940 -27.992 -17.587 1.00 97.81 337 TYR A CA 1
ATOM 2639 C C . TYR A 1 337 ? 8.377 -29.450 -17.388 1.00 97.81 337 TYR A C 1
ATOM 2641 O O . TYR A 1 337 ? 8.615 -30.160 -18.372 1.00 97.81 337 TYR A O 1
ATOM 2649 N N . CYS A 1 338 ? 8.457 -29.924 -16.142 1.00 97.50 338 CYS A N 1
ATOM 2650 C CA . CYS A 1 338 ? 8.703 -31.338 -15.866 1.00 97.50 338 CYS A CA 1
ATOM 2651 C C . CYS A 1 338 ? 7.501 -32.201 -16.293 1.00 97.50 338 CYS A C 1
ATOM 2653 O O . CYS A 1 338 ? 6.379 -31.707 -16.453 1.00 97.50 338 CYS A O 1
ATOM 2655 N N . ASP A 1 339 ? 7.732 -33.498 -16.478 1.00 97.38 339 ASP A N 1
ATOM 2656 C CA . ASP A 1 339 ? 6.697 -34.409 -16.975 1.00 97.38 339 ASP A CA 1
ATOM 2657 C C . ASP A 1 339 ? 5.520 -34.555 -16.001 1.00 97.38 339 ASP A C 1
ATOM 2659 O O . ASP A 1 339 ? 4.371 -34.639 -16.439 1.00 97.38 339 ASP A O 1
ATOM 2663 N N . ASP A 1 340 ? 5.776 -34.482 -14.690 1.00 96.88 340 ASP A N 1
ATOM 2664 C CA . ASP A 1 340 ? 4.731 -34.521 -13.662 1.00 96.88 340 ASP A CA 1
ATOM 2665 C C . ASP A 1 340 ? 3.786 -33.318 -13.777 1.00 96.88 340 ASP A C 1
ATOM 2667 O O . ASP A 1 340 ? 2.566 -33.485 -13.780 1.00 96.88 340 ASP A O 1
ATOM 2671 N N . CYS A 1 341 ? 4.338 -32.110 -13.927 1.00 97.44 341 CYS A N 1
ATOM 2672 C CA . CYS A 1 341 ? 3.564 -30.879 -14.078 1.00 97.44 341 CYS A CA 1
ATOM 2673 C C . CYS A 1 341 ? 2.781 -30.869 -15.390 1.00 97.44 341 CYS A C 1
ATOM 2675 O O . CYS A 1 341 ? 1.587 -30.579 -15.387 1.00 97.44 341 CYS A O 1
ATOM 2677 N N . LYS A 1 342 ? 3.401 -31.276 -16.506 1.00 97.19 342 LYS A N 1
ATOM 2678 C CA . LYS A 1 342 ? 2.700 -31.432 -17.791 1.00 97.19 342 LYS A CA 1
ATOM 2679 C C . LYS A 1 342 ? 1.522 -32.399 -17.672 1.00 97.19 342 LYS A C 1
ATOM 2681 O O . LYS A 1 342 ? 0.430 -32.096 -18.150 1.00 97.19 342 LYS A O 1
ATOM 2686 N N . LYS A 1 343 ? 1.721 -33.542 -17.008 1.00 97.00 343 LYS A N 1
ATOM 2687 C CA . LYS A 1 343 ? 0.669 -34.538 -16.772 1.00 97.00 343 LYS A CA 1
ATOM 2688 C C . LYS A 1 343 ? -0.442 -33.990 -15.875 1.00 97.00 343 LYS A C 1
ATOM 2690 O O . LYS A 1 343 ? -1.614 -34.186 -16.185 1.00 97.00 343 LYS A O 1
ATOM 2695 N N . ALA A 1 344 ? -0.087 -33.299 -14.792 1.00 95.94 344 ALA A N 1
ATOM 2696 C CA . ALA A 1 344 ? -1.048 -32.694 -13.876 1.00 95.94 344 ALA A CA 1
ATOM 2697 C C . ALA A 1 344 ? -1.889 -31.613 -14.574 1.00 95.94 344 ALA A C 1
ATOM 2699 O O . ALA A 1 344 ? -3.114 -31.638 -14.478 1.00 95.94 344 ALA A O 1
ATOM 2700 N N . ARG A 1 345 ? -1.261 -30.729 -15.362 1.00 95.94 345 ARG A N 1
ATOM 2701 C CA . ARG A 1 345 ? -1.970 -29.713 -16.154 1.00 95.94 345 ARG A CA 1
ATOM 2702 C C . ARG A 1 345 ? -2.852 -30.312 -17.242 1.00 95.94 345 ARG A C 1
ATOM 2704 O O . ARG A 1 345 ? -3.959 -29.826 -17.440 1.00 95.94 345 ARG A O 1
ATOM 2711 N N . ALA A 1 346 ? -2.414 -31.379 -17.913 1.00 95.31 346 ALA A N 1
ATOM 2712 C CA . ALA A 1 346 ? -3.220 -32.065 -18.926 1.00 95.31 346 ALA A CA 1
ATOM 2713 C C . ALA A 1 346 ? -4.512 -32.682 -18.355 1.00 95.31 346 ALA A C 1
ATOM 2715 O O . ALA A 1 346 ? -5.480 -32.865 -19.092 1.00 95.31 346 ALA A O 1
ATOM 2716 N N . ALA A 1 347 ? -4.554 -32.977 -17.050 1.00 95.06 347 ALA A N 1
ATOM 2717 C CA . ALA A 1 347 ? -5.766 -33.430 -16.369 1.00 95.06 347 ALA A CA 1
ATOM 2718 C C . ALA A 1 347 ? -6.769 -32.290 -16.090 1.00 95.06 347 ALA A C 1
ATOM 2720 O O . ALA A 1 347 ? -7.940 -32.554 -15.814 1.00 95.06 347 ALA A O 1
ATOM 2721 N N . ILE A 1 348 ? -6.338 -31.028 -16.183 1.00 95.00 348 ILE A N 1
ATOM 2722 C CA . ILE A 1 348 ? -7.183 -29.845 -16.008 1.00 95.00 348 ILE A CA 1
ATOM 2723 C C . ILE A 1 348 ? -7.702 -29.433 -17.388 1.00 95.00 348 ILE A C 1
ATOM 2725 O O . ILE A 1 348 ? -7.014 -28.770 -18.164 1.00 95.00 348 ILE A O 1
ATOM 2729 N N . GLN A 1 349 ? -8.934 -29.840 -17.698 1.00 90.81 349 GLN A N 1
ATOM 2730 C CA . GLN A 1 349 ? -9.618 -29.504 -18.950 1.00 90.81 349 GLN A CA 1
ATOM 2731 C C . GLN A 1 349 ? -9.996 -28.011 -18.984 1.00 90.81 349 GLN A C 1
ATOM 2733 O O . GLN A 1 349 ? -11.118 -27.640 -18.646 1.00 90.81 349 GLN A O 1
ATOM 2738 N N . SER A 1 350 ? -9.033 -27.159 -19.341 1.00 92.25 350 SER A N 1
ATOM 2739 C CA . SER A 1 350 ? -9.171 -25.703 -19.464 1.00 92.25 350 SER A CA 1
ATOM 2740 C C . SER A 1 350 ? -8.162 -25.152 -20.478 1.00 92.25 350 SER A C 1
ATOM 2742 O O . SER A 1 350 ? -7.042 -25.665 -20.583 1.00 92.25 350 SER A O 1
ATOM 2744 N N . ASP A 1 351 ? -8.540 -24.104 -21.207 1.00 90.38 351 ASP A N 1
ATOM 2745 C CA . ASP A 1 351 ? -7.681 -23.321 -22.107 1.00 90.38 351 ASP A CA 1
ATOM 2746 C C . ASP A 1 351 ? -6.938 -22.182 -21.384 1.00 90.38 351 ASP A C 1
ATOM 2748 O O . ASP A 1 351 ? -6.176 -21.445 -22.009 1.00 90.38 351 ASP A O 1
ATOM 2752 N N . GLU A 1 352 ? -7.103 -22.067 -20.062 1.00 93.25 352 GLU A N 1
ATOM 2753 C CA . GLU A 1 352 ? -6.412 -21.060 -19.258 1.00 93.25 352 GLU A CA 1
ATOM 2754 C C . GLU A 1 352 ? -4.877 -21.220 -19.293 1.00 93.25 352 GLU A C 1
ATOM 2756 O O . GLU A 1 352 ? -4.367 -22.345 -19.422 1.00 93.25 352 GLU A O 1
ATOM 2761 N N . PRO A 1 353 ? -4.129 -20.111 -19.134 1.00 95.19 353 PRO A N 1
ATOM 2762 C CA . PRO A 1 353 ? -2.677 -20.143 -19.040 1.00 95.19 353 PRO A CA 1
ATOM 2763 C C . PRO A 1 353 ? -2.145 -21.132 -17.997 1.00 95.19 353 PRO A C 1
ATOM 2765 O O . PRO A 1 353 ? -2.670 -21.251 -16.890 1.00 95.19 353 PRO A O 1
ATOM 2768 N N . ASP A 1 354 ? -1.040 -21.797 -18.335 1.00 96.06 354 ASP A N 1
ATOM 2769 C CA . ASP A 1 354 ? -0.451 -22.861 -17.514 1.00 96.06 354 ASP A CA 1
ATOM 2770 C C . ASP A 1 354 ? -0.052 -22.412 -16.099 1.00 96.06 354 ASP A C 1
ATOM 2772 O O . ASP A 1 354 ? -0.096 -23.227 -15.178 1.00 96.06 354 ASP A O 1
ATOM 2776 N N . TYR A 1 355 ? 0.274 -21.131 -15.898 1.00 95.31 355 TYR A N 1
ATOM 2777 C CA . TYR A 1 355 ? 0.623 -20.607 -14.575 1.00 95.31 355 TYR A CA 1
ATOM 2778 C C . TYR A 1 355 ? -0.563 -20.642 -13.598 1.00 95.31 355 TYR A C 1
ATOM 2780 O O . TYR A 1 355 ? -0.362 -20.893 -12.414 1.00 95.31 355 TYR A O 1
ATOM 2788 N N . TYR A 1 356 ? -1.811 -20.483 -14.064 1.00 95.75 356 TYR A N 1
ATOM 2789 C CA . TYR A 1 356 ? -2.986 -20.639 -13.194 1.00 95.75 356 TYR A CA 1
ATOM 2790 C C . TYR A 1 356 ? -3.176 -22.088 -12.756 1.00 95.75 356 TYR A C 1
ATOM 2792 O O . TYR A 1 356 ? -3.532 -22.357 -11.608 1.00 95.75 356 TYR A O 1
ATOM 2800 N N . LYS A 1 357 ? -2.923 -23.026 -13.671 1.00 96.06 357 LYS A N 1
ATOM 2801 C CA . LYS A 1 357 ? -3.053 -24.460 -13.411 1.00 96.06 357 LYS A CA 1
ATOM 2802 C C . LYS A 1 357 ? -2.012 -24.920 -12.396 1.00 96.06 357 LYS A C 1
ATOM 2804 O O . LYS A 1 357 ? -2.367 -25.578 -11.421 1.00 96.06 357 LYS A O 1
ATOM 2809 N N . ASP A 1 358 ? -0.750 -24.540 -12.598 1.00 95.94 358 ASP A N 1
ATOM 2810 C CA . ASP A 1 358 ? 0.336 -24.848 -11.663 1.00 95.94 358 ASP A CA 1
ATOM 2811 C C . ASP A 1 358 ? 0.071 -24.210 -10.283 1.00 95.94 358 ASP A C 1
ATOM 2813 O O . ASP A 1 358 ? 0.224 -24.890 -9.263 1.00 95.94 358 ASP A O 1
ATOM 2817 N N . MET A 1 359 ? -0.437 -22.967 -10.245 1.00 95.88 359 MET A N 1
ATOM 2818 C CA . MET A 1 359 ? -0.833 -22.282 -9.004 1.00 95.88 359 MET A CA 1
ATOM 2819 C C . MET A 1 359 ? -1.887 -23.094 -8.258 1.00 95.88 359 MET A C 1
ATOM 2821 O O . MET A 1 359 ? -1.694 -23.445 -7.093 1.00 95.88 359 MET A O 1
ATOM 2825 N N . ALA A 1 360 ? -2.975 -23.459 -8.938 1.00 95.94 360 ALA A N 1
ATOM 2826 C CA . ALA A 1 360 ? -4.059 -24.225 -8.338 1.00 95.94 360 ALA A CA 1
ATOM 2827 C C . ALA A 1 360 ? -3.603 -25.582 -7.799 1.00 95.94 360 ALA A C 1
ATOM 2829 O O . ALA A 1 360 ? -4.029 -25.961 -6.709 1.00 95.94 360 ALA A O 1
ATOM 2830 N N . ILE A 1 361 ? -2.729 -26.293 -8.522 1.00 95.44 361 ILE A N 1
ATOM 2831 C CA . ILE A 1 361 ? -2.199 -27.599 -8.103 1.00 95.44 361 ILE A CA 1
ATOM 2832 C C . ILE A 1 361 ? -1.519 -27.502 -6.734 1.00 95.44 361 ILE A C 1
ATOM 2834 O O . ILE A 1 361 ? -1.760 -28.349 -5.875 1.00 95.44 361 ILE A O 1
ATOM 2838 N N . SER A 1 362 ? -0.695 -26.475 -6.514 1.00 92.56 362 SER A N 1
ATOM 2839 C CA . SER A 1 362 ? -0.025 -26.304 -5.224 1.00 92.56 362 SER A CA 1
ATOM 2840 C C . SER A 1 362 ? -0.964 -25.732 -4.160 1.00 92.56 362 SER A C 1
ATOM 2842 O O . SER A 1 362 ? -1.001 -26.217 -3.031 1.00 92.56 362 SER A O 1
ATOM 2844 N N . HIS A 1 363 ? -1.739 -24.703 -4.505 1.00 95.38 363 HIS A N 1
ATOM 2845 C CA . HIS A 1 363 ? -2.540 -23.950 -3.540 1.00 95.38 363 HIS A CA 1
ATOM 2846 C C . HIS A 1 363 ? -3.704 -24.770 -2.981 1.00 95.38 363 HIS A C 1
ATOM 2848 O O . HIS A 1 363 ? -4.024 -24.649 -1.798 1.00 95.38 363 HIS A O 1
ATOM 2854 N N . MET A 1 364 ? -4.328 -25.632 -3.795 1.00 92.94 364 MET A N 1
ATOM 2855 C CA . MET A 1 364 ? -5.503 -26.396 -3.367 1.00 92.94 364 MET A CA 1
ATOM 2856 C C . MET A 1 364 ? -5.216 -27.345 -2.196 1.00 92.94 364 MET A C 1
ATOM 2858 O O . MET A 1 364 ? -6.101 -27.599 -1.379 1.00 92.94 364 MET A O 1
ATOM 2862 N N . VAL A 1 365 ? -3.988 -27.864 -2.111 1.00 88.88 365 VAL A N 1
ATOM 2863 C CA . VAL A 1 365 ? -3.565 -28.758 -1.029 1.00 88.88 365 VAL A CA 1
ATOM 2864 C C . VAL A 1 365 ? -3.273 -27.934 0.222 1.00 88.88 365 VAL A C 1
ATOM 2866 O O . VAL A 1 365 ? -3.933 -28.105 1.247 1.00 88.88 365 VAL A O 1
ATOM 2869 N N . THR A 1 366 ? -2.368 -26.963 0.101 1.00 93.69 366 THR A N 1
ATOM 2870 C CA . THR A 1 366 ? -1.881 -26.172 1.233 1.00 93.69 366 THR A CA 1
ATOM 2871 C C . THR A 1 366 ? -2.988 -25.355 1.904 1.00 93.69 366 THR A C 1
ATOM 2873 O O . THR A 1 366 ? -3.099 -25.360 3.130 1.00 93.69 366 THR A O 1
ATOM 2876 N N . LEU A 1 367 ? -3.875 -24.712 1.136 1.00 96.88 367 LEU A N 1
ATOM 2877 C CA . LEU A 1 367 ? -4.974 -23.916 1.701 1.00 96.88 367 LEU A CA 1
ATOM 2878 C C . LEU A 1 367 ? -5.976 -24.769 2.485 1.00 96.88 367 LEU A C 1
ATOM 2880 O O . LEU A 1 367 ? -6.492 -24.328 3.512 1.00 96.88 367 LEU A O 1
ATOM 2884 N N . LYS A 1 368 ? -6.223 -26.011 2.050 1.00 95.12 368 LYS A N 1
ATOM 2885 C CA . LYS A 1 368 ? -7.095 -26.945 2.775 1.00 95.12 368 LYS A CA 1
ATOM 2886 C C . LYS A 1 368 ? -6.504 -27.310 4.141 1.00 95.12 368 LYS A C 1
ATOM 2888 O O . LYS A 1 368 ? -7.232 -27.352 5.138 1.00 95.12 368 LYS A O 1
ATOM 2893 N N . THR A 1 369 ? -5.194 -27.540 4.195 1.00 96.00 369 THR A N 1
ATOM 2894 C CA . THR A 1 369 ? -4.467 -27.778 5.448 1.00 96.00 369 THR A CA 1
ATOM 2895 C C . THR A 1 369 ? -4.550 -26.556 6.359 1.00 96.00 369 THR A C 1
ATOM 2897 O O . THR A 1 369 ? -4.986 -26.678 7.503 1.00 96.00 369 THR A O 1
ATOM 2900 N N . MET A 1 370 ? -4.230 -25.365 5.843 1.00 97.88 370 MET A N 1
ATOM 2901 C CA . MET A 1 370 ? -4.275 -24.110 6.604 1.00 97.88 370 MET A CA 1
ATOM 2902 C C . MET A 1 370 ? -5.661 -23.826 7.188 1.00 97.88 370 MET A C 1
ATOM 2904 O O . MET A 1 370 ? -5.770 -23.495 8.367 1.00 97.88 370 MET A O 1
ATOM 2908 N N . ARG A 1 371 ? -6.735 -24.033 6.414 1.00 96.81 371 ARG A N 1
ATOM 2909 C CA . ARG A 1 371 ? -8.104 -23.837 6.914 1.00 96.81 371 ARG A CA 1
ATOM 2910 C C . ARG A 1 371 ? -8.450 -24.774 8.070 1.00 96.81 371 ARG A C 1
ATOM 2912 O O . ARG A 1 371 ? -9.159 -24.374 8.986 1.00 96.81 371 ARG A O 1
ATOM 2919 N N . THR A 1 372 ? -7.950 -26.009 8.038 1.00 96.50 372 THR A N 1
ATOM 2920 C CA . THR A 1 372 ? -8.169 -26.978 9.125 1.00 96.50 372 THR A CA 1
ATOM 2921 C C . THR A 1 372 ? -7.449 -26.552 10.408 1.00 96.50 372 THR A C 1
ATOM 2923 O O . THR A 1 372 ? -7.958 -26.786 11.500 1.00 96.50 372 THR A O 1
ATOM 2926 N N . LEU A 1 373 ? -6.280 -25.917 10.282 1.00 97.31 373 LEU A N 1
ATOM 2927 C CA . LEU A 1 373 ? -5.499 -25.415 11.415 1.00 97.31 373 LEU A CA 1
ATOM 2928 C C . LEU A 1 373 ? -6.108 -24.148 12.027 1.00 97.31 373 LEU A C 1
ATOM 2930 O O . LEU A 1 373 ? -6.075 -23.989 13.244 1.00 97.31 373 LEU A O 1
ATOM 2934 N N . ALA A 1 374 ? -6.661 -23.263 11.194 1.00 97.19 374 ALA A N 1
ATOM 2935 C CA . ALA A 1 374 ? -7.235 -21.993 11.622 1.00 97.19 374 ALA A CA 1
ATOM 2936 C C . ALA A 1 374 ? -8.500 -21.643 10.807 1.00 97.19 374 ALA A C 1
ATOM 2938 O O . ALA A 1 374 ? -8.408 -20.997 9.756 1.00 97.19 374 ALA A O 1
ATOM 2939 N N . PRO A 1 375 ? -9.700 -22.022 11.295 1.00 96.81 375 PRO A N 1
ATOM 2940 C CA . PRO A 1 375 ? -10.970 -21.769 10.611 1.00 96.81 375 PRO A CA 1
ATOM 2941 C C . PRO A 1 375 ? -11.254 -20.293 10.319 1.00 96.81 375 PRO A C 1
ATOM 2943 O O . PRO A 1 375 ? -11.872 -20.000 9.301 1.00 96.81 375 PRO A O 1
ATOM 2946 N N . ASP A 1 376 ? -10.727 -19.374 11.132 1.00 95.44 376 ASP A N 1
ATOM 2947 C CA . ASP A 1 376 ? -10.967 -17.927 11.017 1.00 95.44 376 ASP A CA 1
ATOM 2948 C C . ASP A 1 376 ? -9.821 -17.151 10.341 1.00 95.44 376 ASP A C 1
ATOM 2950 O O . ASP A 1 376 ? -9.847 -15.915 10.273 1.00 95.44 376 ASP A O 1
ATOM 2954 N N . ALA A 1 377 ? -8.796 -17.853 9.840 1.00 97.75 377 ALA A N 1
ATOM 2955 C CA . ALA A 1 377 ? -7.657 -17.233 9.170 1.00 97.75 377 ALA A CA 1
ATOM 2956 C C . ALA A 1 377 ? -8.051 -16.607 7.823 1.00 97.75 377 ALA A C 1
ATOM 2958 O O . ALA A 1 377 ? -8.870 -17.142 7.069 1.00 97.75 377 ALA A O 1
ATOM 2959 N N . TRP A 1 378 ? -7.436 -15.474 7.488 1.00 98.44 378 TRP A N 1
ATOM 2960 C CA . TRP A 1 378 ? -7.573 -14.853 6.171 1.00 98.44 378 TRP A CA 1
ATOM 2961 C C . TRP A 1 378 ? -6.546 -15.454 5.219 1.00 98.44 378 TRP A C 1
ATOM 2963 O O . TRP A 1 378 ? -5.377 -15.083 5.231 1.00 98.44 378 TRP A O 1
ATOM 2973 N N . LEU A 1 379 ? -6.984 -16.427 4.426 1.00 98.50 379 LEU A N 1
ATOM 2974 C CA . LEU A 1 379 ? -6.133 -17.120 3.468 1.00 98.50 379 LEU A CA 1
ATOM 2975 C C . LEU A 1 379 ? -6.361 -16.509 2.087 1.00 98.50 379 LEU A C 1
ATOM 2977 O O . LEU A 1 379 ? -7.443 -16.670 1.522 1.00 98.50 379 LEU A O 1
ATOM 2981 N N . SER A 1 380 ? -5.376 -15.781 1.571 1.00 98.44 380 SER A N 1
ATOM 2982 C CA . SER A 1 380 ? -5.430 -15.145 0.254 1.00 98.44 380 SER A CA 1
ATOM 2983 C C . SER A 1 380 ? -4.397 -15.732 -0.701 1.00 98.44 380 SER A C 1
ATOM 2985 O O . SER A 1 380 ? -3.440 -16.380 -0.277 1.00 98.44 380 SER A O 1
ATOM 2987 N N . TYR A 1 381 ? -4.598 -15.518 -1.999 1.00 97.62 381 TYR A N 1
ATOM 2988 C CA . TYR A 1 381 ? -3.629 -15.886 -3.028 1.00 97.62 381 TYR A CA 1
ATOM 2989 C C . TYR A 1 381 ? -3.617 -14.874 -4.172 1.00 97.62 381 TYR A C 1
ATOM 2991 O O . TYR A 1 381 ? -4.684 -14.440 -4.620 1.00 97.62 381 TYR A O 1
ATOM 2999 N N . ALA A 1 382 ? -2.423 -14.512 -4.645 1.00 95.62 382 ALA A N 1
ATOM 3000 C CA . ALA A 1 382 ? -2.254 -13.530 -5.712 1.00 95.62 382 ALA A CA 1
ATOM 3001 C C . ALA A 1 382 ? -2.313 -14.175 -7.097 1.00 95.62 382 ALA A C 1
ATOM 3003 O O . ALA A 1 382 ? -1.623 -15.150 -7.389 1.00 95.62 382 ALA A O 1
ATOM 3004 N N . THR A 1 383 ? -3.113 -13.585 -7.981 1.00 94.94 383 THR A N 1
ATOM 3005 C CA . THR A 1 383 ? -3.193 -14.008 -9.388 1.00 94.94 383 THR A CA 1
ATOM 3006 C C . THR A 1 383 ? -2.192 -13.288 -10.293 1.00 94.94 383 THR A C 1
ATOM 3008 O O . THR A 1 383 ? -1.947 -13.748 -11.404 1.00 94.94 383 THR A O 1
ATOM 3011 N N . TYR A 1 384 ? -1.656 -12.141 -9.852 1.00 91.94 384 TYR A N 1
ATOM 3012 C CA . TYR A 1 384 ? -0.854 -11.189 -10.647 1.00 91.94 384 TYR A CA 1
ATOM 3013 C C . TYR A 1 384 ? -1.508 -10.683 -11.934 1.00 91.94 384 TYR A C 1
ATOM 3015 O O . TYR A 1 384 ? -0.877 -10.073 -12.798 1.00 91.94 384 TYR A O 1
ATOM 3023 N N . THR A 1 385 ? -2.810 -10.899 -12.061 1.00 93.69 385 THR A N 1
ATOM 3024 C CA . THR A 1 385 ? -3.597 -10.512 -13.221 1.00 93.69 385 THR A CA 1
ATOM 3025 C C . THR A 1 385 ? -4.817 -9.737 -12.780 1.00 93.69 385 THR A C 1
ATOM 3027 O O . THR A 1 385 ? -5.386 -10.000 -11.720 1.00 93.69 385 THR A O 1
ATOM 3030 N N . GLY A 1 386 ? -5.269 -8.827 -13.636 1.00 94.81 386 GLY A N 1
ATOM 3031 C CA . GLY A 1 386 ? -6.660 -8.399 -13.594 1.00 94.81 386 GLY A CA 1
ATOM 3032 C C . GLY A 1 386 ? -7.600 -9.522 -14.044 1.00 94.81 386 GLY A C 1
ATOM 3033 O O . GLY A 1 386 ? -7.173 -10.630 -14.366 1.00 94.81 386 GLY A O 1
ATOM 3034 N N . TYR A 1 387 ? -8.884 -9.208 -14.124 1.00 95.12 387 TYR A N 1
ATOM 3035 C CA . TYR A 1 387 ? -9.912 -10.087 -14.678 1.00 95.12 387 TYR A CA 1
ATOM 3036 C C . TYR A 1 387 ? -10.532 -9.437 -15.923 1.00 95.12 387 TYR A C 1
ATOM 3038 O O . TYR A 1 387 ? -10.478 -8.217 -16.102 1.00 95.12 387 TYR A O 1
ATOM 3046 N N . THR A 1 388 ? -11.086 -10.248 -16.823 1.00 95.12 388 THR A N 1
ATOM 3047 C CA . THR A 1 388 ? -11.576 -9.792 -18.135 1.00 95.12 388 THR A CA 1
ATOM 3048 C C . THR A 1 388 ? -12.996 -10.282 -18.408 1.00 95.12 388 THR A C 1
ATOM 3050 O O . THR A 1 388 ? -13.475 -11.214 -17.767 1.00 95.12 388 THR A O 1
ATOM 3053 N N . ALA A 1 389 ? -13.667 -9.675 -19.393 1.00 95.38 389 ALA A N 1
ATOM 3054 C CA . ALA A 1 389 ? -14.968 -10.155 -19.866 1.00 95.38 389 ALA A CA 1
ATOM 3055 C C . ALA A 1 389 ? -14.893 -11.609 -20.365 1.00 95.38 389 ALA A C 1
ATOM 3057 O O . ALA A 1 389 ? -15.773 -12.404 -20.065 1.00 95.38 389 ALA A O 1
ATOM 3058 N N . GLU A 1 390 ? -13.799 -11.986 -21.037 1.00 94.88 390 GLU A N 1
ATOM 3059 C CA . GLU A 1 390 ? -13.588 -13.366 -21.488 1.00 94.88 390 GLU A CA 1
ATOM 3060 C C . GLU A 1 390 ? -13.523 -14.352 -20.316 1.00 94.88 390 GLU A C 1
ATOM 3062 O O . GLU A 1 390 ? -14.137 -15.413 -20.386 1.00 94.88 390 GLU A O 1
ATOM 3067 N N . MET A 1 391 ? -12.841 -13.992 -19.223 1.00 95.38 391 MET A N 1
ATOM 3068 C CA . MET A 1 391 ? -12.832 -14.813 -18.009 1.00 95.38 391 MET A CA 1
ATOM 3069 C C . MET A 1 391 ? -14.208 -14.874 -17.337 1.00 95.38 391 MET A C 1
ATOM 3071 O O . MET A 1 391 ? -14.518 -15.854 -16.673 1.00 95.38 391 MET A O 1
ATOM 3075 N N . MET A 1 392 ? -15.039 -13.843 -17.475 1.00 95.12 392 MET A N 1
ATOM 3076 C CA . MET A 1 392 ? -16.402 -13.856 -16.942 1.00 95.12 392 MET A CA 1
ATOM 3077 C C . MET A 1 392 ? -17.315 -14.786 -17.758 1.00 95.12 392 MET A C 1
ATOM 3079 O O . MET A 1 392 ? -18.081 -15.550 -17.174 1.00 95.12 392 MET A O 1
ATOM 3083 N N . ASP A 1 393 ? -17.185 -14.775 -19.087 1.00 94.19 393 ASP A N 1
ATOM 3084 C CA . ASP A 1 393 ? -17.925 -15.664 -19.994 1.00 94.19 393 ASP A CA 1
ATOM 3085 C C . ASP A 1 393 ? -17.456 -17.124 -19.880 1.00 94.19 393 ASP A C 1
ATOM 3087 O O . ASP A 1 393 ? -18.251 -18.064 -19.955 1.00 94.19 393 ASP A O 1
ATOM 3091 N N . ARG A 1 394 ? -16.147 -17.321 -19.692 1.00 94.25 394 ARG A N 1
ATOM 3092 C CA . ARG A 1 394 ? -15.487 -18.617 -19.511 1.00 94.25 394 ARG A CA 1
ATOM 3093 C C . ARG A 1 394 ? -14.706 -18.606 -18.201 1.00 94.25 394 ARG A C 1
ATOM 3095 O O . ARG A 1 394 ? -13.498 -18.381 -18.184 1.00 94.25 394 ARG A O 1
ATOM 3102 N N . VAL A 1 395 ? -15.427 -18.858 -17.105 1.00 95.31 395 VAL A N 1
ATOM 3103 C CA . VAL A 1 395 ? -14.873 -18.849 -15.741 1.00 95.31 395 VAL A CA 1
ATOM 3104 C C . VAL A 1 395 ? -13.640 -19.757 -15.650 1.00 95.31 395 VAL A C 1
ATOM 3106 O O . VAL A 1 395 ? -13.768 -20.962 -15.898 1.00 95.31 395 VAL A O 1
ATOM 3109 N N . PRO A 1 396 ? -12.465 -19.216 -15.264 1.00 95.38 396 PRO A N 1
ATOM 3110 C CA . PRO A 1 396 ? -11.247 -19.999 -15.128 1.00 95.38 396 PRO A CA 1
ATOM 3111 C C . PRO A 1 396 ? -11.421 -21.184 -14.179 1.00 95.38 396 PRO A C 1
ATOM 3113 O O . PRO A 1 396 ? -11.997 -21.076 -13.091 1.00 95.38 396 PRO A O 1
ATOM 3116 N N . LYS A 1 397 ? -10.887 -22.334 -14.581 1.00 96.12 397 LYS A N 1
ATOM 3117 C CA . LYS A 1 397 ? -11.040 -23.600 -13.870 1.00 96.12 397 LYS A CA 1
ATOM 3118 C C . LYS A 1 397 ? -10.341 -23.572 -12.516 1.00 96.12 397 LYS A C 1
ATOM 3120 O O . LYS A 1 397 ? -10.882 -24.153 -11.567 1.00 96.12 397 LYS A O 1
ATOM 3125 N N . PHE A 1 398 ? -9.212 -22.868 -12.409 1.00 95.19 398 PHE A N 1
ATOM 3126 C CA . PHE A 1 398 ? -8.454 -22.727 -11.163 1.00 95.19 398 PHE A CA 1
ATOM 3127 C C . PHE A 1 398 ? -9.319 -22.241 -9.985 1.00 95.19 398 PHE A C 1
ATOM 3129 O O . PHE A 1 398 ? -9.157 -22.729 -8.866 1.00 95.19 398 PHE A O 1
ATOM 3136 N N . LEU A 1 399 ? -10.301 -21.364 -10.237 1.00 95.75 399 LEU A N 1
ATOM 3137 C CA . LEU A 1 399 ? -11.204 -20.831 -9.207 1.00 95.75 399 LEU A CA 1
ATOM 3138 C C . LEU A 1 399 ? -12.060 -21.918 -8.547 1.00 95.75 399 LEU A C 1
ATOM 3140 O O . LEU A 1 399 ? -12.437 -21.791 -7.388 1.00 95.75 399 LEU A O 1
ATOM 3144 N N . SER A 1 400 ? -12.366 -22.993 -9.279 1.00 95.25 400 SER A N 1
ATOM 3145 C CA . SER A 1 400 ? -13.106 -24.145 -8.747 1.00 95.25 400 SER A CA 1
ATOM 3146 C C . SER A 1 400 ? -12.214 -25.184 -8.062 1.00 95.25 400 SER A C 1
ATOM 3148 O O . SER A 1 400 ? -12.724 -26.067 -7.376 1.00 95.25 400 SER A O 1
ATOM 3150 N N . MET A 1 401 ? -10.899 -25.111 -8.280 1.00 95.69 401 MET A N 1
ATOM 3151 C CA . MET A 1 401 ? -9.921 -26.025 -7.687 1.00 95.69 401 MET A CA 1
ATOM 3152 C C . MET A 1 401 ? -9.447 -25.535 -6.320 1.00 95.69 401 MET A C 1
ATOM 3154 O O . MET A 1 401 ? -9.239 -26.339 -5.414 1.00 95.69 401 MET A O 1
ATOM 3158 N N . ILE A 1 402 ? -9.268 -24.224 -6.178 1.00 96.06 402 ILE A N 1
ATOM 3159 C CA . ILE A 1 402 ? -8.881 -23.589 -4.920 1.00 96.06 402 ILE A CA 1
ATOM 3160 C C . ILE A 1 402 ? -10.100 -23.550 -3.974 1.00 96.06 402 ILE A C 1
ATOM 3162 O O . ILE A 1 402 ? -11.221 -23.346 -4.448 1.00 96.06 402 ILE A O 1
ATOM 3166 N N . PRO A 1 403 ? -9.928 -23.757 -2.648 1.00 95.44 403 PRO A N 1
ATOM 3167 C CA . PRO A 1 403 ? -11.026 -23.661 -1.687 1.00 95.44 403 PRO A CA 1
ATOM 3168 C C . PRO A 1 403 ? -11.825 -22.360 -1.838 1.00 95.44 403 PRO A C 1
ATOM 3170 O O . PRO A 1 403 ? -11.255 -21.273 -1.901 1.00 95.44 403 PRO A O 1
ATOM 3173 N N . GLN A 1 404 ? -13.155 -22.471 -1.911 1.00 93.81 404 GLN A N 1
ATOM 3174 C CA . GLN A 1 404 ? -14.037 -21.342 -2.243 1.00 93.81 404 GLN A CA 1
ATOM 3175 C C . GLN A 1 404 ? -14.031 -20.217 -1.203 1.00 93.81 404 GLN A C 1
ATOM 3177 O O . GLN A 1 404 ? -14.465 -19.113 -1.500 1.00 93.81 404 GLN A O 1
ATOM 3182 N N . ASP A 1 405 ? -13.613 -20.514 0.019 1.00 94.94 405 ASP A N 1
ATOM 3183 C CA . ASP A 1 405 ? -13.484 -19.594 1.145 1.00 94.94 405 ASP A CA 1
ATOM 3184 C C . ASP A 1 405 ? -12.137 -18.842 1.160 1.00 94.94 405 ASP A C 1
ATOM 3186 O O . ASP A 1 405 ? -11.939 -17.960 1.996 1.00 94.94 405 ASP A O 1
ATOM 3190 N N . ALA A 1 406 ? -11.208 -19.180 0.258 1.00 97.69 406 ALA A N 1
ATOM 3191 C CA . ALA A 1 406 ? -9.974 -18.429 0.065 1.00 97.69 406 ALA A CA 1
ATOM 3192 C C . ALA A 1 406 ? -10.237 -17.119 -0.697 1.00 97.69 406 ALA A C 1
ATOM 3194 O O . ALA A 1 406 ? -11.077 -17.047 -1.597 1.00 97.69 406 ALA A O 1
ATOM 3195 N N . LEU A 1 407 ? -9.481 -16.083 -0.347 1.00 98.50 407 LEU A N 1
ATOM 3196 C CA . LEU A 1 407 ? -9.602 -14.738 -0.899 1.00 98.50 407 LEU A CA 1
ATOM 3197 C C . LEU A 1 407 ? -8.776 -14.640 -2.188 1.00 98.50 407 LEU A C 1
ATOM 3199 O O . LEU A 1 407 ? -7.545 -14.636 -2.142 1.00 98.50 407 LEU A O 1
ATOM 3203 N N . CYS A 1 408 ? -9.444 -14.555 -3.339 1.00 98.44 408 CYS A N 1
ATOM 3204 C CA . CYS A 1 408 ? -8.763 -14.335 -4.611 1.00 98.44 408 CYS A CA 1
ATOM 3205 C C . CYS A 1 408 ? -8.300 -12.878 -4.705 1.00 98.44 408 CYS A C 1
ATOM 3207 O O . CYS A 1 408 ? -9.128 -11.961 -4.670 1.00 98.44 408 CYS A O 1
ATOM 3209 N N . GLN A 1 409 ? -6.990 -12.668 -4.825 1.00 98.25 409 GLN A N 1
ATOM 3210 C CA . GLN A 1 409 ? -6.388 -11.348 -4.955 1.00 98.25 409 GLN A CA 1
ATOM 3211 C C . GLN A 1 409 ? -6.097 -11.042 -6.430 1.00 98.25 409 GLN A C 1
ATOM 3213 O O . GLN A 1 409 ? -5.237 -11.654 -7.075 1.00 98.25 409 GLN A O 1
ATOM 3218 N N . TRP A 1 410 ? -6.844 -10.082 -6.974 1.00 97.81 410 TRP A N 1
ATOM 3219 C CA . TRP A 1 410 ? -6.742 -9.630 -8.363 1.00 97.81 410 TRP A CA 1
ATOM 3220 C C . TRP A 1 410 ? -5.873 -8.381 -8.463 1.00 97.81 410 TRP A C 1
ATOM 3222 O O . TRP A 1 410 ? -6.097 -7.419 -7.734 1.00 97.81 410 TRP A O 1
ATOM 3232 N N . THR A 1 411 ? -4.932 -8.331 -9.402 1.00 96.12 411 THR A N 1
ATOM 3233 C CA . THR A 1 411 ? -4.118 -7.128 -9.621 1.00 96.12 411 THR A CA 1
ATOM 3234 C C . THR A 1 411 ? -4.909 -6.083 -10.402 1.00 96.12 411 THR A C 1
ATOM 3236 O O . THR A 1 411 ? -5.163 -6.229 -11.597 1.00 96.12 411 THR A O 1
ATOM 3239 N N . LEU A 1 412 ? -5.280 -4.991 -9.732 1.00 97.38 412 LEU A N 1
ATOM 3240 C CA . LEU A 1 412 ? -6.135 -3.941 -10.285 1.00 97.38 412 LEU A CA 1
ATOM 3241 C C . LEU A 1 412 ? -5.356 -2.749 -10.856 1.00 97.38 412 LEU A C 1
ATOM 3243 O O . LEU A 1 412 ? -5.969 -1.883 -11.474 1.00 97.38 412 LEU A O 1
ATOM 3247 N N . THR A 1 413 ? -4.028 -2.689 -10.701 1.00 93.38 413 THR A N 1
ATOM 3248 C CA . THR A 1 413 ? -3.196 -1.525 -11.080 1.00 93.38 413 THR A CA 1
ATOM 3249 C C . THR A 1 413 ? -3.456 -1.028 -12.508 1.00 93.38 413 THR A C 1
ATOM 3251 O O . THR A 1 413 ? -3.614 0.172 -12.740 1.00 93.38 413 THR A O 1
ATOM 3254 N N . SER A 1 414 ? -3.519 -1.939 -13.483 1.00 90.25 414 SER A N 1
ATOM 3255 C CA . SER A 1 414 ? -3.788 -1.595 -14.886 1.00 90.25 414 SER A CA 1
ATOM 3256 C C . SER A 1 414 ? -5.275 -1.332 -15.146 1.00 90.25 414 SER A C 1
ATOM 3258 O O . SER A 1 414 ? -5.611 -0.428 -15.913 1.00 90.25 414 SER A O 1
ATOM 3260 N N . MET A 1 415 ? -6.161 -2.067 -14.466 1.00 93.94 415 MET A N 1
ATOM 3261 C CA . MET A 1 415 ? -7.616 -1.918 -14.570 1.00 93.94 415 MET A CA 1
ATOM 3262 C C . MET A 1 415 ? -8.094 -0.569 -14.032 1.00 93.94 415 MET A C 1
ATOM 3264 O O . MET A 1 415 ? -8.995 0.032 -14.605 1.00 93.94 415 MET A O 1
ATOM 3268 N N . ALA A 1 416 ? -7.464 -0.044 -12.981 1.00 92.88 416 ALA A N 1
ATOM 3269 C CA . ALA A 1 416 ? -7.825 1.230 -12.365 1.00 92.88 416 ALA A CA 1
ATOM 3270 C C . ALA A 1 416 ? -7.777 2.405 -13.358 1.00 92.88 416 ALA A C 1
ATOM 3272 O O . ALA A 1 416 ? -8.576 3.332 -13.262 1.00 92.88 416 ALA A O 1
ATOM 3273 N N . ARG A 1 417 ? -6.885 2.351 -14.359 1.00 86.44 417 ARG A N 1
ATOM 3274 C CA . ARG A 1 417 ? -6.768 3.392 -15.397 1.00 86.44 417 ARG A CA 1
ATOM 3275 C C . ARG A 1 417 ? -7.942 3.395 -16.378 1.00 86.44 417 ARG A C 1
ATOM 3277 O O . ARG A 1 417 ? -8.230 4.425 -16.981 1.00 86.44 417 ARG A O 1
ATOM 3284 N N . ARG A 1 418 ? -8.566 2.236 -16.599 1.00 89.25 418 ARG A N 1
ATOM 3285 C CA . ARG A 1 418 ? -9.687 2.025 -17.527 1.00 89.25 418 ARG A CA 1
ATOM 3286 C C . ARG A 1 418 ? -10.600 0.954 -16.944 1.00 89.25 418 ARG A C 1
ATOM 3288 O O . ARG A 1 418 ? -10.543 -0.203 -17.358 1.00 89.25 418 ARG A O 1
ATOM 3295 N N . TRP A 1 419 ? -11.391 1.345 -15.947 1.00 94.94 419 TRP A N 1
ATOM 3296 C CA . TRP A 1 419 ? -12.211 0.395 -15.207 1.00 94.94 419 TRP A CA 1
ATOM 3297 C C . TRP A 1 419 ? -13.310 -0.205 -16.096 1.00 94.94 419 TRP A C 1
ATOM 3299 O O . TRP A 1 419 ? -14.115 0.547 -16.652 1.00 94.94 419 TRP A O 1
ATOM 3309 N N . PRO A 1 420 ? -13.386 -1.538 -16.231 1.00 92.31 420 PRO A N 1
ATOM 3310 C CA . PRO A 1 420 ? -14.416 -2.177 -17.035 1.00 92.31 420 PRO A CA 1
ATOM 3311 C C . PRO A 1 420 ? -15.710 -2.327 -16.221 1.00 92.31 420 PRO A C 1
ATOM 3313 O O . PRO A 1 420 ? -15.921 -3.330 -15.544 1.00 92.31 420 PRO A O 1
ATOM 3316 N N . ALA A 1 421 ? -16.587 -1.321 -16.284 1.00 90.94 421 ALA A N 1
ATOM 3317 C CA . ALA A 1 421 ? -17.785 -1.219 -15.440 1.00 90.94 421 ALA A CA 1
ATOM 3318 C C . ALA A 1 421 ? -18.769 -2.402 -15.541 1.00 90.94 421 ALA A C 1
ATOM 3320 O O . ALA A 1 421 ? -19.510 -2.634 -14.586 1.00 90.94 421 ALA A O 1
ATOM 3321 N N . ASP A 1 422 ? -18.746 -3.171 -16.632 1.00 93.31 422 ASP A N 1
ATOM 3322 C CA . ASP A 1 422 ? -19.625 -4.331 -16.860 1.00 93.31 422 ASP A CA 1
ATOM 3323 C C . ASP A 1 422 ? -18.968 -5.678 -16.522 1.00 93.31 422 ASP A C 1
ATOM 3325 O O . ASP A 1 422 ? -19.616 -6.720 -16.580 1.00 93.31 422 ASP A O 1
ATOM 3329 N N . VAL A 1 423 ? -17.687 -5.680 -16.145 1.00 94.94 423 VAL A N 1
ATOM 3330 C CA . VAL A 1 423 ? -16.953 -6.902 -15.801 1.00 94.94 423 VAL A CA 1
ATOM 3331 C C . VAL A 1 423 ? -16.918 -7.051 -14.280 1.00 94.94 423 VAL A C 1
ATOM 3333 O O . VAL A 1 423 ? -16.733 -6.076 -13.547 1.00 94.94 423 VAL A O 1
ATOM 3336 N N . ARG A 1 424 ? -17.133 -8.268 -13.778 1.00 96.50 424 ARG A N 1
ATOM 3337 C CA . ARG A 1 424 ? -17.113 -8.590 -12.342 1.00 96.50 424 ARG A CA 1
ATOM 3338 C C . ARG A 1 424 ? -16.082 -9.681 -12.056 1.00 96.50 424 ARG A C 1
ATOM 3340 O O . ARG A 1 424 ? -15.889 -10.539 -12.915 1.00 96.50 424 ARG A O 1
ATOM 3347 N N . PRO A 1 425 ? -15.427 -9.667 -10.884 1.00 97.00 425 PRO A N 1
ATOM 3348 C CA . PRO A 1 425 ? -14.545 -10.755 -10.493 1.00 97.00 425 PRO A CA 1
ATOM 3349 C C . PRO A 1 425 ? -15.368 -12.019 -10.191 1.00 97.00 425 PRO A C 1
ATOM 3351 O O . PRO A 1 425 ? -16.486 -11.941 -9.683 1.00 97.00 425 PRO A O 1
ATOM 3354 N N . MET A 1 426 ? -14.824 -13.190 -10.525 1.00 96.88 426 MET A N 1
ATOM 3355 C CA . MET A 1 426 ? -15.597 -14.441 -10.568 1.00 96.88 426 MET A CA 1
ATOM 3356 C C . MET A 1 426 ? -15.388 -15.354 -9.354 1.00 96.88 426 MET A C 1
ATOM 3358 O O . MET A 1 426 ? -16.111 -16.340 -9.205 1.00 96.88 426 MET A O 1
ATOM 3362 N N . ALA A 1 427 ? -14.395 -15.081 -8.498 1.00 97.25 427 ALA A N 1
ATOM 3363 C CA . ALA A 1 427 ? -14.218 -15.875 -7.284 1.00 97.25 427 ALA A CA 1
ATOM 3364 C C . ALA A 1 427 ? -15.359 -15.587 -6.300 1.00 97.25 427 ALA A C 1
ATOM 3366 O O . ALA A 1 427 ? -16.019 -14.551 -6.379 1.00 97.25 427 ALA A O 1
ATOM 3367 N N . ARG A 1 428 ? -15.582 -16.484 -5.339 1.00 96.88 428 ARG A N 1
ATOM 3368 C CA . ARG A 1 428 ? -16.584 -16.253 -4.291 1.00 96.88 428 ARG A CA 1
ATOM 3369 C C . ARG A 1 428 ? -16.188 -15.098 -3.373 1.00 96.88 428 ARG A C 1
ATOM 3371 O O . ARG A 1 428 ? -17.052 -14.306 -3.013 1.00 96.88 428 ARG A O 1
ATOM 3378 N N . HIS A 1 429 ? -14.902 -15.019 -3.034 1.00 98.19 429 HIS A N 1
ATOM 3379 C CA . HIS A 1 429 ? -14.341 -13.940 -2.238 1.00 98.19 429 HIS A CA 1
ATOM 3380 C C . HIS A 1 429 ? -13.216 -13.238 -2.988 1.00 98.19 429 HIS A C 1
ATOM 3382 O O . HIS A 1 429 ? -12.297 -13.893 -3.485 1.00 98.19 429 HIS A O 1
ATOM 3388 N N . ASN A 1 430 ? -13.298 -11.911 -3.084 1.00 98.50 430 ASN A N 1
ATOM 3389 C CA . ASN A 1 430 ? -12.413 -11.119 -3.939 1.00 98.50 430 ASN A CA 1
ATOM 3390 C C . ASN A 1 430 ? -11.836 -9.921 -3.194 1.00 98.50 430 ASN A C 1
ATOM 3392 O O . ASN A 1 430 ? -12.573 -9.117 -2.613 1.00 98.50 430 ASN A O 1
ATOM 3396 N N . ILE A 1 431 ? -10.521 -9.765 -3.310 1.00 98.62 431 ILE A N 1
ATOM 3397 C CA . ILE A 1 431 ? -9.790 -8.566 -2.906 1.00 98.62 431 ILE A CA 1
ATOM 3398 C C . ILE A 1 431 ? -8.983 -8.028 -4.093 1.00 98.62 431 ILE A C 1
ATOM 3400 O O . ILE A 1 431 ? -8.609 -8.776 -4.999 1.00 98.62 431 ILE A O 1
ATOM 3404 N N . GLY A 1 432 ? -8.774 -6.717 -4.131 1.00 98.25 432 GLY A N 1
ATOM 3405 C CA . GLY A 1 432 ? -8.018 -6.059 -5.192 1.00 98.25 432 GLY A CA 1
ATOM 3406 C C . GLY A 1 432 ? -6.654 -5.583 -4.716 1.00 98.25 432 GLY A C 1
ATOM 3407 O O . GLY A 1 432 ? -6.576 -4.952 -3.673 1.00 98.25 432 GLY A O 1
ATOM 3408 N N . TYR A 1 433 ? -5.615 -5.819 -5.510 1.00 97.31 433 TYR A N 1
ATOM 3409 C CA . TYR A 1 433 ? -4.237 -5.433 -5.220 1.00 97.31 433 TYR A CA 1
ATOM 3410 C C . TYR A 1 433 ? -3.745 -4.329 -6.158 1.00 97.31 433 TYR A C 1
ATOM 3412 O O . TYR A 1 433 ? -3.829 -4.449 -7.388 1.00 97.31 433 TYR A O 1
ATOM 3420 N N . LEU A 1 434 ? -3.216 -3.249 -5.582 1.00 96.75 434 LEU A N 1
ATOM 3421 C CA . LEU A 1 434 ? -2.660 -2.096 -6.287 1.00 96.75 434 LEU A CA 1
ATOM 3422 C C . LEU A 1 434 ? -1.157 -1.949 -6.045 1.00 96.75 434 LEU A C 1
ATOM 3424 O O . LEU A 1 434 ? -0.675 -1.955 -4.917 1.00 96.75 434 LEU A O 1
ATOM 3428 N N . HIS A 1 435 ? -0.421 -1.716 -7.129 1.00 94.62 435 HIS A N 1
ATOM 3429 C CA . HIS A 1 435 ? 1.007 -1.410 -7.089 1.00 94.62 435 HIS A CA 1
ATOM 3430 C C . HIS A 1 435 ? 1.221 0.103 -7.146 1.00 94.62 435 HIS A C 1
ATOM 3432 O O . HIS A 1 435 ? 1.737 0.633 -8.128 1.00 94.62 435 HIS A O 1
ATOM 3438 N N . TRP A 1 436 ? 0.733 0.808 -6.128 1.00 94.81 436 TRP A N 1
ATOM 3439 C CA . TRP A 1 436 ? 0.869 2.260 -5.981 1.00 94.81 436 TRP A CA 1
ATOM 3440 C C . TRP A 1 436 ? 1.691 2.594 -4.740 1.00 94.81 436 TRP A C 1
ATOM 3442 O O . TRP A 1 436 ? 1.822 1.751 -3.858 1.00 94.81 436 TRP A O 1
ATOM 3452 N N . CYS A 1 437 ? 2.235 3.813 -4.677 1.00 92.75 437 CYS A N 1
ATOM 3453 C CA . CYS A 1 437 ? 2.964 4.334 -3.515 1.00 92.75 437 CYS A CA 1
ATOM 3454 C C . CYS A 1 437 ? 4.143 3.436 -3.077 1.00 92.75 437 CYS A C 1
ATOM 3456 O O . CYS A 1 437 ? 4.337 3.164 -1.896 1.00 92.75 437 CYS A O 1
ATOM 3458 N N . ASN A 1 438 ? 4.921 2.939 -4.043 1.00 91.62 438 ASN A N 1
ATOM 3459 C CA . ASN A 1 438 ? 6.066 2.067 -3.782 1.00 91.62 438 ASN A CA 1
ATOM 3460 C C . ASN A 1 438 ? 7.206 2.316 -4.776 1.00 91.62 438 ASN A C 1
ATOM 3462 O O . ASN A 1 438 ? 6.968 2.760 -5.903 1.00 91.62 438 ASN A O 1
ATOM 3466 N N . THR A 1 439 ? 8.419 1.957 -4.355 1.00 88.00 439 THR A N 1
ATOM 3467 C CA . THR A 1 439 ? 9.678 2.152 -5.101 1.00 88.00 439 THR A CA 1
ATOM 3468 C C . THR A 1 439 ? 9.869 1.188 -6.266 1.00 88.00 439 THR A C 1
ATOM 3470 O O . THR A 1 439 ? 10.696 1.401 -7.138 1.00 88.00 439 THR A O 1
ATOM 3473 N N . SER A 1 440 ? 9.123 0.091 -6.287 1.00 84.12 440 SER A N 1
ATOM 3474 C CA . SER A 1 440 ? 9.362 -1.019 -7.209 1.00 84.12 440 SER A CA 1
ATOM 3475 C C . SER A 1 440 ? 8.686 -0.832 -8.565 1.00 84.12 440 SER A C 1
ATOM 3477 O O . SER A 1 440 ? 9.116 -1.391 -9.572 1.00 84.12 440 SER A O 1
ATOM 3479 N N . THR A 1 441 ? 7.665 0.021 -8.593 1.00 87.69 441 THR A N 1
ATOM 3480 C CA . THR A 1 441 ? 7.005 0.492 -9.812 1.00 87.69 441 THR A CA 1
ATOM 3481 C C . THR A 1 441 ? 7.294 1.964 -10.113 1.00 87.69 441 THR A C 1
ATOM 3483 O O . THR A 1 441 ? 6.567 2.542 -10.916 1.00 87.69 441 THR A O 1
ATOM 3486 N N . ASP A 1 442 ? 8.307 2.559 -9.469 1.00 90.25 442 ASP A N 1
ATOM 3487 C CA . ASP A 1 442 ? 8.689 3.977 -9.589 1.00 90.25 442 ASP A CA 1
ATOM 3488 C C . ASP A 1 442 ? 7.513 4.934 -9.290 1.00 90.25 442 ASP A C 1
ATOM 3490 O O . ASP A 1 442 ? 7.198 5.850 -10.052 1.00 90.25 442 ASP A O 1
ATOM 3494 N N . THR A 1 443 ? 6.788 4.666 -8.198 1.00 93.25 443 THR A N 1
ATOM 3495 C CA . THR A 1 443 ? 5.570 5.403 -7.802 1.00 93.25 443 THR A CA 1
ATOM 3496 C C . THR A 1 443 ? 5.622 5.951 -6.378 1.00 93.25 443 THR A C 1
ATOM 3498 O O . THR A 1 443 ? 4.605 6.408 -5.850 1.00 93.25 443 THR A O 1
ATOM 3501 N N . GLU A 1 444 ? 6.781 5.893 -5.728 1.00 94.19 444 GLU A N 1
ATOM 3502 C CA . GLU A 1 444 ? 6.993 6.284 -4.334 1.00 94.19 444 GLU A CA 1
ATOM 3503 C C . GLU A 1 444 ? 6.775 7.772 -4.067 1.00 94.19 444 GLU A C 1
ATOM 3505 O O . GLU A 1 444 ? 6.587 8.143 -2.913 1.00 94.19 444 GLU A O 1
ATOM 3510 N N . ASP A 1 445 ? 6.773 8.596 -5.115 1.00 95.69 445 ASP A N 1
ATOM 3511 C CA . ASP A 1 445 ? 6.580 10.048 -5.069 1.00 95.69 445 ASP A CA 1
ATOM 3512 C C . ASP A 1 445 ? 5.278 10.493 -5.757 1.00 95.69 445 ASP A C 1
ATOM 3514 O O . ASP A 1 445 ? 4.988 11.684 -5.858 1.00 95.69 445 ASP A O 1
ATOM 3518 N N . ASP A 1 446 ? 4.469 9.556 -6.250 1.00 96.62 446 ASP A N 1
ATOM 3519 C CA . ASP A 1 446 ? 3.233 9.883 -6.956 1.00 96.62 446 ASP A CA 1
ATOM 3520 C C . ASP A 1 446 ? 2.067 10.153 -5.992 1.00 96.62 446 ASP A C 1
ATOM 3522 O O . ASP A 1 446 ? 1.972 9.571 -4.906 1.00 96.62 446 ASP A O 1
ATOM 3526 N N . PHE A 1 447 ? 1.154 11.036 -6.409 1.00 97.56 447 PHE A N 1
ATOM 3527 C CA . PHE A 1 447 ? -0.058 11.392 -5.665 1.00 97.56 447 PHE A CA 1
ATOM 3528 C C . PHE A 1 447 ? -1.310 10.779 -6.314 1.00 97.56 447 PHE A C 1
ATOM 3530 O O . PHE A 1 447 ? -1.551 10.943 -7.511 1.00 97.56 447 PHE A O 1
ATOM 3537 N N . TYR A 1 448 ? -2.151 10.121 -5.508 1.00 96.06 448 TYR A N 1
ATOM 3538 C CA . TYR A 1 448 ? -3.268 9.295 -6.001 1.00 96.06 448 TYR A CA 1
ATOM 3539 C C . TYR A 1 448 ? -4.655 9.690 -5.479 1.00 96.06 448 TYR A C 1
ATOM 3541 O O . TYR A 1 448 ? -5.571 8.883 -5.574 1.00 96.06 448 TYR A O 1
ATOM 3549 N N . LEU A 1 449 ? -4.845 10.885 -4.908 1.00 95.94 449 LEU A N 1
ATOM 3550 C CA . LEU A 1 449 ? -6.079 11.230 -4.181 1.00 95.94 449 LEU A CA 1
ATOM 3551 C C . LEU A 1 449 ? -7.376 10.875 -4.941 1.00 95.94 449 LEU A C 1
ATOM 3553 O O . LEU A 1 449 ? -8.234 10.168 -4.414 1.00 95.94 449 LEU A O 1
ATOM 3557 N N . GLU A 1 450 ? -7.516 11.331 -6.187 1.00 94.75 450 GLU A N 1
ATOM 3558 C CA . GLU A 1 450 ? -8.717 11.057 -6.988 1.00 94.75 450 GLU A CA 1
ATOM 3559 C C . GLU A 1 450 ? -8.782 9.596 -7.448 1.00 94.75 450 GLU A C 1
ATOM 3561 O O . GLU A 1 450 ? -9.852 8.989 -7.447 1.00 94.75 450 GLU A O 1
ATOM 3566 N N . GLN A 1 451 ? -7.633 9.011 -7.789 1.00 96.31 451 GLN A N 1
ATOM 3567 C CA . GLN A 1 451 ? -7.528 7.624 -8.232 1.00 96.31 451 GLN A CA 1
ATOM 3568 C C . GLN A 1 451 ? -7.897 6.641 -7.118 1.00 96.31 451 GLN A C 1
ATOM 3570 O O . GLN A 1 451 ? -8.512 5.617 -7.409 1.00 96.31 451 GLN A O 1
ATOM 3575 N N . VAL A 1 452 ? -7.573 6.959 -5.860 1.00 97.94 452 VAL A N 1
ATOM 3576 C CA . VAL A 1 452 ? -7.982 6.183 -4.684 1.00 97.94 452 VAL A CA 1
ATOM 3577 C C . VAL A 1 452 ? -9.501 6.221 -4.518 1.00 97.94 452 VAL A C 1
ATOM 3579 O O . VAL A 1 452 ? -10.117 5.165 -4.388 1.00 97.94 452 VAL A O 1
ATOM 3582 N N . ARG A 1 453 ? -10.131 7.403 -4.585 1.00 97.38 453 ARG A N 1
ATOM 3583 C CA . ARG A 1 453 ? -11.602 7.498 -4.559 1.00 97.38 453 ARG A CA 1
ATOM 3584 C C . ARG A 1 453 ? -12.211 6.629 -5.657 1.00 97.38 453 ARG A C 1
ATOM 3586 O O . ARG A 1 453 ? -13.105 5.824 -5.401 1.00 97.38 453 ARG A O 1
ATOM 3593 N N . ASP A 1 454 ? -11.725 6.791 -6.884 1.00 97.62 454 ASP A N 1
ATOM 3594 C CA . ASP A 1 454 ? -12.306 6.121 -8.040 1.00 97.62 454 ASP A CA 1
ATOM 3595 C C . ASP A 1 454 ? -12.151 4.599 -7.954 1.00 97.62 454 ASP A C 1
ATOM 3597 O O . ASP A 1 454 ? -13.127 3.890 -8.199 1.00 97.62 454 ASP A O 1
ATOM 3601 N N . ILE A 1 455 ? -10.985 4.076 -7.554 1.00 98.00 455 ILE A N 1
ATOM 3602 C CA . ILE A 1 455 ? -10.805 2.626 -7.406 1.00 98.00 455 ILE A CA 1
ATOM 3603 C C . ILE A 1 455 ? -11.642 2.056 -6.259 1.00 98.00 455 ILE A C 1
ATOM 3605 O O . ILE A 1 455 ? -12.267 1.013 -6.445 1.00 98.00 455 ILE A O 1
ATOM 3609 N N . CYS A 1 456 ? -11.740 2.754 -5.123 1.00 98.44 456 CYS A N 1
ATOM 3610 C CA . CYS A 1 456 ? -12.584 2.334 -4.006 1.00 98.44 456 CYS A CA 1
ATOM 3611 C C . CYS A 1 456 ? -14.067 2.309 -4.398 1.00 98.44 456 CYS A C 1
ATOM 3613 O O . CYS A 1 456 ? -14.767 1.353 -4.077 1.00 98.44 456 CYS A O 1
ATOM 3615 N N . ARG A 1 457 ? -14.573 3.291 -5.145 1.00 98.00 457 ARG A N 1
ATOM 3616 C CA . ARG A 1 457 ? -15.965 3.259 -5.626 1.00 98.00 457 ARG A CA 1
ATOM 3617 C C . ARG A 1 457 ? -16.196 2.143 -6.646 1.00 98.00 457 ARG A C 1
ATOM 3619 O O . ARG A 1 457 ? -17.174 1.393 -6.574 1.00 98.00 457 ARG A O 1
ATOM 3626 N N . ASN A 1 458 ? -15.278 2.015 -7.598 1.00 98.00 458 ASN A N 1
ATOM 3627 C CA . ASN A 1 458 ? -15.391 1.069 -8.700 1.00 98.00 458 ASN A CA 1
ATOM 3628 C C . ASN A 1 458 ? -15.311 -0.389 -8.220 1.00 98.00 458 ASN A C 1
ATOM 3630 O O . ASN A 1 458 ? -16.139 -1.214 -8.611 1.00 98.00 458 ASN A O 1
ATOM 3634 N N . ALA A 1 459 ? -14.369 -0.706 -7.330 1.00 98.06 459 ALA A N 1
ATOM 3635 C CA . ALA A 1 459 ? -14.242 -2.040 -6.754 1.00 98.06 459 ALA A CA 1
ATOM 3636 C C . ALA A 1 459 ? -15.435 -2.384 -5.840 1.00 98.06 459 ALA A C 1
ATOM 3638 O O . ALA A 1 459 ? -15.936 -3.509 -5.888 1.00 98.06 459 ALA A O 1
ATOM 3639 N N . ALA A 1 460 ? -15.982 -1.413 -5.101 1.00 97.94 460 ALA A N 1
ATOM 3640 C CA . ALA A 1 460 ? -17.167 -1.624 -4.271 1.00 97.94 460 ALA A CA 1
ATOM 3641 C C . ALA A 1 460 ? -18.387 -1.954 -5.140 1.00 97.94 460 ALA A C 1
ATOM 3643 O O . ALA A 1 460 ? -19.135 -2.882 -4.827 1.00 97.94 460 ALA A O 1
ATOM 3644 N N . SER A 1 461 ? -18.542 -1.245 -6.260 1.00 97.12 461 SER A N 1
ATOM 3645 C CA . SER A 1 461 ? -19.586 -1.498 -7.261 1.00 97.12 461 SER A CA 1
ATOM 3646 C C . SER A 1 461 ? -19.420 -2.851 -7.961 1.00 97.12 461 SER A C 1
ATOM 3648 O O . SER A 1 461 ? -20.402 -3.469 -8.373 1.00 97.12 461 SER A O 1
ATOM 3650 N N . ALA A 1 462 ? -18.182 -3.337 -8.079 1.00 97.25 462 ALA A N 1
ATOM 3651 C CA . ALA A 1 462 ? -17.881 -4.655 -8.629 1.00 97.25 462 ALA A CA 1
ATOM 3652 C C . ALA A 1 462 ? -18.000 -5.803 -7.610 1.00 97.25 462 ALA A C 1
ATOM 3654 O O . ALA A 1 462 ? -17.852 -6.960 -7.995 1.00 97.25 462 ALA A O 1
ATOM 3655 N N . GLY A 1 463 ? -18.296 -5.508 -6.340 1.00 96.94 463 GLY A N 1
ATOM 3656 C CA . GLY A 1 463 ? -18.507 -6.522 -5.305 1.00 96.94 463 GLY A CA 1
ATOM 3657 C C . GLY A 1 463 ? -17.236 -6.995 -4.597 1.00 96.94 463 GLY A C 1
ATOM 3658 O O . GLY A 1 463 ? -17.263 -8.045 -3.962 1.00 96.94 463 GLY A O 1
ATOM 3659 N N . PHE A 1 464 ? -16.135 -6.241 -4.667 1.00 98.50 464 PHE A N 1
ATOM 3660 C CA . PHE A 1 464 ? -14.949 -6.545 -3.866 1.00 98.50 464 PHE A CA 1
ATOM 3661 C C . PHE A 1 464 ? -15.240 -6.410 -2.362 1.00 98.50 464 PHE A C 1
ATOM 3663 O O . PHE A 1 464 ? -15.963 -5.508 -1.915 1.00 98.50 464 PHE A O 1
ATOM 3670 N N . GLU A 1 465 ? -14.653 -7.313 -1.578 1.00 98.50 465 GLU A N 1
ATOM 3671 C CA . GLU A 1 465 ? -14.731 -7.319 -0.112 1.00 98.50 465 GLU A CA 1
ATOM 3672 C C . GLU A 1 465 ? -13.571 -6.561 0.529 1.00 98.50 465 GLU A C 1
ATOM 3674 O O . GLU A 1 465 ? -13.650 -6.172 1.697 1.00 98.50 465 GLU A O 1
ATOM 3679 N N . GLY A 1 466 ? -12.506 -6.321 -0.234 1.00 98.50 466 GLY A N 1
ATOM 3680 C CA . GLY A 1 466 ? -11.356 -5.566 0.225 1.00 98.50 466 GLY A CA 1
ATOM 3681 C C . GLY A 1 466 ? -10.440 -5.079 -0.870 1.00 98.50 466 GLY A C 1
ATOM 3682 O O . GLY A 1 466 ? -10.538 -5.507 -2.021 1.00 98.50 466 GLY A O 1
ATOM 3683 N N . LEU A 1 467 ? -9.529 -4.206 -0.466 1.00 98.69 467 LEU A N 1
ATOM 3684 C CA . LEU A 1 467 ? -8.416 -3.759 -1.282 1.00 98.69 467 LEU A CA 1
ATOM 3685 C C . LEU A 1 467 ? -7.138 -3.736 -0.446 1.00 98.69 467 LEU A C 1
ATOM 3687 O O . LEU A 1 467 ? -7.166 -3.518 0.771 1.00 98.69 467 LEU A O 1
ATOM 3691 N N . ASP A 1 468 ? -6.026 -3.910 -1.138 1.00 97.62 468 ASP A N 1
ATOM 3692 C CA . ASP A 1 468 ? -4.690 -3.796 -0.598 1.00 97.62 468 ASP A CA 1
ATOM 3693 C C . ASP A 1 468 ? -3.749 -3.073 -1.570 1.00 97.62 468 ASP A C 1
ATOM 3695 O O . ASP A 1 468 ? -4.006 -2.921 -2.769 1.00 97.62 468 ASP A O 1
ATOM 3699 N N . THR A 1 469 ? -2.699 -2.510 -0.989 1.00 97.25 469 THR A N 1
ATOM 3700 C CA . THR A 1 469 ? -1.709 -1.655 -1.647 1.00 97.25 469 THR A CA 1
ATOM 3701 C C . THR A 1 469 ? -0.440 -1.642 -0.809 1.00 97.25 469 THR A C 1
ATOM 3703 O O . THR A 1 469 ? -0.428 -2.152 0.311 1.00 97.25 469 THR A O 1
ATOM 3706 N N . TYR A 1 470 ? 0.622 -1.025 -1.305 1.00 96.56 470 TYR A N 1
ATOM 3707 C CA . TYR A 1 470 ? 1.862 -0.920 -0.553 1.00 96.56 470 TYR A CA 1
ATOM 3708 C C . TYR A 1 470 ? 1.777 -0.011 0.678 1.00 96.56 470 TYR A C 1
ATOM 3710 O O . TYR A 1 470 ? 1.312 1.127 0.601 1.00 96.56 470 TYR A O 1
ATOM 3718 N N . GLY A 1 471 ? 2.294 -0.513 1.801 1.00 96.56 471 GLY A N 1
ATOM 3719 C CA . GLY A 1 471 ? 2.485 0.207 3.064 1.00 96.56 471 GLY A CA 1
ATOM 3720 C C . GLY A 1 471 ? 3.960 0.380 3.435 1.00 96.56 471 GLY A C 1
ATOM 3721 O O . GLY A 1 471 ? 4.297 0.375 4.614 1.00 96.56 471 GLY A O 1
ATOM 3722 N N . GLU A 1 472 ? 4.863 0.441 2.452 1.00 95.56 472 GLU A N 1
ATOM 3723 C CA . GLU A 1 472 ? 6.323 0.444 2.670 1.00 95.56 472 GLU A CA 1
ATOM 3724 C C . GLU A 1 472 ? 6.878 1.815 3.083 1.00 95.56 472 GLU A C 1
ATOM 3726 O O . GLU A 1 472 ? 7.932 1.884 3.714 1.00 95.56 472 GLU A O 1
ATOM 3731 N N . LEU A 1 473 ? 6.171 2.895 2.747 1.00 96.44 473 LEU A N 1
ATOM 3732 C CA . LEU A 1 473 ? 6.598 4.274 2.974 1.00 96.44 473 LEU A CA 1
ATOM 3733 C C . LEU A 1 473 ? 5.956 4.845 4.240 1.00 96.44 473 LEU A C 1
ATOM 3735 O O . LEU A 1 473 ? 4.748 4.728 4.421 1.00 96.44 473 LEU A O 1
ATOM 3739 N N . ALA A 1 474 ? 6.733 5.521 5.087 1.00 96.50 474 ALA A N 1
ATOM 3740 C CA . ALA A 1 474 ? 6.184 6.205 6.253 1.00 96.50 474 ALA A CA 1
ATOM 3741 C C . ALA A 1 474 ? 5.189 7.318 5.897 1.00 96.50 474 ALA A C 1
ATOM 3743 O O . ALA A 1 474 ? 5.343 8.065 4.926 1.00 96.50 474 ALA A O 1
ATOM 3744 N N . ALA A 1 475 ? 4.211 7.501 6.785 1.00 96.50 475 ALA A N 1
ATOM 3745 C CA . ALA A 1 475 ? 3.222 8.574 6.722 1.00 96.50 475 ALA A CA 1
ATOM 3746 C C . ALA A 1 475 ? 3.785 9.982 7.036 1.00 96.50 475 ALA A C 1
ATOM 3748 O O . ALA A 1 475 ? 3.021 10.936 7.157 1.00 96.50 475 ALA A O 1
ATOM 3749 N N . ASP A 1 476 ? 5.101 10.152 7.193 1.00 94.81 476 ASP A N 1
ATOM 3750 C CA . ASP A 1 476 ? 5.731 11.477 7.248 1.00 94.81 476 ASP A CA 1
ATOM 3751 C C . ASP A 1 476 ? 6.014 12.048 5.845 1.00 94.81 476 ASP A C 1
ATOM 3753 O O . ASP A 1 476 ? 6.161 13.269 5.688 1.00 94.81 476 ASP A O 1
ATOM 3757 N N . ARG A 1 477 ? 6.009 11.194 4.812 1.00 96.25 477 ARG A N 1
ATOM 3758 C CA . ARG A 1 477 ? 6.063 11.597 3.408 1.00 96.25 477 ARG A CA 1
ATOM 3759 C C . ARG A 1 477 ? 4.710 12.179 2.978 1.00 96.25 477 ARG A C 1
ATOM 3761 O O . ARG A 1 477 ? 3.693 11.499 3.113 1.00 96.25 477 ARG A O 1
ATOM 3768 N N . PRO A 1 478 ? 4.658 13.405 2.415 1.00 97.06 478 PRO A N 1
ATOM 3769 C CA . PRO A 1 478 ? 3.388 14.065 2.098 1.00 97.06 478 PRO A CA 1
ATOM 3770 C C . PRO A 1 478 ? 2.464 13.270 1.168 1.00 97.06 478 PRO A C 1
ATOM 3772 O O . PRO A 1 478 ? 1.246 13.289 1.345 1.00 97.06 478 PRO A O 1
ATOM 3775 N N . ASN A 1 479 ? 3.024 12.575 0.178 1.00 96.69 479 ASN A N 1
ATOM 3776 C CA . ASN A 1 479 ? 2.248 11.779 -0.765 1.00 96.69 479 ASN A CA 1
ATOM 3777 C C . ASN A 1 479 ? 1.711 10.488 -0.126 1.00 96.69 479 ASN A C 1
ATOM 3779 O O . ASN A 1 479 ? 0.539 10.179 -0.328 1.00 96.69 479 ASN A O 1
ATOM 3783 N N . ALA A 1 480 ? 2.517 9.792 0.685 1.00 97.81 480 ALA A N 1
ATOM 3784 C CA . ALA A 1 480 ? 2.095 8.595 1.412 1.00 97.81 480 ALA A CA 1
ATOM 3785 C C . ALA A 1 480 ? 1.046 8.925 2.486 1.00 97.81 480 ALA A C 1
ATOM 3787 O O . ALA A 1 480 ? 0.014 8.267 2.547 1.00 97.81 480 ALA A O 1
ATOM 3788 N N . GLU A 1 481 ? 1.235 10.001 3.265 1.00 97.88 481 GLU A N 1
ATOM 3789 C CA . GLU A 1 481 ? 0.244 10.466 4.250 1.00 97.88 481 GLU A CA 1
ATOM 3790 C C . GLU A 1 481 ? -1.107 10.745 3.580 1.00 97.88 481 GLU A C 1
ATOM 3792 O O . GLU A 1 481 ? -2.144 10.246 4.015 1.00 97.88 481 GLU A O 1
ATOM 3797 N N . LEU A 1 482 ? -1.104 11.519 2.488 1.00 98.19 482 LEU A N 1
ATOM 3798 C CA . LEU A 1 482 ? -2.333 11.847 1.772 1.00 98.19 482 LEU A CA 1
ATOM 3799 C C . LEU A 1 482 ? -2.973 10.604 1.143 1.00 98.19 482 LEU A C 1
ATOM 3801 O O . LEU A 1 482 ? -4.199 10.482 1.158 1.00 98.19 482 LEU A O 1
ATOM 3805 N N . PHE A 1 483 ? -2.155 9.691 0.615 1.00 98.44 483 PHE A N 1
ATOM 3806 C CA . PHE A 1 483 ? -2.614 8.410 0.096 1.00 98.44 483 PHE A CA 1
ATOM 3807 C C . PHE A 1 483 ? -3.319 7.608 1.190 1.00 98.44 483 PHE A C 1
ATOM 3809 O O . PHE A 1 483 ? -4.463 7.218 0.991 1.00 98.44 483 PHE A O 1
ATOM 3816 N N . TYR A 1 484 ? -2.686 7.391 2.345 1.00 98.62 484 TYR A N 1
ATOM 3817 C CA . TYR A 1 484 ? -3.243 6.561 3.412 1.00 98.62 484 TYR A CA 1
ATOM 3818 C C . TYR A 1 484 ? -4.493 7.176 4.044 1.00 98.62 484 TYR A C 1
ATOM 3820 O O . TYR A 1 484 ? -5.457 6.458 4.289 1.00 98.62 484 TYR A O 1
ATOM 3828 N N . LEU A 1 485 ? -4.543 8.499 4.217 1.00 98.50 485 LEU A N 1
ATOM 3829 C CA . LEU A 1 485 ? -5.751 9.185 4.686 1.00 98.50 485 LEU A CA 1
ATOM 3830 C C . LEU A 1 485 ? -6.923 9.022 3.705 1.00 98.50 485 LEU A C 1
ATOM 3832 O O . LEU A 1 485 ? -8.055 8.773 4.123 1.00 98.50 485 LEU A O 1
ATOM 3836 N N . ALA A 1 486 ? -6.661 9.144 2.400 1.00 98.56 486 ALA A N 1
ATOM 3837 C CA . ALA A 1 486 ? -7.666 8.894 1.369 1.00 98.56 486 ALA A CA 1
ATOM 3838 C C . ALA A 1 486 ? -8.073 7.412 1.340 1.00 98.56 486 ALA A C 1
ATOM 3840 O O . ALA A 1 486 ? -9.256 7.094 1.232 1.00 98.56 486 ALA A O 1
ATOM 3841 N N . TRP A 1 487 ? -7.099 6.510 1.475 1.00 98.38 487 TRP A N 1
ATOM 3842 C CA . TRP A 1 487 ? -7.293 5.063 1.508 1.00 98.38 487 TRP A CA 1
ATOM 3843 C C . TRP A 1 487 ? -8.213 4.668 2.664 1.00 98.38 487 TRP A C 1
ATOM 3845 O O . TRP A 1 487 ? -9.217 4.003 2.435 1.00 98.38 487 TRP A O 1
ATOM 3855 N N . GLU A 1 488 ? -7.952 5.153 3.882 1.00 98.19 488 GLU A N 1
ATOM 3856 C CA . GLU A 1 488 ? -8.822 4.956 5.048 1.00 98.19 488 GLU A CA 1
ATOM 3857 C C . GLU A 1 488 ? -10.251 5.431 4.755 1.00 98.19 488 GLU A C 1
ATOM 3859 O O . GLU A 1 488 ? -11.207 4.665 4.902 1.00 98.19 488 GLU A O 1
ATOM 3864 N N . ALA A 1 489 ? -10.397 6.694 4.341 1.00 98.31 489 ALA A N 1
ATOM 3865 C CA . ALA A 1 489 ? -11.700 7.330 4.188 1.00 98.31 489 ALA A CA 1
ATOM 3866 C C . ALA A 1 489 ? -12.561 6.626 3.132 1.00 98.31 489 ALA A C 1
ATOM 3868 O O . ALA A 1 489 ? -13.702 6.258 3.411 1.00 98.31 489 ALA A O 1
ATOM 3869 N N . PHE A 1 490 ? -12.001 6.375 1.948 1.00 98.62 490 PHE A N 1
ATOM 3870 C CA . PHE A 1 490 ? -12.741 5.784 0.835 1.00 98.62 490 PHE A CA 1
ATOM 3871 C C . PHE A 1 490 ? -12.912 4.263 0.961 1.00 98.62 490 PHE A C 1
ATOM 3873 O O . PHE A 1 490 ? -13.810 3.706 0.336 1.00 98.62 490 PHE A O 1
ATOM 3880 N N . LEU A 1 491 ? -12.114 3.570 1.784 1.00 98.44 491 LEU A N 1
ATOM 3881 C CA . LEU A 1 491 ? -12.396 2.175 2.155 1.00 98.44 491 LEU A CA 1
ATOM 3882 C C . LEU A 1 491 ? -13.528 2.046 3.185 1.00 98.44 491 LEU A C 1
ATOM 3884 O O . LEU A 1 491 ? -14.135 0.983 3.349 1.00 98.44 491 LEU A O 1
ATOM 3888 N N . TRP A 1 492 ? -13.809 3.116 3.915 1.00 97.69 492 TRP A N 1
ATOM 3889 C CA . TRP A 1 492 ? -14.945 3.172 4.822 1.00 97.69 492 TRP A CA 1
ATOM 3890 C C . TRP A 1 492 ? -16.215 3.586 4.097 1.00 97.69 492 TRP A C 1
ATOM 3892 O O . TRP A 1 492 ? -17.219 2.880 4.188 1.00 97.69 492 TRP A O 1
ATOM 3902 N N . ASP A 1 493 ? -16.128 4.662 3.321 1.00 97.56 493 ASP A N 1
ATOM 3903 C CA . ASP A 1 493 ? -17.225 5.228 2.550 1.00 97.56 493 ASP A CA 1
ATOM 3904 C C . ASP A 1 493 ? -16.778 5.511 1.104 1.00 97.56 493 ASP A C 1
ATOM 3906 O O . ASP A 1 493 ? -16.258 6.591 0.808 1.00 97.56 493 ASP A O 1
ATOM 3910 N N . PRO A 1 494 ? -16.965 4.554 0.175 1.00 97.62 494 PRO A N 1
ATOM 3911 C CA . PRO A 1 494 ? -16.572 4.746 -1.221 1.00 97.62 494 PRO A CA 1
ATOM 3912 C C . PRO A 1 494 ? -17.385 5.802 -1.972 1.00 97.62 494 PRO A C 1
ATOM 3914 O O . PRO A 1 494 ? -16.984 6.201 -3.065 1.00 97.62 494 PRO A O 1
ATOM 3917 N N . GLU A 1 495 ? -18.517 6.241 -1.416 1.00 97.31 495 GLU A N 1
ATOM 3918 C CA . GLU A 1 495 ? -19.350 7.296 -1.998 1.00 97.31 495 GLU A CA 1
ATOM 3919 C C . GLU A 1 495 ? -18.947 8.693 -1.498 1.00 97.31 495 GLU A C 1
ATOM 3921 O O . GLU A 1 495 ? -19.428 9.701 -2.026 1.00 97.31 495 GLU A O 1
ATOM 3926 N N . MET A 1 496 ? -18.026 8.780 -0.528 1.00 97.81 496 MET A N 1
ATOM 3927 C CA . MET A 1 496 ? -17.480 10.050 -0.063 1.00 97.81 496 MET A CA 1
ATOM 3928 C C . MET A 1 496 ? -16.864 10.827 -1.236 1.00 97.81 496 MET A C 1
ATOM 3930 O O . MET A 1 496 ? -16.059 10.321 -2.024 1.00 97.81 496 MET A O 1
ATOM 3934 N N . THR A 1 497 ? -17.227 12.103 -1.353 1.00 97.75 497 THR A N 1
ATOM 3935 C CA . THR A 1 497 ? -16.647 12.994 -2.363 1.00 97.75 497 THR A CA 1
ATOM 3936 C C . THR A 1 497 ? -15.286 13.518 -1.908 1.00 97.75 497 THR A C 1
ATOM 3938 O O . THR A 1 497 ? -14.977 13.556 -0.719 1.00 97.75 497 THR A O 1
ATOM 3941 N N . VAL A 1 498 ? -14.463 13.987 -2.853 1.00 97.62 498 VAL A N 1
ATOM 3942 C CA . VAL A 1 498 ? -13.187 14.644 -2.508 1.00 97.62 498 VAL A CA 1
ATOM 3943 C C . VAL A 1 498 ? -13.425 15.904 -1.672 1.00 97.62 498 VAL A C 1
ATOM 3945 O O . VAL A 1 498 ? -12.678 16.147 -0.732 1.00 97.62 498 VAL A O 1
ATOM 3948 N N . ASP A 1 499 ? -14.481 16.671 -1.954 1.00 97.38 499 ASP A N 1
ATOM 3949 C CA . ASP A 1 499 ? -14.836 17.849 -1.153 1.00 97.38 499 ASP A CA 1
ATOM 3950 C C . ASP A 1 499 ? -15.192 17.469 0.292 1.00 97.38 499 ASP A C 1
ATOM 3952 O O . ASP A 1 499 ? -14.673 18.082 1.224 1.00 97.38 499 ASP A O 1
ATOM 3956 N N . ALA A 1 500 ? -15.998 16.418 0.488 1.00 97.94 500 ALA A N 1
ATOM 3957 C CA . ALA A 1 500 ? -16.328 15.913 1.820 1.00 97.94 500 ALA A CA 1
ATOM 3958 C C . ALA A 1 500 ? -15.084 15.380 2.547 1.00 97.94 500 ALA A C 1
ATOM 3960 O O . ALA A 1 500 ? -14.906 15.641 3.733 1.00 97.94 500 ALA A O 1
ATOM 3961 N N . PHE A 1 501 ? -14.182 14.693 1.842 1.00 98.19 501 PHE A N 1
ATOM 3962 C CA . PHE A 1 501 ? -12.904 14.257 2.403 1.00 98.19 501 PHE A CA 1
ATOM 3963 C C . PHE A 1 501 ? -12.028 15.445 2.835 1.00 98.19 501 PHE A C 1
ATOM 3965 O O . PHE A 1 501 ? -11.469 15.445 3.935 1.00 98.19 501 PHE A O 1
ATOM 3972 N N . ILE A 1 502 ? -11.940 16.496 2.014 1.00 98.06 502 ILE A N 1
ATOM 3973 C CA . ILE A 1 502 ? -11.220 17.726 2.364 1.00 98.06 502 ILE A CA 1
ATOM 3974 C C . ILE A 1 502 ? -11.835 18.358 3.611 1.00 98.06 502 ILE A C 1
ATOM 3976 O O . ILE A 1 502 ? -11.113 18.687 4.550 1.00 98.06 502 ILE A O 1
ATOM 3980 N N . GLU A 1 503 ? -13.154 18.515 3.648 1.00 96.88 503 GLU A N 1
ATOM 3981 C CA . GLU A 1 503 ? -13.868 19.129 4.765 1.00 96.88 503 GLU A CA 1
ATOM 3982 C C . GLU A 1 503 ? -13.710 18.328 6.064 1.00 96.88 503 GLU A C 1
ATOM 3984 O O . GLU A 1 503 ? -13.275 18.866 7.080 1.00 96.88 503 GLU A O 1
ATOM 3989 N N . GLN A 1 504 ? -13.995 17.028 6.022 1.00 94.81 504 GLN A N 1
ATOM 3990 C CA . GLN A 1 504 ? -14.112 16.186 7.213 1.00 94.81 504 GLN A CA 1
ATOM 3991 C C . GLN A 1 504 ? -12.785 15.595 7.699 1.00 94.81 504 GLN A C 1
ATOM 3993 O O . GLN A 1 504 ? -12.726 15.082 8.819 1.00 94.81 504 GLN A O 1
ATOM 3998 N N . ARG A 1 505 ? -11.739 15.584 6.863 1.00 95.69 505 ARG A N 1
ATOM 3999 C CA . ARG A 1 505 ? -10.434 14.993 7.205 1.00 95.69 505 ARG A CA 1
ATOM 4000 C C . ARG A 1 505 ? -9.315 16.010 7.064 1.00 95.69 505 ARG A C 1
ATOM 4002 O O . ARG A 1 505 ? -8.679 16.374 8.052 1.00 95.69 505 ARG A O 1
ATOM 4009 N N . LEU A 1 506 ? -9.082 16.511 5.852 1.00 97.31 506 LEU A N 1
ATOM 4010 C CA . LEU A 1 506 ? -7.891 17.325 5.590 1.00 97.31 506 LEU A CA 1
ATOM 4011 C C . LEU A 1 506 ? -7.947 18.702 6.252 1.00 97.31 506 LEU A C 1
ATOM 4013 O O . LEU A 1 506 ? -6.912 19.186 6.693 1.00 97.31 506 LEU A O 1
ATOM 4017 N N . SER A 1 507 ? -9.124 19.315 6.383 1.00 96.94 507 SER A N 1
ATOM 4018 C CA . SER A 1 507 ? -9.280 20.660 6.956 1.00 96.94 507 SER A CA 1
ATOM 4019 C C . SER A 1 507 ? -8.707 20.740 8.367 1.00 96.94 507 SER A C 1
ATOM 4021 O O . SER A 1 507 ? -7.970 21.669 8.687 1.00 96.94 507 SER A O 1
ATOM 4023 N N . ARG A 1 508 ? -8.968 19.725 9.195 1.00 93.88 508 ARG A N 1
ATOM 4024 C CA . ARG A 1 508 ? -8.411 19.628 10.548 1.00 93.88 508 ARG A CA 1
ATOM 4025 C C . ARG A 1 508 ? -6.888 19.499 10.530 1.00 93.88 508 ARG A C 1
ATOM 4027 O O . ARG A 1 508 ? -6.205 20.153 11.309 1.00 93.88 508 ARG A O 1
ATOM 4034 N N . LEU A 1 509 ? -6.353 18.680 9.627 1.00 95.81 509 LEU A N 1
ATOM 4035 C CA . LEU A 1 509 ? -4.922 18.376 9.568 1.00 95.81 509 LEU A CA 1
ATOM 4036 C C . LEU A 1 509 ? -4.088 19.485 8.917 1.00 95.81 509 LEU A C 1
ATOM 4038 O O . LEU A 1 509 ? -2.930 19.656 9.282 1.00 95.81 509 LEU A O 1
ATOM 4042 N N . TYR A 1 510 ? -4.660 20.223 7.967 1.00 97.44 510 TYR A N 1
ATOM 4043 C CA . TYR A 1 510 ? -3.997 21.270 7.184 1.00 97.44 510 TYR A CA 1
ATOM 4044 C C . TYR A 1 510 ? -4.355 22.691 7.647 1.00 97.44 510 TYR A C 1
ATOM 4046 O O . TYR A 1 510 ? -3.982 23.667 6.995 1.00 97.44 510 TYR A O 1
ATOM 4054 N N . GLY A 1 511 ? -5.004 22.814 8.809 1.00 96.50 511 GLY A N 1
ATOM 4055 C CA . GLY A 1 511 ? -5.209 24.081 9.509 1.00 96.50 511 GLY A CA 1
ATOM 4056 C C . GLY A 1 511 ? -6.343 24.952 8.962 1.00 96.50 511 GLY A C 1
ATOM 4057 O O . GLY A 1 511 ? -6.289 26.172 9.091 1.00 96.50 511 GLY A O 1
ATOM 4058 N N . GLY A 1 512 ? -7.357 24.350 8.347 1.00 97.06 512 GLY A N 1
ATOM 4059 C CA . GLY A 1 512 ? -8.571 25.011 7.871 1.00 97.06 512 GLY A CA 1
ATOM 4060 C C . GLY A 1 512 ? -9.046 24.485 6.517 1.00 97.06 512 GLY A C 1
ATOM 4061 O O . GLY A 1 512 ? -8.276 23.885 5.767 1.00 97.06 512 GLY A O 1
ATOM 4062 N N . HIS A 1 513 ? -10.316 24.751 6.196 1.00 97.44 513 HIS A N 1
ATOM 4063 C CA . HIS A 1 513 ? -10.927 24.330 4.931 1.00 97.44 513 HIS A CA 1
ATOM 4064 C C . HIS A 1 513 ? -10.250 24.956 3.709 1.00 97.44 513 HIS A C 1
ATOM 4066 O O . HIS A 1 513 ? -9.804 24.235 2.819 1.00 97.44 513 HIS A O 1
ATOM 4072 N N . GLU A 1 514 ? -10.109 26.285 3.691 1.00 97.94 514 GLU A N 1
ATOM 4073 C CA . GLU A 1 514 ? -9.500 27.004 2.564 1.00 97.94 514 GLU A CA 1
ATOM 4074 C C . GLU A 1 514 ? -8.036 26.592 2.311 1.00 97.94 514 GLU A C 1
ATOM 4076 O O . GLU A 1 514 ? -7.718 26.229 1.174 1.00 97.94 514 GLU A O 1
ATOM 4081 N N . PRO A 1 515 ? -7.148 26.524 3.330 1.00 98.19 515 PRO A N 1
ATOM 4082 C CA . PRO A 1 515 ? -5.817 25.953 3.152 1.00 98.19 515 PRO A CA 1
ATOM 4083 C C . PRO A 1 515 ? -5.856 24.532 2.587 1.00 98.19 515 PRO A C 1
ATOM 4085 O O . PRO A 1 515 ? -5.196 24.261 1.587 1.00 98.19 515 PRO A O 1
ATOM 4088 N N . ALA A 1 516 ? -6.643 23.624 3.176 1.00 98.31 516 ALA A N 1
ATOM 4089 C CA . ALA A 1 516 ? -6.708 22.233 2.729 1.00 98.31 516 ALA A CA 1
ATOM 4090 C C . ALA A 1 516 ? -7.170 22.110 1.267 1.00 98.31 516 ALA A C 1
ATOM 4092 O O . ALA A 1 516 ? -6.605 21.327 0.501 1.00 98.31 516 ALA A O 1
ATOM 4093 N N . ARG A 1 517 ? -8.140 22.931 0.843 1.00 98.00 517 ARG A N 1
ATOM 4094 C CA . ARG A 1 517 ? -8.657 22.951 -0.532 1.00 98.00 517 ARG A CA 1
ATOM 4095 C C . ARG A 1 517 ? -7.580 23.295 -1.565 1.00 98.00 517 ARG A C 1
ATOM 4097 O O . ARG A 1 517 ? -7.651 22.811 -2.695 1.00 98.00 517 ARG A O 1
ATOM 4104 N N . LYS A 1 518 ? -6.537 24.047 -1.190 1.00 98.44 518 LYS A N 1
ATOM 4105 C CA . LYS A 1 518 ? -5.407 24.372 -2.082 1.00 98.44 518 LYS A CA 1
ATOM 4106 C C . LYS A 1 518 ? -4.590 23.157 -2.514 1.00 98.44 518 LYS A C 1
ATOM 4108 O O . LYS A 1 518 ? -3.923 23.234 -3.546 1.00 98.44 518 LYS A O 1
ATOM 4113 N N . LEU A 1 519 ? -4.692 22.018 -1.822 1.00 98.12 519 LEU A N 1
ATOM 4114 C CA . LEU A 1 519 ? -4.127 20.758 -2.316 1.00 98.12 519 LEU A CA 1
ATOM 4115 C C . LEU A 1 519 ? -4.659 20.426 -3.717 1.00 98.12 519 LEU A C 1
ATOM 4117 O O . LEU A 1 519 ? -3.883 20.009 -4.568 1.00 98.12 519 LEU A O 1
ATOM 4121 N N . MET A 1 520 ? -5.924 20.726 -4.022 1.00 97.69 520 MET A N 1
ATOM 4122 C CA . MET A 1 520 ? -6.505 20.458 -5.346 1.00 97.69 520 MET A CA 1
ATOM 4123 C C . MET A 1 520 ? -5.884 21.286 -6.477 1.00 97.69 520 MET A C 1
ATOM 4125 O O . MET A 1 520 ? -5.955 20.881 -7.634 1.00 97.69 520 MET A O 1
ATOM 4129 N N . ALA A 1 521 ? -5.244 22.414 -6.158 1.00 97.88 521 ALA A N 1
ATOM 4130 C CA . ALA A 1 521 ? -4.461 23.185 -7.121 1.00 97.88 521 ALA A CA 1
ATOM 4131 C C . ALA A 1 521 ? -3.012 22.679 -7.241 1.00 97.88 521 ALA A C 1
ATOM 4133 O O . ALA A 1 521 ? -2.394 22.843 -8.289 1.00 97.88 521 ALA A O 1
ATOM 4134 N N . ILE A 1 522 ? -2.473 22.058 -6.187 1.00 98.50 522 ILE A N 1
ATOM 4135 C CA . ILE A 1 522 ? -1.103 21.529 -6.147 1.00 98.50 522 ILE A CA 1
ATOM 4136 C C . ILE A 1 522 ? -1.017 20.172 -6.844 1.00 98.50 522 ILE A C 1
ATOM 4138 O O . ILE A 1 522 ? -0.155 19.982 -7.697 1.00 98.50 522 ILE A O 1
ATOM 4142 N N . LEU A 1 523 ? -1.895 19.226 -6.496 1.00 97.56 523 LEU A N 1
ATOM 4143 C CA . LEU A 1 523 ? -1.759 17.828 -6.915 1.00 97.56 523 LEU A CA 1
ATOM 4144 C C . LEU A 1 523 ? -1.646 17.657 -8.438 1.00 97.56 523 LEU A C 1
ATOM 4146 O O . LEU A 1 523 ? -0.739 16.942 -8.856 1.00 97.56 523 LEU A O 1
ATOM 4150 N N . PRO A 1 524 ? -2.449 18.325 -9.293 1.00 97.62 524 PRO A N 1
ATOM 4151 C CA . PRO A 1 524 ? -2.314 18.185 -10.745 1.00 97.62 524 PRO A CA 1
ATOM 4152 C C . PRO A 1 524 ? -0.959 18.644 -11.306 1.00 97.62 524 PRO A C 1
ATOM 4154 O O . PRO A 1 524 ? -0.583 18.203 -12.389 1.00 97.62 524 PRO A O 1
ATOM 4157 N N . LEU A 1 525 ? -0.232 19.513 -10.593 1.00 98.31 525 LEU A N 1
ATOM 4158 C CA . LEU A 1 525 ? 1.077 20.030 -11.006 1.00 98.31 525 LEU A CA 1
ATOM 4159 C C . LEU A 1 525 ? 2.215 19.049 -10.705 1.00 98.31 525 LEU A C 1
ATOM 4161 O O . LEU A 1 525 ? 3.239 19.085 -11.375 1.00 98.31 525 LEU A O 1
ATOM 4165 N N . VAL A 1 526 ? 2.059 18.188 -9.698 1.00 97.62 526 VAL A N 1
ATOM 4166 C CA . VAL A 1 526 ? 3.149 17.338 -9.177 1.00 97.62 526 VAL A CA 1
ATOM 4167 C C . VAL A 1 526 ? 2.748 15.874 -9.024 1.00 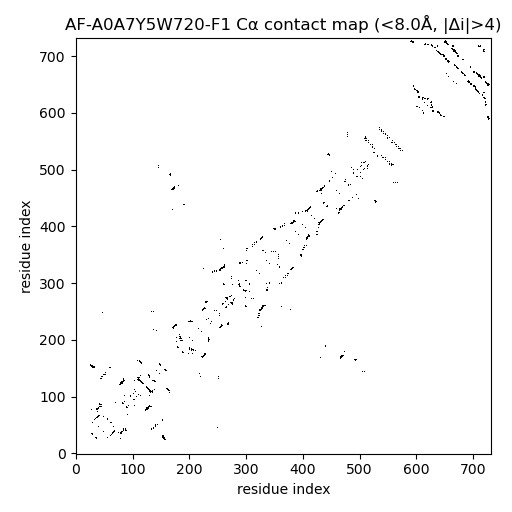97.62 526 VAL A C 1
ATOM 4169 O O . VAL A 1 526 ? 3.401 15.118 -8.308 1.00 97.62 526 VAL A O 1
ATOM 4172 N N . ARG A 1 527 ? 1.657 15.473 -9.680 1.00 96.44 527 ARG A N 1
ATOM 4173 C CA . ARG A 1 527 ? 1.023 14.163 -9.515 1.00 96.44 527 ARG A CA 1
ATOM 4174 C C . ARG A 1 527 ? 1.958 13.007 -9.847 1.00 96.44 527 ARG A C 1
ATOM 4176 O O . ARG A 1 527 ? 1.989 12.042 -9.092 1.00 96.44 527 ARG A O 1
ATOM 4183 N N . THR A 1 528 ? 2.657 13.098 -10.976 1.00 95.88 528 THR A N 1
ATOM 4184 C CA . THR A 1 528 ? 3.553 12.054 -11.494 1.00 95.88 528 THR A CA 1
ATOM 4185 C C . THR A 1 528 ? 4.976 12.575 -11.656 1.00 95.88 528 THR A C 1
ATOM 4187 O O . THR A 1 528 ? 5.176 13.789 -11.728 1.00 95.88 528 THR A O 1
ATOM 4190 N N . ALA A 1 529 ? 5.959 11.678 -11.790 1.00 93.75 529 ALA A N 1
ATOM 4191 C CA . ALA A 1 529 ? 7.347 12.056 -12.094 1.00 93.75 529 ALA A CA 1
ATOM 4192 C C . ALA A 1 529 ? 7.433 13.013 -13.299 1.00 93.75 529 ALA A C 1
ATOM 4194 O O . ALA A 1 529 ? 8.021 14.086 -13.204 1.00 93.75 529 ALA A O 1
ATOM 4195 N N . LYS A 1 530 ? 6.693 12.709 -14.372 1.00 93.00 530 LYS A N 1
ATOM 4196 C CA . LYS A 1 530 ? 6.604 13.546 -15.577 1.00 93.00 530 LYS A CA 1
ATOM 4197 C C . LYS A 1 530 ? 6.052 14.953 -15.321 1.00 93.00 530 LYS A C 1
ATOM 4199 O O . LYS A 1 530 ? 6.394 15.900 -16.028 1.00 93.00 530 LYS A O 1
ATOM 4204 N N . ASP A 1 531 ? 5.146 15.102 -14.357 1.00 96.62 531 ASP A N 1
ATOM 4205 C CA . ASP A 1 531 ? 4.623 16.420 -13.992 1.00 96.62 531 ASP A CA 1
ATOM 4206 C C . ASP A 1 531 ? 5.674 17.228 -13.206 1.00 96.62 531 ASP A C 1
ATOM 4208 O O . ASP A 1 531 ? 5.734 18.448 -13.365 1.00 96.62 531 ASP A O 1
ATOM 4212 N N . ARG A 1 532 ? 6.536 16.552 -12.429 1.00 96.12 532 ARG A N 1
ATOM 4213 C CA . ARG A 1 532 ? 7.625 17.149 -11.635 1.00 96.12 532 ARG A CA 1
ATOM 4214 C C . ARG A 1 532 ? 8.857 17.537 -12.465 1.00 96.12 532 ARG A C 1
ATOM 4216 O O . ARG A 1 532 ? 9.476 18.538 -12.136 1.00 96.12 532 ARG A O 1
ATOM 4223 N N . GLU A 1 533 ? 9.131 16.873 -13.591 1.00 93.88 533 GLU A N 1
ATOM 4224 C CA . GLU A 1 533 ? 10.191 17.266 -14.557 1.00 93.88 533 GLU A CA 1
ATOM 4225 C C . GLU A 1 533 ? 10.053 18.726 -15.064 1.00 93.88 533 GLU A C 1
ATOM 4227 O O . GLU A 1 533 ? 10.988 19.360 -15.578 1.00 93.88 533 GLU A O 1
ATOM 4232 N N . LYS A 1 534 ? 8.846 19.297 -14.948 1.00 96.06 534 LYS A N 1
ATOM 4233 C CA . LYS A 1 534 ? 8.556 20.697 -15.264 1.00 96.06 534 LYS A CA 1
ATOM 4234 C C . LYS A 1 534 ? 8.809 21.567 -14.037 1.00 96.06 534 LYS A C 1
ATOM 4236 O O . LYS A 1 534 ? 7.952 21.699 -13.167 1.00 96.06 534 LYS A O 1
ATOM 4241 N N . ILE A 1 535 ? 9.958 22.237 -14.006 1.00 96.56 535 ILE A N 1
ATOM 4242 C CA . ILE A 1 535 ? 10.333 23.159 -12.919 1.00 96.56 535 ILE A CA 1
ATOM 4243 C C . ILE A 1 535 ? 9.244 24.211 -12.659 1.00 96.56 535 ILE A C 1
ATOM 4245 O O . ILE A 1 535 ? 8.972 24.542 -11.509 1.00 96.56 535 ILE A O 1
ATOM 4249 N N . GLU A 1 536 ? 8.565 24.701 -13.698 1.00 97.94 536 GLU A N 1
ATOM 4250 C CA . GLU A 1 536 ? 7.481 25.680 -13.562 1.00 97.94 536 GLU A CA 1
ATOM 4251 C C . GLU A 1 536 ? 6.314 25.134 -12.724 1.00 97.94 536 GLU A C 1
ATOM 4253 O O . GLU A 1 536 ? 5.747 25.865 -11.910 1.00 97.94 536 GLU A O 1
ATOM 4258 N N . ASN A 1 537 ? 6.001 23.840 -12.866 1.00 98.50 537 ASN A N 1
ATOM 4259 C CA . ASN A 1 537 ? 4.988 23.176 -12.054 1.00 98.50 537 ASN A CA 1
ATOM 4260 C C . ASN A 1 537 ? 5.405 23.121 -10.579 1.00 98.50 537 ASN A C 1
ATOM 4262 O O . ASN A 1 537 ? 4.584 23.411 -9.709 1.00 98.50 537 ASN A O 1
ATOM 4266 N N . LEU A 1 538 ? 6.665 22.774 -10.291 1.00 98.44 538 LEU A N 1
ATOM 4267 C CA . LEU A 1 538 ? 7.195 22.707 -8.924 1.00 98.44 538 LEU A CA 1
ATOM 4268 C C . LEU A 1 538 ? 7.200 24.087 -8.254 1.00 98.44 538 LEU A C 1
ATOM 4270 O O . LEU A 1 538 ? 6.724 24.225 -7.126 1.00 98.44 538 LEU A O 1
ATOM 4274 N N . VAL A 1 539 ? 7.640 25.122 -8.976 1.00 98.44 539 VAL A N 1
ATOM 4275 C CA . VAL A 1 539 ? 7.618 26.514 -8.504 1.00 98.44 539 VAL A CA 1
ATOM 4276 C C . VAL A 1 539 ? 6.186 26.961 -8.204 1.00 98.44 539 VAL A C 1
ATOM 4278 O O . VAL A 1 539 ? 5.922 27.500 -7.127 1.00 98.44 539 VAL A O 1
ATOM 4281 N N . GLN A 1 540 ? 5.243 26.710 -9.116 1.00 98.69 540 GLN A N 1
ATOM 4282 C CA . GLN A 1 540 ? 3.839 27.069 -8.918 1.00 98.69 540 GLN A CA 1
ATOM 4283 C C . GLN A 1 540 ? 3.224 26.308 -7.732 1.00 98.69 540 GLN A C 1
ATOM 4285 O O . GLN A 1 540 ? 2.593 26.919 -6.868 1.00 98.69 540 GLN A O 1
ATOM 4290 N N . ALA A 1 541 ? 3.436 24.993 -7.648 1.00 98.75 541 ALA A N 1
ATOM 4291 C CA . ALA A 1 541 ? 2.969 24.165 -6.538 1.00 98.75 541 ALA A CA 1
ATOM 4292 C C . ALA A 1 541 ? 3.500 24.676 -5.193 1.00 98.75 541 ALA A C 1
ATOM 4294 O O . ALA A 1 541 ? 2.747 24.788 -4.221 1.00 98.75 541 ALA A O 1
ATOM 4295 N N . ARG A 1 542 ? 4.782 25.051 -5.142 1.00 98.69 542 ARG A N 1
ATOM 4296 C CA . ARG A 1 542 ? 5.422 25.584 -3.941 1.00 98.69 542 ARG A CA 1
ATOM 4297 C C . ARG A 1 542 ? 4.848 26.933 -3.525 1.00 98.69 542 ARG A C 1
ATOM 4299 O O . ARG A 1 542 ? 4.580 27.125 -2.341 1.00 98.69 542 ARG A O 1
ATOM 4306 N N . GLN A 1 543 ? 4.599 27.841 -4.468 1.00 98.69 543 GLN A N 1
ATOM 4307 C CA . GLN A 1 543 ? 3.951 29.127 -4.184 1.00 98.69 543 GLN A CA 1
ATOM 4308 C C . GLN A 1 543 ? 2.547 28.936 -3.595 1.00 98.69 543 GLN A C 1
ATOM 4310 O O . GLN A 1 543 ? 2.191 29.581 -2.605 1.00 98.69 543 GLN A O 1
ATOM 4315 N N . VAL A 1 544 ? 1.761 28.009 -4.153 1.00 98.81 544 VAL A N 1
ATOM 4316 C CA . VAL A 1 544 ? 0.436 27.668 -3.616 1.00 98.81 544 VAL A CA 1
ATOM 4317 C C . VAL A 1 544 ? 0.557 27.074 -2.209 1.00 98.81 544 VAL A C 1
ATOM 4319 O O . VAL A 1 544 ? -0.179 27.490 -1.314 1.00 98.81 544 VAL A O 1
ATOM 4322 N N . ALA A 1 545 ? 1.515 26.170 -1.977 1.00 98.75 545 ALA A N 1
ATOM 4323 C CA . ALA A 1 545 ? 1.761 25.575 -0.663 1.00 98.75 545 ALA A CA 1
ATOM 4324 C C . ALA A 1 545 ? 2.192 26.618 0.385 1.00 98.75 545 ALA A C 1
ATOM 4326 O O . ALA A 1 545 ? 1.711 26.589 1.515 1.00 98.75 545 ALA A O 1
ATOM 4327 N N . GLN A 1 546 ? 3.045 27.579 0.017 1.00 98.81 546 GLN A N 1
ATOM 4328 C CA . GLN A 1 546 ? 3.458 28.693 0.881 1.00 98.81 546 GLN A CA 1
ATOM 4329 C C . GLN A 1 546 ? 2.292 29.632 1.213 1.00 98.81 546 GLN A C 1
ATOM 4331 O O . GLN A 1 546 ? 2.147 30.064 2.356 1.00 98.81 546 GLN A O 1
ATOM 4336 N N . SER A 1 547 ? 1.424 29.915 0.240 1.00 98.62 547 SER A N 1
ATOM 4337 C CA . SER A 1 547 ? 0.203 30.688 0.477 1.00 98.62 547 SER A CA 1
ATOM 4338 C C . SER A 1 547 ? -0.754 29.948 1.421 1.00 98.62 547 SER A C 1
ATOM 4340 O O . SER A 1 547 ? -1.229 30.535 2.390 1.00 98.62 547 SER A O 1
ATOM 4342 N N . ALA A 1 548 ? -0.985 28.649 1.200 1.00 98.62 548 ALA A N 1
ATOM 4343 C CA . ALA A 1 548 ? -1.806 27.818 2.084 1.00 98.62 548 ALA A CA 1
ATOM 4344 C C . ALA A 1 548 ? -1.236 27.765 3.510 1.00 98.62 548 ALA A C 1
ATOM 4346 O O . ALA A 1 548 ? -1.961 27.935 4.487 1.00 98.62 548 ALA A O 1
ATOM 4347 N N . ARG A 1 549 ? 0.089 27.623 3.628 1.00 98.56 549 ARG A N 1
ATOM 4348 C CA . ARG A 1 549 ? 0.827 27.668 4.893 1.00 98.56 549 ARG A CA 1
ATOM 4349 C C . ARG A 1 549 ? 0.614 28.972 5.664 1.00 98.56 549 ARG A C 1
ATOM 4351 O O . ARG A 1 549 ? 0.612 28.925 6.894 1.00 98.56 549 ARG A O 1
ATOM 4358 N N . GLY A 1 550 ? 0.499 30.107 4.971 1.00 98.31 550 GLY A N 1
ATOM 4359 C CA . GLY A 1 550 ? 0.273 31.426 5.571 1.00 98.31 550 GLY A CA 1
ATOM 4360 C C . GLY A 1 550 ? -1.157 31.644 6.073 1.00 98.31 550 GLY A C 1
ATOM 4361 O O . GLY A 1 550 ? -1.357 32.387 7.028 1.00 98.31 550 GLY A O 1
ATOM 4362 N N . GLU A 1 551 ? -2.134 30.974 5.464 1.00 98.12 551 GLU A N 1
ATOM 4363 C CA . GLU A 1 551 ? -3.553 31.033 5.849 1.00 98.12 551 GLU A CA 1
ATOM 4364 C C . GLU A 1 551 ? -3.939 29.970 6.890 1.00 98.12 551 GLU A C 1
ATOM 4366 O O . GLU A 1 551 ? -4.935 30.125 7.594 1.00 98.12 551 GLU A O 1
ATOM 4371 N N . ALA A 1 552 ? -3.164 28.888 6.991 1.00 98.25 552 ALA A N 1
ATOM 4372 C CA . ALA A 1 552 ? -3.420 27.788 7.909 1.00 98.25 552 ALA A CA 1
ATOM 4373 C C . ALA A 1 552 ? -3.262 28.180 9.386 1.00 98.25 552 ALA A C 1
ATOM 4375 O O . ALA A 1 552 ? -2.331 28.896 9.773 1.00 98.25 552 ALA A O 1
ATOM 4376 N N . SER A 1 553 ? -4.114 27.606 10.238 1.00 96.31 553 SER A N 1
ATOM 4377 C CA . SER A 1 553 ? -3.907 27.584 11.686 1.00 96.31 553 SER A CA 1
ATOM 4378 C C . SER A 1 553 ? -2.619 26.833 12.054 1.00 96.31 553 SER A C 1
ATOM 4380 O O . SER A 1 553 ? -2.093 26.038 11.268 1.00 96.31 553 SER A O 1
ATOM 4382 N N . ALA A 1 554 ? -2.113 27.075 13.268 1.00 94.25 554 ALA A N 1
ATOM 4383 C CA . ALA A 1 554 ? -0.849 26.514 13.751 1.00 94.25 554 ALA A CA 1
ATOM 4384 C C . ALA A 1 554 ? -0.770 24.981 13.639 1.00 94.25 554 ALA A C 1
ATOM 4386 O O . ALA A 1 554 ? 0.292 24.447 13.323 1.00 94.25 554 ALA A O 1
ATOM 4387 N N . ASP A 1 555 ? -1.890 24.279 13.814 1.00 89.56 555 ASP A N 1
ATOM 4388 C CA . ASP A 1 555 ? -1.944 22.815 13.747 1.00 89.56 555 ASP A CA 1
ATOM 4389 C C . ASP A 1 555 ? -1.608 22.270 12.342 1.00 89.56 555 ASP A C 1
ATOM 4391 O O . ASP A 1 555 ? -1.051 21.180 12.209 1.00 89.56 555 ASP A O 1
ATOM 4395 N N . GLY A 1 556 ? -1.868 23.048 11.283 1.00 96.12 556 GLY A N 1
ATOM 4396 C CA . GLY A 1 556 ? -1.554 22.674 9.899 1.00 96.12 556 GLY A CA 1
ATOM 4397 C C . GLY A 1 556 ? -0.115 22.958 9.467 1.00 96.12 556 GLY A C 1
ATOM 4398 O O . GLY A 1 556 ? 0.342 22.479 8.426 1.00 96.12 556 GLY A O 1
ATOM 4399 N N . HIS A 1 557 ? 0.624 23.746 10.249 1.00 97.81 557 HIS A N 1
ATOM 4400 C CA . HIS A 1 557 ? 1.916 24.307 9.850 1.00 97.81 557 HIS A CA 1
ATOM 4401 C C . HIS A 1 557 ? 2.967 23.239 9.553 1.00 97.81 557 HIS A C 1
ATOM 4403 O O . HIS A 1 557 ? 3.712 23.365 8.582 1.00 97.81 557 HIS A O 1
ATOM 4409 N N . ALA A 1 558 ? 3.014 22.178 10.360 1.00 97.38 558 ALA A N 1
ATOM 4410 C CA . ALA A 1 558 ? 3.984 21.101 10.195 1.00 97.38 558 ALA A CA 1
ATOM 4411 C C . ALA A 1 558 ? 3.801 20.351 8.864 1.00 97.38 558 ALA A C 1
ATOM 4413 O O . ALA A 1 558 ? 4.783 20.107 8.164 1.00 97.38 558 ALA A O 1
ATOM 4414 N N . ARG A 1 559 ? 2.557 20.040 8.476 1.00 98.00 559 ARG A N 1
ATOM 4415 C CA . ARG A 1 559 ? 2.243 19.346 7.212 1.00 98.00 559 ARG A CA 1
ATOM 4416 C C . ARG A 1 559 ? 2.592 20.183 5.995 1.00 98.00 559 ARG A C 1
ATOM 4418 O O . ARG A 1 559 ? 3.280 19.708 5.096 1.00 98.00 559 ARG A O 1
ATOM 4425 N N . TRP A 1 560 ? 2.198 21.452 6.007 1.00 98.56 560 TRP A N 1
ATOM 4426 C CA . TRP A 1 560 ? 2.564 22.380 4.943 1.00 98.56 560 TRP A CA 1
ATOM 4427 C C . TRP A 1 560 ? 4.079 22.553 4.819 1.00 98.56 560 TRP A C 1
ATOM 4429 O O . TRP A 1 560 ? 4.597 22.533 3.708 1.00 98.56 560 TRP A O 1
ATOM 4439 N N . ASN A 1 561 ? 4.808 22.651 5.936 1.00 98.62 561 ASN A N 1
ATOM 4440 C CA . ASN A 1 561 ? 6.270 22.715 5.910 1.00 98.62 561 ASN A CA 1
ATOM 4441 C C . ASN A 1 561 ? 6.891 21.455 5.286 1.00 98.62 561 ASN A C 1
ATOM 4443 O O . ASN A 1 561 ? 7.824 21.575 4.495 1.00 98.62 561 ASN A O 1
ATOM 4447 N N . ARG A 1 562 ? 6.369 20.257 5.597 1.00 98.31 562 ARG A N 1
ATOM 4448 C CA . ARG A 1 562 ? 6.827 19.005 4.969 1.00 98.31 562 ARG A CA 1
ATOM 4449 C C . ARG A 1 562 ? 6.569 18.994 3.465 1.00 98.31 562 ARG A C 1
ATOM 4451 O O . ARG A 1 562 ? 7.464 18.617 2.713 1.00 98.31 562 ARG A O 1
ATOM 4458 N N . LEU A 1 563 ? 5.388 19.436 3.025 1.00 98.62 563 LEU A N 1
ATOM 4459 C CA . LEU A 1 563 ? 5.059 19.530 1.601 1.00 98.62 563 LEU A CA 1
ATOM 4460 C C . LEU A 1 563 ? 5.943 20.552 0.874 1.00 98.62 563 LEU A C 1
ATOM 4462 O O . LEU A 1 563 ? 6.461 20.249 -0.193 1.00 98.62 563 LEU A O 1
ATOM 4466 N N . ILE A 1 564 ? 6.179 21.728 1.460 1.00 98.81 564 ILE A N 1
ATOM 4467 C CA . ILE A 1 564 ? 7.086 22.739 0.893 1.00 98.81 564 ILE A CA 1
ATOM 4468 C C . ILE A 1 564 ? 8.501 22.169 0.767 1.00 98.81 564 ILE A C 1
ATOM 4470 O O . ILE A 1 564 ? 9.080 22.230 -0.311 1.00 98.81 564 ILE A O 1
ATOM 4474 N N . ALA A 1 565 ? 9.021 21.534 1.821 1.00 98.56 565 ALA A N 1
ATOM 4475 C CA . ALA A 1 565 ? 10.344 20.916 1.791 1.00 98.56 565 ALA A CA 1
ATOM 4476 C C . ALA A 1 565 ? 10.441 19.779 0.760 1.00 98.56 565 ALA A C 1
ATOM 4478 O O . ALA A 1 565 ? 11.493 19.584 0.160 1.00 98.56 565 ALA A O 1
ATOM 4479 N N . TYR A 1 566 ? 9.365 19.015 0.559 1.00 98.06 566 TYR A N 1
ATOM 4480 C CA . TYR A 1 566 ? 9.276 18.017 -0.506 1.00 98.06 566 TYR A CA 1
ATOM 4481 C C . TYR A 1 566 ? 9.380 18.675 -1.890 1.00 98.06 566 TYR A C 1
ATOM 4483 O O . TYR A 1 566 ? 10.237 18.290 -2.682 1.00 98.06 566 TYR A O 1
ATOM 4491 N N . LEU A 1 567 ? 8.579 19.713 -2.148 1.00 98.56 567 LEU A N 1
ATOM 4492 C CA . LEU A 1 567 ? 8.582 20.442 -3.419 1.00 98.56 567 LEU A CA 1
ATOM 4493 C C . LEU A 1 567 ? 9.939 21.101 -3.698 1.00 98.56 567 LEU A C 1
ATOM 4495 O O . LEU A 1 567 ? 10.452 20.976 -4.805 1.00 98.56 567 LEU A O 1
ATOM 4499 N N . ASP A 1 568 ? 10.551 21.729 -2.688 1.00 98.25 568 ASP A N 1
ATOM 4500 C CA . ASP A 1 568 ? 11.887 22.325 -2.789 1.00 98.25 568 ASP A CA 1
ATOM 4501 C C . ASP A 1 568 ? 12.942 21.277 -3.175 1.00 98.25 568 ASP A C 1
ATOM 4503 O O . ASP A 1 568 ? 13.763 21.532 -4.054 1.00 98.25 568 ASP A O 1
ATOM 4507 N N . ARG A 1 569 ? 12.930 20.085 -2.558 1.00 97.69 569 ARG A N 1
ATOM 4508 C CA . ARG A 1 569 ? 13.902 19.026 -2.887 1.00 97.69 569 ARG A CA 1
ATOM 4509 C C . ARG A 1 569 ? 13.793 18.576 -4.340 1.00 97.69 569 ARG A C 1
ATOM 4511 O O . ARG A 1 569 ? 14.824 18.446 -4.992 1.00 97.69 569 ARG A O 1
ATOM 4518 N N . HIS A 1 570 ? 12.576 18.365 -4.840 1.00 97.38 570 HIS A N 1
ATOM 4519 C CA . HIS A 1 570 ? 12.378 18.006 -6.245 1.00 97.38 570 HIS A CA 1
ATOM 4520 C C . HIS A 1 570 ? 12.763 19.157 -7.180 1.00 97.38 570 HIS A C 1
ATOM 4522 O O . HIS A 1 570 ? 13.431 18.918 -8.177 1.00 97.38 570 HIS A O 1
ATOM 4528 N N . GLU A 1 571 ? 12.441 20.409 -6.835 1.00 97.25 571 GLU A N 1
ATOM 4529 C CA . GLU A 1 571 ? 12.840 21.581 -7.633 1.00 97.25 571 GLU A CA 1
ATOM 4530 C C . GLU A 1 571 ? 14.365 21.667 -7.765 1.00 97.25 571 GLU A C 1
ATOM 4532 O O . GLU A 1 571 ? 14.885 21.863 -8.863 1.00 97.25 571 GLU A O 1
ATOM 4537 N N . GLN A 1 572 ? 15.092 21.473 -6.661 1.00 97.38 572 GLN A N 1
ATOM 4538 C CA . GLN A 1 572 ? 16.553 21.486 -6.674 1.00 97.38 572 GLN A CA 1
ATOM 4539 C C . GLN A 1 572 ? 17.149 20.302 -7.441 1.00 97.38 572 GLN A C 1
ATOM 4541 O O . GLN A 1 572 ? 18.128 20.497 -8.157 1.00 97.38 572 GLN A O 1
ATOM 4546 N N . ALA A 1 573 ? 16.573 19.102 -7.323 1.00 95.31 573 ALA A N 1
ATOM 4547 C CA . ALA A 1 573 ? 17.030 17.933 -8.073 1.00 95.31 573 ALA A CA 1
ATOM 4548 C C . ALA A 1 573 ? 16.914 18.158 -9.592 1.00 95.31 573 ALA A C 1
ATOM 4550 O O . ALA A 1 573 ? 17.890 17.972 -10.315 1.00 95.31 573 ALA A O 1
ATOM 4551 N N . GLU A 1 574 ? 15.772 18.669 -10.059 1.00 94.06 574 GLU A N 1
ATOM 4552 C CA . GLU A 1 574 ? 15.544 18.975 -11.478 1.00 94.06 574 GLU A CA 1
ATOM 4553 C C . GLU A 1 574 ? 16.455 20.099 -11.995 1.00 94.06 574 GLU A C 1
ATOM 4555 O O . GLU A 1 574 ? 16.962 20.047 -13.119 1.00 94.06 574 GLU A O 1
ATOM 4560 N N . LEU A 1 575 ? 16.699 21.134 -11.182 1.00 94.88 575 LEU A N 1
ATOM 4561 C CA . LEU A 1 575 ? 17.651 22.194 -11.525 1.00 94.88 575 LEU A CA 1
ATOM 4562 C C . LEU A 1 575 ? 19.070 21.638 -11.682 1.00 94.88 575 LEU A C 1
ATOM 4564 O O . LEU A 1 575 ? 19.730 21.940 -12.678 1.00 94.88 575 LEU A O 1
ATOM 4568 N N . GLN A 1 576 ? 19.514 20.807 -10.736 1.00 94.69 576 GLN A N 1
ATOM 4569 C CA . GLN A 1 576 ? 20.831 20.172 -10.773 1.00 94.69 576 GLN A CA 1
ATOM 4570 C C . GLN A 1 576 ? 20.984 19.262 -11.992 1.00 94.69 576 GLN A C 1
ATOM 4572 O O . GLN A 1 576 ? 22.002 19.342 -12.678 1.00 94.69 576 GLN A O 1
ATOM 4577 N N . GLU A 1 577 ? 19.967 18.460 -12.315 1.00 90.06 577 GLU A N 1
ATOM 4578 C CA . GLU A 1 577 ? 19.981 17.611 -13.506 1.00 90.06 577 GLU A CA 1
ATOM 4579 C C . GLU A 1 577 ? 20.089 18.449 -14.790 1.00 90.06 577 GLU A C 1
ATOM 4581 O O . GLU A 1 577 ? 20.937 18.182 -15.644 1.00 90.06 577 GLU A O 1
ATOM 4586 N N . ARG A 1 578 ? 19.311 19.533 -14.918 1.00 89.44 578 ARG A N 1
ATOM 4587 C CA . ARG A 1 578 ? 19.401 20.435 -16.082 1.00 89.44 578 ARG A CA 1
ATOM 4588 C C . ARG A 1 578 ? 20.749 21.149 -16.177 1.00 89.44 578 ARG A C 1
ATOM 4590 O O . ARG A 1 578 ? 21.252 21.353 -17.285 1.00 89.44 578 ARG A O 1
ATOM 4597 N N . GLU A 1 579 ? 21.330 21.564 -15.056 1.00 92.50 579 GLU A N 1
ATOM 4598 C CA . GLU A 1 579 ? 22.669 22.162 -15.017 1.00 92.50 579 GLU A CA 1
ATOM 4599 C C . GLU A 1 579 ? 23.748 21.154 -15.414 1.00 92.50 579 GLU A C 1
ATOM 4601 O O . GLU A 1 579 ? 24.632 21.484 -16.208 1.00 92.50 579 GLU A O 1
ATOM 4606 N N . GLU A 1 580 ? 23.656 19.916 -14.930 1.00 89.25 580 GLU A N 1
ATOM 4607 C CA . GLU A 1 580 ? 24.561 18.837 -15.305 1.00 89.25 580 GLU A CA 1
ATOM 4608 C C . GLU A 1 580 ? 24.447 18.492 -16.793 1.00 89.25 580 GLU A C 1
ATOM 4610 O O . GLU A 1 580 ? 25.474 18.370 -17.466 1.00 89.25 580 GLU A O 1
ATOM 4615 N N . LEU A 1 581 ? 23.230 18.422 -17.339 1.00 86.50 581 LEU A N 1
ATOM 4616 C CA . LEU A 1 581 ? 22.999 18.220 -18.770 1.00 86.50 581 LEU A CA 1
ATOM 4617 C C . LEU A 1 581 ? 23.612 19.351 -19.604 1.00 86.50 581 LEU A C 1
ATOM 4619 O O . LEU A 1 581 ? 24.329 19.073 -20.566 1.00 86.50 581 LEU A O 1
ATOM 4623 N N . LYS A 1 582 ? 23.415 20.618 -19.213 1.00 89.62 582 LYS A N 1
ATOM 4624 C CA . LYS A 1 582 ? 24.041 21.775 -19.880 1.00 89.62 582 LYS A CA 1
ATOM 4625 C C . LYS A 1 582 ? 25.563 21.738 -19.792 1.00 89.62 582 LYS A C 1
ATOM 4627 O O . LYS A 1 582 ? 26.240 22.022 -20.779 1.00 89.62 582 LYS A O 1
ATOM 4632 N N . ARG A 1 583 ? 26.114 21.389 -18.625 1.00 90.31 583 ARG A N 1
ATOM 4633 C CA . ARG A 1 583 ? 27.562 21.255 -18.414 1.00 90.31 583 ARG A CA 1
ATOM 4634 C C . ARG A 1 583 ? 28.133 20.163 -19.311 1.00 90.31 583 ARG A C 1
ATOM 4636 O O . ARG A 1 583 ? 29.118 20.405 -20.002 1.00 90.31 583 ARG A O 1
ATOM 4643 N N . ARG A 1 584 ? 27.494 18.992 -19.332 1.00 87.56 584 ARG A N 1
ATOM 4644 C CA . ARG A 1 584 ? 27.884 17.855 -20.169 1.00 87.56 584 ARG A CA 1
ATOM 4645 C C . ARG A 1 584 ? 27.787 18.198 -21.650 1.00 87.56 584 ARG A C 1
ATOM 4647 O O . ARG A 1 584 ? 28.702 17.877 -22.398 1.00 87.56 584 ARG A O 1
ATOM 4654 N N . GLU A 1 585 ? 26.729 18.884 -22.077 1.00 91.00 585 GLU A N 1
ATOM 4655 C CA . GLU A 1 585 ? 26.619 19.380 -23.447 1.00 91.00 585 GLU A CA 1
ATOM 4656 C C . GLU A 1 585 ? 27.770 20.336 -23.784 1.00 91.00 585 GLU A C 1
ATOM 4658 O O . GLU A 1 585 ? 28.445 20.132 -24.790 1.00 91.00 585 GLU A O 1
ATOM 4663 N N . ALA A 1 586 ? 28.036 21.341 -22.946 1.00 91.19 586 ALA A N 1
ATOM 4664 C CA . ALA A 1 586 ? 29.110 22.308 -23.172 1.00 91.19 586 ALA A CA 1
ATOM 4665 C C . ALA A 1 586 ? 30.497 21.642 -23.221 1.00 91.19 586 ALA A C 1
ATOM 4667 O O . ALA A 1 586 ? 31.332 22.004 -24.051 1.00 91.19 586 ALA A O 1
ATOM 4668 N N . GLU A 1 587 ? 30.737 20.647 -22.366 1.00 91.00 587 GLU A N 1
ATOM 4669 C CA . GLU A 1 587 ? 31.968 19.858 -22.356 1.00 91.00 587 GLU A CA 1
ATOM 4670 C C . GLU A 1 587 ? 32.099 19.000 -23.617 1.00 91.00 587 GLU A C 1
ATOM 4672 O O . GLU A 1 587 ? 33.144 19.022 -24.273 1.00 91.00 587 GLU A O 1
ATOM 4677 N N . VAL A 1 588 ? 31.043 18.269 -23.991 1.00 91.12 588 VAL A N 1
ATOM 4678 C CA . VAL A 1 588 ? 31.021 17.424 -25.192 1.00 91.12 588 VAL A CA 1
ATOM 4679 C C . VAL A 1 588 ? 31.213 18.271 -26.443 1.00 91.12 588 VAL A C 1
ATOM 4681 O O . VAL A 1 588 ? 32.004 17.910 -27.314 1.00 91.12 588 VAL A O 1
ATOM 4684 N N . ARG A 1 589 ? 30.563 19.431 -26.495 1.00 92.81 589 ARG A N 1
ATOM 4685 C CA . ARG A 1 589 ? 30.584 20.383 -27.606 1.00 92.81 589 ARG A CA 1
ATOM 4686 C C . ARG A 1 589 ? 31.680 21.445 -27.457 1.00 92.81 589 ARG A C 1
ATOM 4688 O O . ARG A 1 589 ? 31.597 22.505 -28.069 1.00 92.81 589 ARG A O 1
ATOM 4695 N N . CYS A 1 590 ? 32.725 21.190 -26.675 1.00 91.69 590 CYS A N 1
ATOM 4696 C CA . CYS A 1 590 ? 33.865 22.099 -26.593 1.00 91.69 590 CYS A CA 1
ATOM 4697 C C . CYS A 1 590 ? 34.660 22.119 -27.917 1.00 91.69 590 CYS A C 1
ATOM 4699 O O . CYS A 1 590 ? 34.759 21.104 -28.610 1.00 91.69 590 CYS A O 1
ATOM 4701 N N . GLY A 1 591 ? 35.238 23.273 -28.265 1.00 90.81 591 GLY A N 1
ATOM 4702 C CA . GLY A 1 591 ? 36.010 23.478 -29.496 1.00 90.81 591 GLY A CA 1
ATOM 4703 C C . GLY A 1 591 ? 35.188 24.021 -30.667 1.00 90.81 591 GLY A C 1
ATOM 4704 O O . GLY A 1 591 ? 33.965 24.153 -30.596 1.00 90.81 591 GLY A O 1
ATOM 4705 N N . ARG A 1 592 ? 35.867 24.349 -31.767 1.00 94.06 592 ARG A N 1
ATOM 4706 C CA . ARG A 1 592 ? 35.252 24.901 -32.980 1.00 94.06 592 ARG A CA 1
ATOM 4707 C C . ARG A 1 592 ? 34.575 23.785 -33.783 1.00 94.06 592 ARG A C 1
ATOM 4709 O O . ARG A 1 592 ? 35.226 22.790 -34.098 1.00 94.06 592 ARG A O 1
ATOM 4716 N N . LYS A 1 593 ? 33.289 23.955 -34.131 1.00 94.69 593 LYS A N 1
ATOM 4717 C CA . LYS A 1 593 ? 32.559 23.047 -35.041 1.00 94.69 593 LYS A CA 1
ATOM 4718 C C . LYS A 1 593 ? 33.145 23.164 -36.452 1.00 94.69 593 LYS A C 1
ATOM 4720 O O . LYS A 1 593 ? 33.374 24.270 -36.943 1.00 94.69 593 LYS A O 1
ATOM 4725 N N . VAL A 1 594 ? 33.418 22.024 -37.075 1.00 94.69 594 VAL A N 1
ATOM 4726 C CA . VAL A 1 594 ? 33.877 21.913 -38.462 1.00 94.69 594 VAL A CA 1
ATOM 4727 C C . VAL A 1 594 ? 32.655 21.789 -39.367 1.00 94.69 594 VAL A C 1
ATOM 4729 O O . VAL A 1 594 ? 31.720 21.052 -39.059 1.00 94.69 594 VAL A O 1
ATOM 4732 N N . GLU A 1 595 ? 32.652 22.546 -40.460 1.00 93.75 595 GLU A N 1
ATOM 4733 C CA . GLU A 1 595 ? 31.551 22.571 -41.419 1.00 93.75 595 GLU A CA 1
ATOM 4734 C C . GLU A 1 595 ? 31.513 21.286 -42.252 1.00 93.75 595 GLU A C 1
ATOM 4736 O O . GLU A 1 595 ? 32.531 20.834 -42.780 1.00 93.75 595 GLU A O 1
ATOM 4741 N N . ILE A 1 596 ? 30.316 20.717 -42.367 1.00 95.94 596 ILE A N 1
ATOM 4742 C CA . ILE A 1 596 ? 30.033 19.500 -43.125 1.00 95.94 596 ILE A CA 1
ATOM 4743 C C . ILE A 1 596 ? 29.281 19.931 -44.380 1.00 95.94 596 ILE A C 1
ATOM 4745 O O . ILE A 1 596 ? 28.225 20.551 -44.277 1.00 95.94 596 ILE A O 1
ATOM 4749 N N . VAL A 1 597 ? 29.817 19.619 -45.561 1.00 94.81 597 VAL A N 1
ATOM 4750 C CA . VAL A 1 597 ? 29.214 20.055 -46.836 1.00 94.81 597 VAL A CA 1
ATOM 4751 C C . VAL A 1 597 ? 28.264 19.029 -47.421 1.00 94.81 597 VAL A C 1
ATOM 4753 O O . VAL A 1 597 ? 27.384 19.370 -48.209 1.00 94.81 597 VAL A O 1
ATOM 4756 N N . LYS A 1 598 ? 28.448 17.760 -47.060 1.00 96.44 598 LYS A N 1
ATOM 4757 C CA . LYS A 1 598 ? 27.635 16.670 -47.577 1.00 96.44 598 LYS A CA 1
ATOM 4758 C C . LYS A 1 598 ? 27.551 15.551 -46.558 1.00 96.44 598 LYS A C 1
ATOM 4760 O O . LYS A 1 598 ? 28.545 15.179 -45.940 1.00 96.44 598 LYS A O 1
ATOM 4765 N N . VAL A 1 599 ? 26.345 15.016 -46.421 1.00 97.19 599 VAL A N 1
ATOM 4766 C CA . VAL A 1 599 ? 26.056 13.850 -45.594 1.00 97.19 599 VAL A CA 1
ATOM 4767 C C . VAL A 1 599 ? 25.392 12.803 -46.469 1.00 97.19 599 VAL A C 1
ATOM 4769 O O . VAL A 1 599 ? 24.481 13.115 -47.236 1.00 97.19 599 VAL A O 1
ATOM 4772 N N . THR A 1 600 ? 25.862 11.567 -46.372 1.00 97.50 600 THR A N 1
ATOM 4773 C CA . THR A 1 600 ? 25.265 10.412 -47.045 1.00 97.50 600 THR A CA 1
ATOM 4774 C C . THR A 1 600 ? 25.070 9.288 -46.045 1.00 97.50 600 THR A C 1
ATOM 4776 O O . THR A 1 600 ? 25.815 9.181 -45.075 1.00 97.50 600 THR A O 1
ATOM 4779 N N . ALA A 1 601 ? 24.059 8.456 -46.259 1.00 97.56 601 ALA A N 1
ATOM 4780 C CA . ALA A 1 601 ? 23.767 7.327 -45.391 1.00 97.56 601 ALA A CA 1
ATOM 4781 C C . ALA A 1 601 ? 23.574 6.049 -46.204 1.00 97.56 601 ALA A C 1
ATOM 4783 O O . ALA A 1 601 ? 23.213 6.095 -47.380 1.00 97.56 601 ALA A O 1
ATOM 4784 N N . SER A 1 602 ? 23.762 4.905 -45.551 1.00 96.88 602 SER A N 1
ATOM 4785 C CA . SER A 1 602 ? 23.447 3.591 -46.118 1.00 96.88 602 SER A CA 1
ATOM 4786 C C . SER A 1 602 ? 21.960 3.412 -46.423 1.00 96.88 602 SER A C 1
ATOM 4788 O O . SER A 1 602 ? 21.604 2.653 -47.318 1.00 96.88 602 SER A O 1
ATOM 4790 N N . ASP A 1 603 ? 21.106 4.048 -45.618 1.00 96.31 603 ASP A N 1
ATOM 4791 C CA . ASP A 1 603 ? 19.648 4.000 -45.697 1.00 96.31 603 ASP A CA 1
ATOM 4792 C C . ASP A 1 603 ? 19.049 5.207 -44.953 1.00 96.31 603 ASP A C 1
ATOM 4794 O O . ASP A 1 603 ? 19.677 5.764 -44.050 1.00 96.31 603 ASP A O 1
ATOM 4798 N N . GLU A 1 604 ? 17.834 5.607 -45.317 1.00 95.44 604 GLU A N 1
ATOM 4799 C CA . GLU A 1 604 ? 17.098 6.717 -44.703 1.00 95.44 604 GLU A CA 1
ATOM 4800 C C . GLU A 1 604 ? 15.586 6.615 -44.965 1.00 95.44 604 GLU A C 1
ATOM 4802 O O . GLU A 1 604 ? 15.134 6.132 -46.008 1.00 95.44 604 GLU A O 1
ATOM 4807 N N . ASP A 1 605 ? 14.775 7.099 -44.021 1.00 94.00 605 ASP A N 1
ATOM 4808 C CA . ASP A 1 605 ? 13.311 7.146 -44.139 1.00 94.00 605 ASP A CA 1
ATOM 4809 C C . ASP A 1 605 ? 12.815 8.581 -44.384 1.00 94.00 605 ASP A C 1
ATOM 4811 O O . ASP A 1 605 ? 12.188 9.225 -43.537 1.00 94.00 605 ASP A O 1
ATOM 4815 N N . VAL A 1 606 ? 13.092 9.092 -45.587 1.00 92.06 606 VAL A N 1
ATOM 4816 C CA . VAL A 1 606 ? 12.722 10.458 -46.003 1.00 92.06 606 VAL A CA 1
ATOM 4817 C C . VAL A 1 606 ? 11.208 10.689 -45.936 1.00 92.06 606 VAL A C 1
ATOM 4819 O O . VAL A 1 606 ? 10.762 11.786 -45.609 1.00 92.06 606 VAL A O 1
ATOM 4822 N N . ARG A 1 607 ? 10.394 9.649 -46.177 1.00 90.88 607 ARG A N 1
ATOM 4823 C CA . ARG A 1 607 ? 8.922 9.743 -46.127 1.00 90.88 607 ARG A CA 1
ATOM 4824 C C . ARG A 1 607 ? 8.405 10.107 -44.738 1.00 90.88 607 ARG A C 1
ATOM 4826 O O . ARG A 1 607 ? 7.339 10.706 -44.635 1.00 90.88 607 ARG A O 1
ATOM 4833 N N . ARG A 1 608 ? 9.140 9.732 -43.689 1.00 88.81 608 ARG A N 1
ATOM 4834 C CA . ARG A 1 608 ? 8.832 10.067 -42.292 1.00 88.81 608 ARG A CA 1
ATOM 4835 C C . ARG A 1 608 ? 9.623 11.266 -41.767 1.00 88.81 608 ARG A C 1
ATOM 4837 O O . ARG A 1 608 ? 9.483 11.599 -40.598 1.00 88.81 608 ARG A O 1
ATOM 4844 N N . GLY A 1 609 ? 10.412 11.921 -42.621 1.00 92.69 609 GLY A N 1
ATOM 4845 C CA . GLY A 1 609 ? 11.209 13.094 -42.263 1.00 92.69 609 GLY A CA 1
ATOM 4846 C C . GLY A 1 609 ? 12.577 12.786 -41.644 1.00 92.69 609 GLY A C 1
ATOM 4847 O O . GLY A 1 609 ? 13.202 13.704 -41.124 1.00 92.69 609 GLY A O 1
ATOM 4848 N N . TRP A 1 610 ? 13.064 11.541 -41.722 1.00 94.38 610 TRP A N 1
ATOM 4849 C CA . TRP A 1 610 ? 14.291 11.078 -41.051 1.00 94.38 610 TRP A CA 1
ATOM 4850 C C . TRP A 1 610 ? 15.485 10.914 -42.004 1.00 94.38 610 TRP A C 1
ATOM 4852 O O . TRP A 1 610 ? 16.165 9.886 -42.010 1.00 94.38 610 TRP A O 1
ATOM 4862 N N . ALA A 1 611 ? 15.703 11.916 -42.857 1.00 96.62 611 ALA A N 1
ATOM 4863 C CA . ALA A 1 611 ? 16.794 11.940 -43.834 1.00 96.62 611 ALA A CA 1
ATOM 4864 C C . ALA A 1 611 ? 18.176 12.085 -43.168 1.00 96.62 611 ALA A C 1
ATOM 4866 O O . ALA A 1 611 ? 18.282 12.623 -42.069 1.00 96.62 611 ALA A O 1
ATOM 4867 N N . ALA A 1 612 ? 19.249 11.688 -43.855 1.00 96.75 612 ALA A N 1
ATOM 4868 C CA . ALA A 1 612 ? 20.628 11.775 -43.362 1.00 96.75 612 ALA A CA 1
ATOM 4869 C C . ALA A 1 612 ? 21.037 13.196 -42.933 1.00 96.75 612 ALA A C 1
ATOM 4871 O O . ALA A 1 612 ? 21.773 13.369 -41.964 1.00 96.75 612 ALA A O 1
ATOM 4872 N N . ALA A 1 613 ? 20.503 14.222 -43.606 1.00 95.94 613 ALA A N 1
ATOM 4873 C CA . ALA A 1 613 ? 20.743 15.629 -43.281 1.00 95.94 613 ALA A CA 1
ATOM 4874 C C . ALA A 1 613 ? 20.291 16.025 -41.863 1.00 95.94 613 ALA A C 1
ATOM 4876 O O . ALA A 1 613 ? 20.800 17.000 -41.320 1.00 95.94 613 ALA A O 1
ATOM 4877 N N . LYS A 1 614 ? 19.370 15.266 -41.254 1.00 96.00 614 LYS A N 1
ATOM 4878 C CA . LYS A 1 614 ? 18.927 15.482 -39.872 1.00 96.00 614 LYS A CA 1
ATOM 4879 C C . LYS A 1 614 ? 20.034 15.291 -38.851 1.00 96.00 614 LYS A C 1
ATOM 4881 O O . LYS A 1 614 ? 20.076 16.009 -37.873 1.00 96.00 614 LYS A O 1
ATOM 4886 N N . ALA A 1 615 ? 20.990 14.414 -39.134 1.00 95.56 615 ALA A N 1
ATOM 4887 C CA . ALA A 1 615 ? 22.089 14.153 -38.220 1.00 95.56 615 ALA A CA 1
ATOM 4888 C C . ALA A 1 615 ? 23.109 15.304 -38.115 1.00 95.56 615 ALA A C 1
ATOM 4890 O O . ALA A 1 615 ? 24.094 15.153 -37.403 1.00 95.56 615 ALA A O 1
ATOM 4891 N N . VAL A 1 616 ? 22.953 16.404 -38.859 1.00 95.94 616 VAL A N 1
ATOM 4892 C CA . VAL A 1 616 ? 23.886 17.546 -38.834 1.00 95.94 616 VAL A CA 1
ATOM 4893 C C . VAL A 1 616 ? 23.175 18.904 -38.803 1.00 95.94 616 VAL A C 1
ATOM 4895 O O . VAL A 1 616 ? 23.831 19.940 -38.956 1.00 95.94 616 VAL A O 1
ATOM 4898 N N . ASP A 1 617 ? 21.843 18.922 -38.671 1.00 93.88 617 ASP A N 1
ATOM 4899 C CA . ASP A 1 617 ? 21.036 20.149 -38.733 1.00 93.88 617 ASP A CA 1
ATOM 4900 C C . ASP A 1 617 ? 20.968 20.889 -37.382 1.00 93.88 617 ASP A C 1
ATOM 4902 O O . ASP A 1 617 ? 20.449 22.006 -37.304 1.00 93.88 617 ASP A O 1
ATOM 4906 N N . GLY A 1 618 ? 21.547 20.303 -36.328 1.00 91.31 618 GLY A N 1
ATOM 4907 C CA . GLY A 1 618 ? 21.576 20.846 -34.976 1.00 91.31 618 GLY A CA 1
ATOM 4908 C C . GLY A 1 618 ? 20.282 20.638 -34.188 1.00 91.31 618 GLY A C 1
ATOM 4909 O O . GLY A 1 618 ? 20.206 21.090 -33.042 1.00 91.31 618 GLY A O 1
ATOM 4910 N N . ASN A 1 619 ? 19.267 19.981 -34.755 1.00 91.88 619 ASN A N 1
ATOM 4911 C CA . ASN A 1 619 ? 18.017 19.681 -34.073 1.00 91.88 619 ASN A CA 1
ATOM 4912 C C . ASN A 1 619 ? 18.090 18.310 -33.393 1.00 91.88 619 ASN A C 1
ATOM 4914 O O . ASN A 1 619 ? 18.022 17.273 -34.034 1.00 91.88 619 ASN A O 1
ATOM 4918 N N . VAL A 1 620 ? 18.118 18.301 -32.063 1.00 90.69 620 VAL A N 1
ATOM 4919 C CA . VAL A 1 620 ? 18.163 17.064 -31.263 1.00 90.69 620 VAL A CA 1
ATOM 4920 C C . VAL A 1 620 ? 16.791 16.624 -30.726 1.00 90.69 620 VAL A C 1
ATOM 4922 O O . VAL A 1 620 ? 16.715 15.767 -29.843 1.00 90.69 620 VAL A O 1
ATOM 4925 N N . SER A 1 621 ? 15.697 17.200 -31.239 1.00 86.94 621 SER A N 1
ATOM 4926 C CA . SER A 1 621 ? 14.327 16.877 -30.805 1.00 86.94 621 SER A CA 1
ATOM 4927 C C . SER A 1 621 ? 13.942 15.445 -31.190 1.00 86.94 621 SER A C 1
ATOM 4929 O O . SER A 1 621 ? 14.114 15.039 -32.337 1.00 86.94 621 SER A O 1
ATOM 4931 N N . GLU A 1 622 ? 13.406 14.674 -30.244 1.00 84.19 622 GLU A N 1
ATOM 4932 C CA . GLU A 1 622 ? 13.008 13.281 -30.476 1.00 84.19 622 GLU A CA 1
ATOM 4933 C C . GLU A 1 622 ? 11.544 13.169 -30.948 1.00 84.19 622 GLU A C 1
ATOM 4935 O O . GLU A 1 622 ? 10.666 13.610 -30.203 1.00 84.19 622 GLU A O 1
ATOM 4940 N N . PRO A 1 623 ? 11.239 12.480 -32.073 1.00 82.88 623 PRO A N 1
ATOM 4941 C CA . PRO A 1 623 ? 12.145 11.903 -33.078 1.00 82.88 623 PRO A CA 1
ATOM 4942 C C . PRO A 1 623 ? 12.401 12.805 -34.306 1.00 82.88 623 PRO A C 1
ATOM 4944 O O . PRO A 1 623 ? 13.054 12.363 -35.249 1.00 82.88 623 PRO A O 1
ATOM 4947 N N . GLU A 1 624 ? 11.849 14.020 -34.376 1.00 85.94 624 GLU A N 1
ATOM 4948 C CA . GLU A 1 624 ? 11.852 14.859 -35.592 1.00 85.94 624 GLU A CA 1
ATOM 4949 C C . GLU A 1 624 ? 13.245 15.338 -36.035 1.00 85.94 624 GLU A C 1
ATOM 4951 O O . GLU A 1 624 ? 13.445 15.695 -37.201 1.00 85.94 624 GLU A O 1
ATOM 4956 N N . GLY A 1 625 ? 14.196 15.382 -35.108 1.00 87.75 625 GLY A N 1
ATOM 4957 C CA . GLY A 1 625 ? 15.582 15.772 -35.337 1.00 87.75 625 GLY A CA 1
ATOM 4958 C C . GLY A 1 625 ? 16.488 14.632 -35.794 1.00 87.75 625 GLY A C 1
ATOM 4959 O O . GLY A 1 625 ? 17.664 14.850 -36.019 1.00 87.75 625 GLY A O 1
ATOM 4960 N N . TYR A 1 626 ? 15.990 13.398 -35.903 1.00 92.44 626 TYR A N 1
ATOM 4961 C CA . TYR A 1 626 ? 16.870 12.235 -36.047 1.00 92.44 626 TYR A CA 1
ATOM 4962 C C . TYR A 1 626 ? 17.030 11.788 -37.497 1.00 92.44 626 TYR A C 1
ATOM 4964 O O . TYR A 1 626 ? 16.082 11.807 -38.285 1.00 92.44 626 TYR A O 1
ATOM 4972 N N . TRP A 1 627 ? 18.217 11.277 -37.823 1.00 95.25 627 TRP A N 1
ATOM 4973 C CA . TRP A 1 627 ? 18.371 10.360 -38.949 1.00 95.25 627 TRP A CA 1
ATOM 4974 C C . TRP A 1 627 ? 18.001 8.947 -38.491 1.00 95.25 627 TRP A C 1
ATOM 4976 O O . TRP A 1 627 ? 18.515 8.464 -37.480 1.00 95.25 627 TRP A O 1
ATOM 4986 N N . LEU A 1 628 ? 17.127 8.275 -39.244 1.00 94.44 628 LEU A N 1
ATOM 4987 C CA . LEU A 1 628 ? 16.718 6.892 -39.004 1.00 94.44 628 LEU A CA 1
ATOM 4988 C C . LEU A 1 628 ? 16.644 6.130 -40.331 1.00 94.44 628 LEU A C 1
ATOM 4990 O O . LEU A 1 628 ? 16.076 6.614 -41.313 1.00 94.44 628 LEU A O 1
ATOM 4994 N N . THR A 1 629 ? 17.147 4.897 -40.333 1.00 95.19 629 THR A N 1
ATOM 4995 C CA . THR A 1 629 ? 16.960 3.947 -41.441 1.00 95.19 629 THR A CA 1
ATOM 4996 C C . THR A 1 629 ? 15.490 3.562 -41.599 1.00 95.19 629 THR A C 1
ATOM 4998 O O . THR A 1 629 ? 14.674 3.763 -40.690 1.00 95.19 629 THR A O 1
ATOM 5001 N N . GLN A 1 630 ? 15.135 2.927 -42.716 1.00 94.00 630 GLN A N 1
ATOM 5002 C CA . GLN A 1 630 ? 13.819 2.317 -42.889 1.00 94.00 630 GLN A CA 1
ATOM 5003 C C . GLN A 1 630 ? 13.580 1.196 -41.869 1.00 94.00 630 GLN A C 1
ATOM 5005 O O . GLN A 1 630 ? 14.506 0.632 -41.285 1.00 94.00 630 GLN A O 1
ATOM 5010 N N . ARG A 1 631 ? 12.301 0.858 -41.654 1.00 91.69 631 ARG A N 1
ATOM 5011 C CA . ARG A 1 631 ? 11.872 -0.210 -40.733 1.00 91.69 631 ARG A CA 1
ATOM 5012 C C . ARG A 1 631 ? 12.014 -1.599 -41.359 1.00 91.69 631 ARG A C 1
ATOM 5014 O O . ARG A 1 631 ? 11.012 -2.271 -41.596 1.00 91.69 631 ARG A O 1
ATOM 5021 N N . ASN A 1 632 ? 13.234 -2.001 -41.682 1.00 91.50 632 ASN A N 1
ATOM 5022 C CA . ASN A 1 632 ? 13.531 -3.245 -42.400 1.00 91.50 632 ASN A CA 1
ATOM 5023 C C . ASN A 1 632 ? 14.496 -4.171 -41.640 1.00 91.50 632 ASN A C 1
ATOM 5025 O O . ASN A 1 632 ? 15.012 -5.117 -42.228 1.00 91.50 632 ASN A O 1
ATOM 5029 N N . ALA A 1 633 ? 14.703 -3.918 -40.343 1.00 88.94 633 ALA A N 1
ATOM 5030 C CA . ALA A 1 633 ? 15.629 -4.661 -39.494 1.00 88.94 633 ALA A CA 1
ATOM 5031 C C . ALA A 1 633 ? 17.061 -4.720 -40.056 1.00 88.94 633 ALA A C 1
ATOM 5033 O O . ALA A 1 633 ? 17.578 -5.807 -40.347 1.00 88.94 633 ALA A O 1
ATOM 5034 N N . PRO A 1 634 ? 17.713 -3.553 -40.234 1.00 91.44 634 PRO A N 1
ATOM 5035 C CA . PRO A 1 634 ? 19.052 -3.503 -40.799 1.00 91.44 634 PRO A CA 1
ATOM 5036 C C . PRO A 1 634 ? 20.045 -4.215 -39.874 1.00 91.44 634 PRO A C 1
ATOM 5038 O O . PRO A 1 634 ? 20.010 -4.060 -38.655 1.00 91.44 634 PRO A O 1
ATOM 5041 N N . LYS A 1 635 ? 20.969 -4.988 -40.455 1.00 93.56 635 LYS A N 1
ATOM 5042 C CA . LYS A 1 635 ? 22.087 -5.598 -39.707 1.00 93.56 635 LYS A CA 1
ATOM 5043 C C . LYS A 1 635 ? 23.219 -4.608 -39.427 1.00 93.56 635 LYS A C 1
ATOM 5045 O O . LYS A 1 635 ? 24.059 -4.864 -38.572 1.00 93.56 635 LYS A O 1
ATOM 5050 N N . GLN A 1 636 ? 23.255 -3.518 -40.184 1.00 95.12 636 GLN A N 1
ATOM 5051 C CA . GLN A 1 636 ? 24.275 -2.483 -40.140 1.00 95.12 636 GLN A CA 1
ATOM 5052 C C . GLN A 1 636 ? 23.717 -1.229 -40.818 1.00 95.12 636 GLN A C 1
ATOM 5054 O O . GLN A 1 636 ? 22.962 -1.341 -41.787 1.00 95.12 636 GLN A O 1
ATOM 5059 N N . ALA A 1 637 ? 24.117 -0.056 -40.342 1.00 96.38 637 ALA A N 1
ATOM 5060 C CA . ALA A 1 637 ? 23.846 1.226 -40.976 1.00 96.38 637 ALA A CA 1
ATOM 5061 C C . ALA A 1 637 ? 25.075 2.128 -40.862 1.00 96.38 637 ALA A C 1
ATOM 5063 O O . ALA A 1 637 ? 25.809 2.048 -39.880 1.00 96.38 637 ALA A O 1
ATOM 5064 N N . TRP A 1 638 ? 25.303 3.001 -41.837 1.00 97.56 638 TRP A N 1
ATOM 5065 C CA . TRP A 1 638 ? 26.377 3.988 -41.761 1.00 97.56 638 TRP A CA 1
ATOM 5066 C C . TRP A 1 638 ? 25.909 5.370 -42.203 1.00 97.56 638 TRP A C 1
ATOM 5068 O O . TRP A 1 638 ? 24.992 5.497 -43.011 1.00 97.56 638 TRP A O 1
ATOM 5078 N N . LEU A 1 639 ? 26.572 6.387 -41.659 1.00 97.69 639 LEU A N 1
ATOM 5079 C CA . LEU A 1 639 ? 26.411 7.802 -41.967 1.00 97.69 639 LEU A CA 1
ATOM 5080 C C . LEU A 1 639 ? 27.803 8.386 -42.229 1.00 97.69 639 LEU A C 1
ATOM 5082 O O . LEU A 1 639 ? 28.676 8.310 -41.367 1.00 97.69 639 LEU A O 1
ATOM 5086 N N . GLU A 1 640 ? 28.022 8.943 -43.413 1.00 97.94 640 GLU A N 1
ATOM 5087 C CA . GLU A 1 640 ? 29.285 9.536 -43.849 1.00 97.94 640 GLU A CA 1
ATOM 5088 C C . GLU A 1 640 ? 29.141 11.043 -44.049 1.00 97.94 640 GLU A C 1
ATOM 5090 O O . GLU A 1 640 ? 28.183 11.515 -44.660 1.00 97.94 640 GLU A O 1
ATOM 5095 N N . LEU A 1 641 ? 30.118 11.776 -43.526 1.00 97.88 641 LEU A N 1
ATOM 5096 C CA . LEU A 1 641 ? 30.213 13.223 -43.518 1.00 97.88 641 LEU A CA 1
ATOM 5097 C C . LEU A 1 641 ? 31.441 13.616 -44.335 1.00 97.88 641 LEU A C 1
ATOM 5099 O O . LEU A 1 641 ? 32.557 13.240 -43.977 1.00 97.88 641 LEU A O 1
ATOM 5103 N N . GLU A 1 642 ? 31.241 14.385 -45.400 1.00 96.38 642 GLU A N 1
ATOM 5104 C CA . GLU A 1 642 ? 32.307 14.948 -46.231 1.00 96.38 642 GLU A CA 1
ATOM 5105 C C . GLU A 1 642 ? 32.508 16.433 -45.887 1.00 96.38 642 GLU A C 1
ATOM 5107 O O . GLU A 1 642 ? 31.545 17.181 -45.669 1.00 96.38 642 GLU A O 1
ATOM 5112 N N . LEU A 1 643 ? 33.771 16.864 -45.841 1.00 95.19 643 LEU A N 1
ATOM 5113 C CA . LEU A 1 643 ? 34.172 18.239 -45.528 1.00 95.19 643 LEU A CA 1
ATOM 5114 C C . LEU A 1 643 ? 34.494 19.024 -46.803 1.00 95.19 643 LEU A C 1
ATOM 5116 O O . LEU A 1 643 ? 34.956 18.455 -47.788 1.00 95.19 643 LEU A O 1
ATOM 5120 N N . ALA A 1 644 ? 34.315 20.351 -46.766 1.00 90.00 644 ALA A N 1
ATOM 5121 C CA . ALA A 1 644 ? 34.652 21.230 -47.896 1.00 90.00 644 ALA A CA 1
ATOM 5122 C C . ALA A 1 644 ? 36.136 21.135 -48.292 1.00 90.00 644 ALA A C 1
ATOM 5124 O O . ALA A 1 644 ? 36.501 21.238 -49.460 1.00 90.00 644 ALA A O 1
ATOM 5125 N N . GLN A 1 645 ? 36.988 20.984 -47.280 1.00 91.25 645 GLN A N 1
ATOM 5126 C CA . GLN A 1 645 ? 38.435 20.876 -47.382 1.00 91.25 645 GLN A CA 1
ATOM 5127 C C . GLN A 1 645 ? 38.946 20.031 -46.208 1.00 91.25 645 GLN A C 1
ATOM 5129 O O . GLN A 1 645 ? 38.293 20.020 -45.157 1.00 91.25 645 GLN A O 1
ATOM 5134 N N . PRO A 1 646 ? 40.106 19.361 -46.343 1.00 94.06 646 PRO A N 1
ATOM 5135 C CA . PRO A 1 646 ? 40.710 18.645 -45.231 1.00 94.06 646 PRO A CA 1
ATOM 5136 C C . PRO A 1 646 ? 40.852 19.544 -43.995 1.00 94.06 646 PRO A C 1
ATOM 5138 O O . PRO A 1 646 ? 41.403 20.644 -44.076 1.00 94.06 646 PRO A O 1
ATOM 5141 N N . ALA A 1 647 ? 40.357 19.084 -42.848 1.00 94.12 647 ALA A N 1
ATOM 5142 C CA . ALA A 1 647 ? 40.366 19.824 -41.593 1.00 94.12 647 ALA A CA 1
ATOM 5143 C C . ALA A 1 647 ? 40.962 18.979 -40.466 1.00 94.12 647 ALA A C 1
ATOM 5145 O O . ALA A 1 647 ? 40.789 17.762 -40.421 1.00 94.12 647 ALA A O 1
ATOM 5146 N N . ARG A 1 648 ? 41.651 19.645 -39.533 1.00 94.06 648 ARG A N 1
ATOM 5147 C CA . ARG A 1 648 ? 42.092 19.037 -38.272 1.00 94.06 648 ARG A CA 1
ATOM 5148 C C . ARG A 1 648 ? 40.864 18.793 -37.391 1.00 94.06 648 ARG A C 1
ATOM 5150 O O . ARG A 1 648 ? 40.122 19.734 -37.121 1.00 94.06 648 ARG A O 1
ATOM 5157 N N . ILE A 1 649 ? 40.670 17.550 -36.963 1.00 95.12 649 ILE A N 1
ATOM 5158 C CA . ILE A 1 649 ? 39.598 17.098 -36.070 1.00 95.12 649 ILE A CA 1
ATOM 5159 C C . ILE A 1 649 ? 40.243 16.281 -34.952 1.00 95.12 649 ILE A C 1
ATOM 5161 O O . ILE A 1 649 ? 41.069 15.416 -35.219 1.00 95.12 649 ILE A O 1
ATOM 5165 N N . ASP A 1 650 ? 39.856 16.539 -33.712 1.00 94.56 650 ASP A N 1
ATOM 5166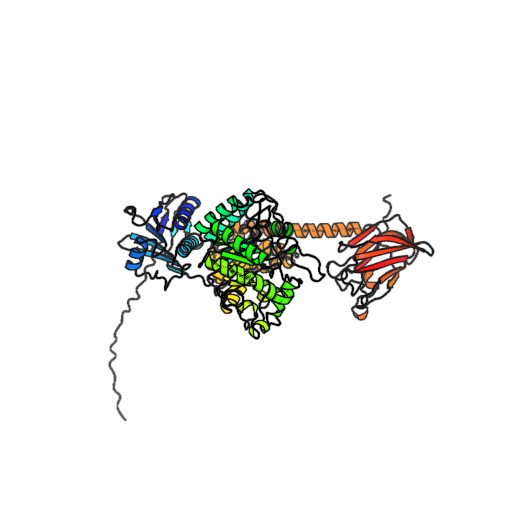 C CA . ASP A 1 650 ? 40.292 15.783 -32.524 1.00 94.56 650 ASP A CA 1
ATOM 5167 C C . ASP A 1 650 ? 39.107 15.269 -31.697 1.00 94.56 650 ASP A C 1
ATOM 5169 O O . ASP A 1 650 ? 39.272 14.653 -30.641 1.00 94.56 650 ASP A O 1
ATOM 5173 N N . ARG A 1 651 ? 37.887 15.536 -32.177 1.00 96.31 651 ARG A N 1
ATOM 5174 C CA . ARG A 1 651 ? 36.665 15.238 -31.453 1.00 96.31 651 ARG A CA 1
ATOM 5175 C C . ARG A 1 651 ? 35.479 14.996 -32.379 1.00 96.31 651 ARG A C 1
ATOM 5177 O O . ARG A 1 651 ? 35.220 15.772 -33.299 1.00 96.31 651 ARG A O 1
ATOM 5184 N N . VAL A 1 652 ? 34.701 13.968 -32.050 1.00 96.88 652 VAL A N 1
ATOM 5185 C CA . VAL A 1 652 ? 33.364 13.723 -32.605 1.00 96.88 652 VAL A CA 1
ATOM 5186 C C . VAL A 1 652 ? 32.347 13.738 -31.470 1.00 96.88 652 VAL A C 1
ATOM 5188 O O . VAL A 1 652 ? 32.436 12.928 -30.551 1.00 96.88 652 VAL A O 1
ATOM 5191 N N . ALA A 1 653 ? 31.390 14.662 -31.518 1.00 96.94 653 ALA A N 1
ATOM 5192 C CA . ALA A 1 653 ? 30.263 14.706 -30.594 1.00 96.94 653 ALA A CA 1
ATOM 5193 C C . ALA A 1 653 ? 29.047 14.037 -31.239 1.00 96.94 653 ALA A C 1
ATOM 5195 O O . ALA A 1 653 ? 28.691 14.373 -32.361 1.00 96.94 653 ALA A O 1
ATOM 5196 N N . LEU A 1 654 ? 28.417 13.101 -30.536 1.00 96.19 654 LEU A N 1
ATOM 5197 C CA . LEU A 1 654 ? 27.218 12.391 -30.979 1.00 96.19 654 LEU A CA 1
ATOM 5198 C C . LEU A 1 654 ? 26.076 12.664 -30.007 1.00 96.19 654 LEU A C 1
ATOM 5200 O O . LEU A 1 654 ? 26.280 12.573 -28.797 1.00 96.19 654 LEU A O 1
ATOM 5204 N N . PHE A 1 655 ? 24.880 12.933 -30.518 1.00 94.31 655 PHE A N 1
ATOM 5205 C CA . PHE A 1 655 ? 23.658 12.947 -29.725 1.00 94.31 655 PHE A CA 1
ATOM 5206 C C . PHE A 1 655 ? 22.903 11.629 -29.906 1.00 94.31 655 PHE A C 1
ATOM 5208 O O . PHE A 1 655 ? 22.388 11.328 -30.986 1.00 94.31 655 PHE A O 1
ATOM 5215 N N . HIS A 1 656 ? 22.835 10.840 -28.836 1.00 92.00 656 HIS A N 1
ATOM 5216 C CA . HIS A 1 656 ? 22.062 9.601 -28.780 1.00 92.00 656 HIS A CA 1
ATOM 5217 C C . HIS A 1 656 ? 20.658 9.853 -28.234 1.00 92.00 656 HIS A C 1
ATOM 5219 O O . HIS A 1 656 ? 20.440 10.731 -27.404 1.00 92.00 656 HIS A O 1
ATOM 5225 N N . GLN A 1 657 ? 19.717 9.025 -28.665 1.00 86.62 657 GLN A N 1
ATOM 5226 C CA . GLN A 1 657 ? 18.302 9.089 -28.311 1.00 86.62 657 GLN A CA 1
ATOM 5227 C C . GLN A 1 657 ? 18.094 9.074 -26.788 1.00 86.62 657 GLN A C 1
ATOM 5229 O O . GLN A 1 657 ? 18.715 8.267 -26.076 1.00 86.62 657 GLN A O 1
ATOM 5234 N N . LEU A 1 658 ? 17.226 9.960 -26.284 1.00 81.62 658 LEU A N 1
ATOM 5235 C CA . LEU A 1 658 ? 17.001 10.140 -24.846 1.00 81.62 658 LEU A CA 1
ATOM 5236 C C . LEU A 1 658 ? 16.245 8.950 -24.258 1.00 81.62 658 LEU A C 1
ATOM 5238 O O . LEU A 1 658 ? 16.595 8.469 -23.179 1.00 81.62 658 LEU A O 1
ATOM 5242 N N . ASN A 1 659 ? 15.301 8.389 -25.014 1.00 74.06 659 ASN A N 1
ATOM 5243 C CA . ASN A 1 659 ? 14.592 7.182 -24.615 1.00 74.06 659 ASN A CA 1
ATOM 5244 C C . ASN A 1 659 ? 15.486 5.920 -24.746 1.00 74.06 659 ASN A C 1
ATOM 5246 O O . ASN A 1 659 ? 15.885 5.554 -25.855 1.00 74.06 659 ASN A O 1
ATOM 5250 N N . PRO A 1 660 ? 15.800 5.204 -23.646 1.00 61.06 660 PRO A N 1
ATOM 5251 C CA . PRO A 1 660 ? 16.667 4.020 -23.680 1.00 61.06 660 PRO A CA 1
ATOM 5252 C C . PRO A 1 660 ? 16.075 2.825 -24.427 1.00 61.06 660 PRO A C 1
ATOM 5254 O O . PRO A 1 660 ? 16.832 1.960 -24.867 1.00 61.06 660 PRO A O 1
ATOM 5257 N N . GLY A 1 661 ? 14.751 2.780 -24.596 1.00 62.91 661 GLY A N 1
ATOM 5258 C CA . GLY A 1 661 ? 14.054 1.705 -25.300 1.00 62.91 661 GLY A CA 1
ATOM 5259 C C . GLY A 1 661 ? 13.851 1.944 -26.798 1.00 62.91 661 GLY A C 1
ATOM 5260 O O . GLY A 1 661 ? 13.373 1.045 -27.485 1.00 62.91 661 GLY A O 1
ATOM 5261 N N . HIS A 1 662 ? 14.188 3.126 -27.324 1.00 70.50 662 HIS A N 1
ATOM 5262 C CA . HIS A 1 662 ? 13.875 3.510 -28.703 1.00 70.50 662 HIS A CA 1
ATOM 5263 C C . HIS A 1 662 ? 15.132 3.898 -29.486 1.00 70.50 662 HIS A C 1
ATOM 5265 O O . HIS A 1 662 ? 15.821 4.850 -29.144 1.00 70.50 662 HIS A O 1
ATOM 5271 N N . TYR A 1 663 ? 15.418 3.149 -30.558 1.00 78.31 663 TYR A N 1
ATOM 5272 C CA . TYR A 1 663 ? 16.383 3.449 -31.635 1.00 78.31 663 TYR A CA 1
ATOM 5273 C C . TYR A 1 663 ? 17.834 3.791 -31.238 1.00 78.31 663 TYR A C 1
ATOM 5275 O O . TYR A 1 663 ? 18.652 4.037 -32.123 1.00 78.31 663 TYR A O 1
ATOM 5283 N N . ARG A 1 664 ? 18.182 3.754 -29.944 1.00 89.75 664 ARG A N 1
ATOM 5284 C CA . ARG A 1 664 ? 19.514 4.085 -29.433 1.00 89.75 664 ARG A CA 1
ATOM 5285 C C . ARG A 1 664 ? 20.588 3.235 -30.086 1.00 89.75 664 ARG A C 1
ATOM 5287 O O . ARG A 1 664 ? 20.500 2.010 -30.043 1.00 89.75 664 ARG A O 1
ATOM 5294 N N . SER A 1 665 ? 21.621 3.872 -30.627 1.00 92.12 665 SER A N 1
ATOM 5295 C CA . SER A 1 665 ? 22.806 3.179 -31.138 1.00 92.12 665 SER A CA 1
ATOM 5296 C C . SER A 1 665 ? 23.590 2.545 -29.985 1.00 92.12 665 SER A C 1
ATOM 5298 O O . SER A 1 665 ? 24.177 3.255 -29.167 1.00 92.12 665 SER A O 1
ATOM 5300 N N . LEU A 1 666 ? 23.578 1.208 -29.911 1.00 93.12 666 LEU A N 1
ATOM 5301 C CA . LEU A 1 666 ? 24.233 0.419 -28.861 1.00 93.12 666 LEU A CA 1
ATOM 5302 C C . LEU A 1 666 ? 25.666 0.059 -29.237 1.00 93.12 666 LEU A C 1
ATOM 5304 O O . LEU A 1 666 ? 26.581 0.279 -28.446 1.00 93.12 666 LEU A O 1
ATOM 5308 N N . ASP A 1 667 ? 25.848 -0.467 -30.447 1.00 96.31 667 ASP A N 1
ATOM 5309 C CA . ASP A 1 667 ? 27.160 -0.839 -30.961 1.00 96.31 667 ASP A CA 1
ATOM 5310 C C . ASP A 1 667 ? 27.468 0.004 -32.180 1.00 96.31 667 ASP A C 1
ATOM 5312 O O . ASP A 1 667 ? 26.763 -0.085 -33.191 1.00 96.31 667 ASP A O 1
ATOM 5316 N N . TYR A 1 668 ? 28.527 0.800 -32.099 1.00 97.38 668 TYR A N 1
ATOM 5317 C CA . TYR A 1 668 ? 28.923 1.660 -33.199 1.00 97.38 668 TYR A CA 1
ATOM 5318 C C . TYR A 1 668 ? 30.419 1.956 -33.200 1.00 97.38 668 TYR A C 1
ATOM 5320 O O . TYR A 1 668 ? 31.099 1.852 -32.179 1.00 97.38 668 TYR A O 1
ATOM 5328 N N . THR A 1 669 ? 30.925 2.357 -34.359 1.00 98.31 669 THR A N 1
ATOM 5329 C CA . THR A 1 669 ? 32.285 2.861 -34.530 1.00 98.31 669 THR A CA 1
ATOM 5330 C C . THR A 1 669 ? 32.272 4.235 -35.173 1.00 98.31 669 THR A C 1
ATOM 5332 O O . THR A 1 669 ? 31.450 4.506 -36.048 1.00 98.31 669 THR A O 1
ATOM 5335 N N . VAL A 1 670 ? 33.218 5.078 -34.773 1.00 98.00 670 VAL A N 1
ATOM 5336 C CA . VAL A 1 670 ? 33.538 6.333 -35.453 1.00 98.00 670 VAL A CA 1
ATOM 5337 C C . VAL A 1 670 ? 34.842 6.124 -36.208 1.00 98.00 670 VAL A C 1
ATOM 5339 O O . VAL A 1 670 ? 35.860 5.764 -35.613 1.00 98.00 670 VAL A O 1
ATOM 5342 N N . ASN A 1 671 ? 34.804 6.343 -37.516 1.00 97.94 671 ASN A N 1
ATOM 5343 C CA . ASN A 1 671 ? 35.914 6.132 -38.433 1.00 97.94 671 ASN A CA 1
ATOM 5344 C C . ASN A 1 671 ? 36.290 7.449 -39.118 1.00 97.94 671 ASN A C 1
ATOM 5346 O O . ASN A 1 671 ? 35.420 8.232 -39.489 1.00 97.94 671 ASN A O 1
ATOM 5350 N N . ILE A 1 672 ? 37.583 7.682 -39.315 1.00 96.06 672 ILE A N 1
ATOM 5351 C CA . ILE A 1 672 ? 38.129 8.878 -39.961 1.00 96.06 672 ILE A CA 1
ATOM 5352 C C . ILE A 1 672 ? 38.941 8.468 -41.183 1.00 96.06 672 ILE A C 1
ATOM 5354 O O . ILE A 1 672 ? 39.720 7.516 -41.115 1.00 96.06 672 ILE A O 1
ATOM 5358 N N . ARG A 1 673 ? 38.767 9.185 -42.296 1.00 95.25 673 ARG A N 1
ATOM 5359 C CA . ARG A 1 673 ? 39.529 8.940 -43.520 1.00 95.25 673 ARG A CA 1
ATOM 5360 C C . ARG A 1 673 ? 40.940 9.529 -43.415 1.00 95.25 673 ARG A C 1
ATOM 5362 O O . ARG A 1 673 ? 41.121 10.693 -43.085 1.00 95.25 673 ARG A O 1
ATOM 5369 N N . SER A 1 674 ? 41.955 8.720 -43.695 1.00 85.19 674 SER A N 1
ATOM 5370 C CA . SER A 1 674 ? 43.358 9.139 -43.740 1.00 85.19 674 SER A CA 1
ATOM 5371 C C . SER A 1 674 ? 43.981 8.605 -45.025 1.00 85.19 674 SER A C 1
ATOM 5373 O O . SER A 1 674 ? 44.327 7.428 -45.120 1.00 85.19 674 SER A O 1
ATOM 5375 N N . GLY A 1 675 ? 44.089 9.458 -46.046 1.00 82.25 675 GLY A N 1
ATOM 5376 C CA . GLY A 1 675 ? 44.426 9.018 -47.403 1.00 82.25 675 GLY A CA 1
ATOM 5377 C C . GLY A 1 675 ? 43.291 8.184 -48.010 1.00 82.25 675 GLY A C 1
ATOM 5378 O O . GLY A 1 675 ? 42.152 8.640 -48.057 1.00 82.25 675 GLY A O 1
ATOM 5379 N N . SER A 1 676 ? 43.588 6.964 -48.468 1.00 83.06 676 SER A N 1
ATOM 5380 C CA . SER A 1 676 ? 42.593 6.027 -49.021 1.00 83.06 676 SER A CA 1
ATOM 5381 C C . SER A 1 676 ? 41.997 5.058 -47.992 1.00 83.06 676 SER A C 1
ATOM 5383 O O . SER A 1 676 ? 41.167 4.227 -48.357 1.00 83.06 676 SER A O 1
ATOM 5385 N N . GLU A 1 677 ? 42.421 5.125 -46.729 1.00 91.50 677 GLU A N 1
ATOM 5386 C CA . GLU A 1 677 ? 42.037 4.171 -45.685 1.00 91.50 677 GLU A CA 1
ATOM 5387 C C . GLU A 1 677 ? 41.143 4.812 -44.616 1.00 91.50 677 GLU A C 1
ATOM 5389 O O . GLU A 1 677 ? 41.240 6.006 -44.321 1.00 91.50 677 GLU A O 1
ATOM 5394 N N . TRP A 1 678 ? 40.271 3.999 -44.015 1.00 94.56 678 TRP A N 1
ATOM 5395 C CA . TRP A 1 678 ? 39.449 4.378 -42.868 1.00 94.56 678 TRP A CA 1
ATOM 5396 C C . TRP A 1 678 ? 40.096 3.876 -41.579 1.00 94.56 678 TRP A C 1
ATOM 5398 O O . TRP A 1 678 ? 40.331 2.680 -41.422 1.00 94.56 678 TRP A O 1
ATOM 5408 N N . LYS A 1 679 ? 40.344 4.787 -40.638 1.00 95.06 679 LYS A N 1
ATOM 5409 C CA . LYS A 1 679 ? 40.876 4.480 -39.309 1.00 95.06 679 LYS A CA 1
ATOM 5410 C C . LYS A 1 679 ? 39.779 4.627 -38.260 1.00 95.06 679 LYS A C 1
ATOM 5412 O O . LYS A 1 679 ? 39.202 5.704 -38.123 1.00 95.06 679 LYS A O 1
ATOM 5417 N N . THR A 1 680 ? 39.527 3.581 -37.478 1.00 97.50 680 THR A N 1
ATOM 5418 C CA . THR A 1 680 ? 38.624 3.654 -36.321 1.00 97.50 680 THR A CA 1
ATOM 5419 C C . THR A 1 680 ? 39.258 4.470 -35.200 1.00 97.50 680 THR A C 1
ATOM 5421 O O . THR A 1 680 ? 40.354 4.153 -34.740 1.00 97.50 680 THR A O 1
ATOM 5424 N N . VAL A 1 681 ? 38.565 5.518 -34.757 1.00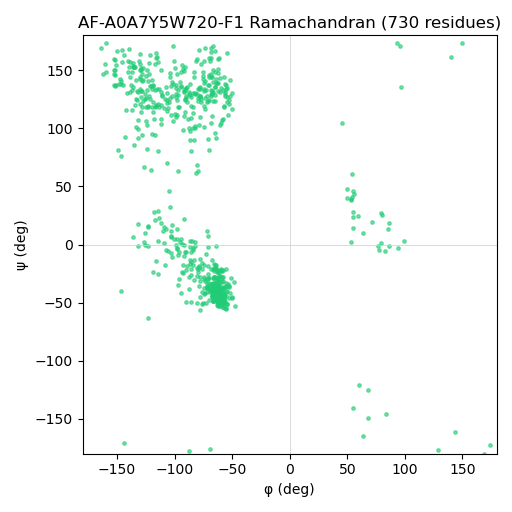 96.62 681 VAL A N 1
ATOM 5425 C CA . VAL A 1 681 ? 38.982 6.380 -33.635 1.00 96.62 681 VAL A CA 1
ATOM 5426 C C . VAL A 1 681 ? 38.135 6.171 -32.383 1.00 96.62 681 VAL A C 1
ATOM 5428 O O . VAL A 1 681 ? 38.571 6.515 -31.291 1.00 96.62 681 VAL A O 1
ATOM 5431 N N . ALA A 1 682 ? 36.954 5.563 -32.520 1.00 97.25 682 ALA A N 1
ATOM 5432 C CA . ALA A 1 682 ? 36.154 5.097 -31.394 1.00 97.25 682 ALA A CA 1
ATOM 5433 C C . ALA A 1 682 ? 35.394 3.822 -31.765 1.00 97.25 682 ALA A C 1
ATOM 5435 O O . ALA A 1 682 ? 34.867 3.713 -32.872 1.00 97.25 682 ALA A O 1
ATOM 5436 N N . ALA A 1 683 ? 35.308 2.882 -30.827 1.00 97.56 683 ALA A N 1
ATOM 5437 C CA . ALA A 1 683 ? 34.497 1.676 -30.935 1.00 97.56 683 ALA A CA 1
ATOM 5438 C C . ALA A 1 683 ? 33.739 1.475 -29.623 1.00 97.56 683 ALA A C 1
ATOM 5440 O O . ALA A 1 683 ? 34.345 1.348 -28.561 1.00 97.56 683 ALA A O 1
ATOM 5441 N N . VAL A 1 684 ? 32.412 1.469 -29.696 1.00 97.50 684 VAL A N 1
ATOM 5442 C CA . VAL A 1 684 ? 31.525 1.374 -28.537 1.00 97.50 684 VAL A CA 1
ATOM 5443 C C . VAL A 1 684 ? 30.686 0.111 -28.651 1.00 97.50 684 VAL A C 1
ATOM 5445 O O . VAL A 1 684 ? 30.175 -0.216 -29.723 1.00 97.50 684 VAL A O 1
ATOM 5448 N N . LYS A 1 685 ? 30.551 -0.591 -27.526 1.00 96.38 685 LYS A N 1
ATOM 5449 C CA . LYS A 1 685 ? 29.675 -1.748 -27.346 1.00 96.38 685 LYS A CA 1
ATOM 5450 C C . LYS A 1 685 ? 28.723 -1.491 -26.188 1.00 96.38 685 LYS A C 1
ATOM 5452 O O . LYS A 1 685 ? 29.129 -0.906 -25.187 1.00 96.38 685 LYS A O 1
ATOM 5457 N N . ASP A 1 686 ? 27.474 -1.924 -26.340 1.00 92.06 686 ASP A N 1
ATOM 5458 C CA . ASP A 1 686 ? 26.434 -1.826 -25.307 1.00 92.06 686 ASP A CA 1
ATOM 5459 C C . ASP A 1 686 ? 26.239 -0.403 -24.752 1.00 92.06 686 ASP A C 1
ATOM 5461 O O . ASP A 1 686 ? 26.019 -0.227 -23.552 1.00 92.06 686 ASP A O 1
ATOM 5465 N N . ASN A 1 687 ? 26.299 0.622 -25.612 1.00 91.00 687 ASN A N 1
ATOM 5466 C CA . ASN A 1 687 ? 26.187 2.022 -25.205 1.00 91.00 687 ASN A CA 1
ATOM 5467 C C . ASN A 1 687 ? 24.966 2.267 -24.297 1.00 91.00 687 ASN A C 1
ATOM 5469 O O . ASN A 1 687 ? 23.814 2.135 -24.716 1.00 91.00 687 ASN A O 1
ATOM 5473 N N . LYS A 1 688 ? 25.229 2.675 -23.053 1.00 88.00 688 LYS A N 1
ATOM 5474 C CA . LYS A 1 688 ? 24.196 3.051 -22.076 1.00 88.00 688 LYS A CA 1
ATOM 5475 C C . LYS A 1 688 ? 23.954 4.557 -22.009 1.00 88.00 688 LYS A C 1
ATOM 5477 O O . LYS A 1 688 ? 22.996 4.979 -21.369 1.00 88.00 688 LYS A O 1
ATOM 5482 N N . GLN A 1 689 ? 24.787 5.362 -22.666 1.00 87.38 689 GLN A N 1
ATOM 5483 C CA . GLN A 1 689 ? 24.716 6.817 -22.588 1.00 87.38 689 GLN A CA 1
ATOM 5484 C C . GLN A 1 689 ? 23.648 7.372 -23.540 1.00 87.38 689 GLN A C 1
ATOM 5486 O O . GLN A 1 689 ? 23.609 7.025 -24.721 1.00 87.38 689 GLN A O 1
ATOM 5491 N N . ALA A 1 690 ? 22.794 8.239 -22.998 1.00 87.81 690 ALA A N 1
ATOM 5492 C CA . ALA A 1 690 ? 21.802 9.024 -23.723 1.00 87.81 690 ALA A CA 1
ATOM 5493 C C . ALA A 1 690 ? 22.302 10.463 -23.926 1.00 87.81 690 ALA A C 1
ATOM 5495 O O . ALA A 1 690 ? 23.151 10.931 -23.163 1.00 87.81 690 ALA A O 1
ATOM 5496 N N . GLY A 1 691 ? 21.756 11.169 -24.915 1.00 90.19 691 GLY A N 1
ATOM 5497 C CA . GLY A 1 691 ? 22.119 12.552 -25.210 1.00 90.19 691 GLY A CA 1
ATOM 5498 C C . GLY A 1 691 ? 23.547 12.692 -25.739 1.00 90.19 691 GLY A C 1
ATOM 5499 O O . GLY A 1 691 ? 24.065 11.806 -26.423 1.00 90.19 691 GLY A O 1
ATOM 5500 N N . TRP A 1 692 ? 24.178 13.827 -25.441 1.00 93.00 692 TRP A N 1
ATOM 5501 C CA . TRP A 1 692 ? 25.507 14.181 -25.938 1.00 93.00 692 TRP A CA 1
ATOM 5502 C C . TRP A 1 692 ? 26.632 13.302 -25.357 1.00 93.00 692 TRP A C 1
ATOM 5504 O O . TRP A 1 692 ? 26.809 13.187 -24.140 1.00 93.00 692 TRP A O 1
ATOM 5514 N N . VAL A 1 693 ? 27.447 12.737 -26.252 1.00 93.44 693 VAL A N 1
ATOM 5515 C CA . VAL A 1 693 ? 28.653 11.946 -25.965 1.00 93.44 693 VAL A CA 1
ATOM 5516 C C . VAL A 1 693 ? 29.799 12.436 -26.847 1.00 93.44 693 VAL A C 1
ATOM 5518 O O . VAL A 1 693 ? 29.625 12.581 -28.054 1.00 93.44 693 VAL A O 1
ATOM 5521 N N . ALA A 1 694 ? 30.976 12.671 -26.266 1.00 94.06 694 ALA A N 1
ATOM 5522 C CA . ALA A 1 694 ? 32.182 13.026 -27.010 1.00 94.06 694 ALA A CA 1
ATOM 5523 C C . ALA A 1 694 ? 33.109 11.821 -27.169 1.00 94.06 694 ALA A C 1
ATOM 5525 O O . ALA A 1 694 ? 33.372 11.098 -26.211 1.00 94.06 694 ALA A O 1
ATOM 5526 N N . HIS A 1 695 ? 33.677 11.688 -28.361 1.00 95.62 695 HIS A N 1
ATOM 5527 C CA . HIS A 1 695 ? 34.797 10.806 -28.667 1.00 95.62 695 HIS A CA 1
ATOM 5528 C C . HIS A 1 695 ? 36.003 11.678 -28.974 1.00 95.62 695 HIS A C 1
ATOM 5530 O O . HIS A 1 695 ? 36.016 12.353 -30.002 1.00 95.62 695 HIS A O 1
ATOM 5536 N N . VAL A 1 696 ? 36.971 11.709 -28.060 1.00 94.56 696 VAL A N 1
ATOM 5537 C CA . VAL A 1 696 ? 38.196 12.515 -28.169 1.00 94.56 696 VAL A CA 1
ATOM 5538 C C . VAL A 1 696 ? 39.355 11.607 -28.572 1.00 94.56 696 VAL A C 1
ATOM 5540 O O . VAL A 1 696 ? 39.485 10.506 -28.041 1.00 94.56 696 VAL A O 1
ATOM 5543 N N . PHE A 1 697 ? 40.184 12.061 -29.505 1.00 94.62 697 PHE A N 1
ATOM 5544 C CA . PHE A 1 697 ? 41.325 11.316 -30.042 1.00 94.62 697 PHE A CA 1
ATOM 5545 C C . PHE A 1 697 ? 42.433 12.280 -30.481 1.00 94.62 697 PHE A C 1
ATOM 5547 O O . PHE A 1 697 ? 42.212 13.487 -30.587 1.00 94.62 697 PHE A O 1
ATOM 5554 N N . ASP A 1 698 ? 43.631 11.751 -30.739 1.00 92.88 698 ASP A N 1
ATOM 5555 C CA . ASP A 1 698 ? 44.746 12.557 -31.245 1.00 92.88 698 ASP A CA 1
ATOM 5556 C C . ASP A 1 698 ? 44.344 13.283 -32.539 1.00 92.88 698 ASP A C 1
ATOM 5558 O O . ASP A 1 698 ? 43.777 12.636 -33.419 1.00 92.88 698 ASP A O 1
ATOM 5562 N N . PRO A 1 699 ? 44.639 14.587 -32.701 1.00 93.69 699 PRO A N 1
ATOM 5563 C CA . PRO A 1 699 ? 44.182 15.348 -33.857 1.00 93.69 699 PRO A CA 1
ATOM 5564 C C . PRO A 1 699 ? 44.576 14.719 -35.203 1.00 93.69 699 PRO A C 1
ATOM 5566 O O . PRO A 1 699 ? 45.753 14.480 -35.471 1.00 93.69 699 PRO A O 1
ATOM 5569 N N . ILE A 1 700 ? 43.593 14.517 -36.083 1.00 93.56 700 ILE A N 1
ATOM 5570 C CA . ILE A 1 700 ? 43.757 13.957 -37.431 1.00 93.56 700 ILE A CA 1
ATOM 5571 C C . ILE A 1 700 ? 43.290 14.984 -38.459 1.00 93.56 700 ILE A C 1
ATOM 5573 O O . ILE A 1 700 ? 42.216 15.568 -38.320 1.00 93.56 700 ILE A O 1
ATOM 5577 N N . VAL A 1 701 ? 44.082 15.201 -39.511 1.00 94.44 701 VAL A N 1
ATOM 5578 C CA . VAL A 1 701 ? 43.626 15.934 -40.698 1.00 94.44 701 VAL A CA 1
ATOM 5579 C C . VAL A 1 701 ? 42.895 14.957 -41.608 1.00 94.44 701 VAL A C 1
ATOM 5581 O O . VAL A 1 701 ? 43.486 13.986 -42.071 1.00 94.44 701 VAL A O 1
ATOM 5584 N N . THR A 1 702 ? 41.618 15.216 -41.854 1.00 96.00 702 THR A N 1
ATOM 5585 C CA . THR A 1 702 ? 40.747 14.371 -42.677 1.00 96.00 702 THR A CA 1
ATOM 5586 C C . THR A 1 702 ? 39.836 15.232 -43.533 1.00 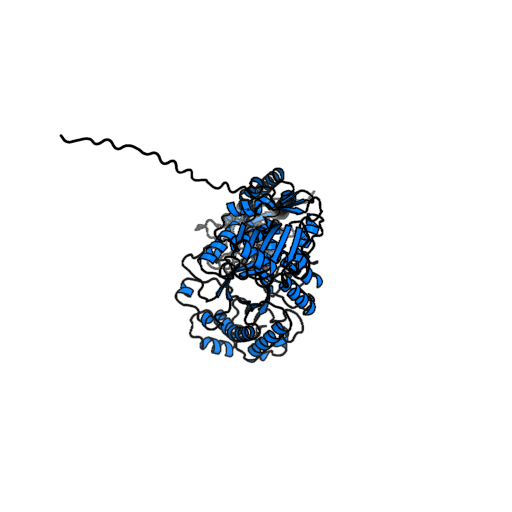96.00 702 THR A C 1
ATOM 5588 O O . THR A 1 702 ? 39.569 16.382 -43.197 1.00 96.00 702 THR A O 1
ATOM 5591 N N . ASP A 1 703 ? 39.335 14.672 -44.621 1.00 95.44 703 ASP A N 1
ATOM 5592 C CA . ASP A 1 703 ? 38.271 15.218 -45.455 1.00 95.44 703 ASP A CA 1
ATOM 5593 C C . ASP A 1 703 ? 36.935 14.461 -45.304 1.00 95.44 703 ASP A C 1
ATOM 5595 O O . ASP A 1 703 ? 35.930 14.896 -45.866 1.00 95.44 703 ASP A O 1
ATOM 5599 N N . ALA A 1 704 ? 36.898 13.362 -44.534 1.00 96.88 704 ALA A N 1
ATOM 5600 C CA . ALA A 1 704 ? 35.672 12.618 -44.250 1.00 96.88 704 ALA A CA 1
ATOM 5601 C C . ALA A 1 704 ? 35.669 11.867 -42.902 1.00 96.88 704 ALA A C 1
ATOM 5603 O O . ALA A 1 704 ? 36.695 11.384 -42.406 1.00 96.88 704 ALA A O 1
ATOM 5604 N N . VAL A 1 705 ? 34.476 11.725 -42.322 1.00 97.94 705 VAL A N 1
ATOM 5605 C CA . VAL A 1 705 ? 34.211 10.964 -41.090 1.00 97.94 705 VAL A CA 1
ATOM 5606 C C . VAL A 1 705 ? 32.987 10.079 -41.297 1.00 97.94 705 VAL A C 1
ATOM 5608 O O . VAL A 1 705 ? 32.028 10.492 -41.939 1.00 97.94 705 VAL A O 1
ATOM 5611 N N . ARG A 1 706 ? 33.000 8.862 -40.753 1.00 98.00 706 ARG A N 1
ATOM 5612 C CA . ARG A 1 706 ? 31.900 7.902 -40.867 1.00 98.00 706 ARG A CA 1
ATOM 5613 C C . ARG A 1 706 ? 31.507 7.347 -39.503 1.00 98.00 706 ARG A C 1
ATOM 5615 O O . ARG A 1 706 ? 32.348 6.810 -38.785 1.00 98.00 706 ARG A O 1
ATOM 5622 N N . LEU A 1 707 ? 30.224 7.437 -39.175 1.00 98.38 707 LEU A N 1
ATOM 5623 C CA . LEU A 1 707 ? 29.592 6.691 -38.092 1.00 98.38 707 LEU A CA 1
ATOM 5624 C C . LEU A 1 707 ? 29.038 5.385 -38.660 1.00 98.38 707 LEU A C 1
ATOM 5626 O O . LEU A 1 707 ? 28.336 5.394 -39.666 1.00 98.38 707 LEU A O 1
ATOM 5630 N N . GLU A 1 708 ? 29.319 4.268 -38.006 1.00 98.12 708 GLU A N 1
ATOM 5631 C CA . GLU A 1 708 ? 28.808 2.956 -38.392 1.00 98.12 708 GLU A CA 1
ATOM 5632 C C . GLU A 1 708 ? 28.142 2.294 -37.192 1.00 98.12 708 GLU A C 1
ATOM 5634 O O . GLU A 1 708 ? 28.771 2.144 -36.152 1.00 98.12 708 GLU A O 1
ATOM 5639 N N . ILE A 1 709 ? 26.877 1.910 -37.330 1.00 97.19 709 ILE A N 1
ATOM 5640 C CA . ILE A 1 709 ? 26.040 1.308 -36.293 1.00 97.19 709 ILE A CA 1
ATOM 5641 C C . ILE A 1 709 ? 25.801 -0.150 -36.678 1.00 97.19 709 ILE A C 1
ATOM 5643 O O . ILE A 1 709 ? 25.380 -0.449 -37.791 1.00 97.19 709 ILE A O 1
ATOM 5647 N N . THR A 1 710 ? 26.052 -1.065 -35.747 1.00 96.19 710 THR A N 1
ATOM 5648 C CA . THR A 1 710 ? 25.871 -2.517 -35.941 1.00 96.19 710 THR A CA 1
ATOM 5649 C C . THR A 1 710 ? 24.799 -3.102 -35.030 1.00 96.19 710 THR A C 1
ATOM 5651 O O . THR A 1 710 ? 24.316 -4.207 -35.265 1.00 96.19 710 THR A O 1
ATOM 5654 N N . ARG A 1 711 ? 24.382 -2.356 -34.001 1.00 94.25 711 ARG A N 1
ATOM 5655 C CA . ARG A 1 711 ? 23.264 -2.727 -33.134 1.00 94.25 711 ARG A CA 1
ATOM 5656 C C . ARG A 1 711 ? 22.596 -1.486 -32.566 1.00 94.25 711 ARG A C 1
ATOM 5658 O O . ARG A 1 711 ? 23.277 -0.580 -32.086 1.00 94.25 711 ARG A O 1
ATOM 5665 N N . SER A 1 712 ? 21.272 -1.484 -32.565 1.00 91.38 712 SER A N 1
ATOM 5666 C CA . SER A 1 712 ? 20.436 -0.508 -31.868 1.00 91.38 712 SER A CA 1
ATOM 5667 C C . SER A 1 712 ? 19.615 -1.190 -30.768 1.00 91.38 712 SER A C 1
ATOM 5669 O O . SER A 1 712 ? 19.490 -2.415 -30.745 1.00 91.38 712 SER A O 1
ATOM 5671 N N . ALA A 1 713 ? 19.052 -0.403 -29.849 1.00 88.19 713 ALA A N 1
ATOM 5672 C CA . ALA A 1 713 ? 18.198 -0.898 -28.766 1.00 88.19 713 ALA A CA 1
ATOM 5673 C C . ALA A 1 713 ? 16.922 -1.581 -29.280 1.00 88.19 713 ALA A C 1
ATOM 5675 O O . ALA A 1 713 ? 16.362 -2.439 -28.602 1.00 88.19 713 ALA A O 1
ATOM 5676 N N . TYR A 1 714 ? 16.498 -1.235 -30.497 1.00 81.56 714 TYR A N 1
ATOM 5677 C CA . TYR A 1 714 ? 15.359 -1.840 -31.166 1.00 81.56 714 TYR A CA 1
ATOM 5678 C C . TYR A 1 714 ? 15.756 -2.218 -32.595 1.00 81.56 714 TYR A C 1
ATOM 5680 O O . TYR A 1 714 ? 15.937 -1.355 -33.451 1.00 81.56 714 TYR A O 1
ATOM 5688 N N . SER A 1 715 ? 15.914 -3.520 -32.842 1.00 78.31 715 SER A N 1
ATOM 5689 C CA . SER A 1 715 ? 16.565 -4.090 -34.032 1.00 78.31 715 SER A CA 1
ATOM 5690 C C . SER A 1 715 ? 15.879 -3.816 -35.370 1.00 78.31 715 SER A C 1
ATOM 5692 O O . SER A 1 715 ? 16.369 -4.285 -36.389 1.00 78.31 715 SER A O 1
ATOM 5694 N N . ASP A 1 716 ? 14.738 -3.124 -35.398 1.00 86.25 716 ASP A N 1
ATOM 5695 C CA . ASP A 1 716 ? 14.004 -2.856 -36.635 1.00 86.25 716 ASP A CA 1
ATOM 5696 C C . ASP A 1 716 ? 14.471 -1.587 -37.378 1.00 86.25 716 ASP A C 1
ATOM 5698 O O . ASP A 1 716 ? 14.131 -1.441 -38.555 1.00 86.25 716 ASP A O 1
ATOM 5702 N N . ARG A 1 717 ? 15.268 -0.718 -36.724 1.00 91.19 717 ARG A N 1
ATOM 5703 C CA . ARG A 1 717 ? 15.855 0.528 -37.258 1.00 91.19 717 ARG A CA 1
ATOM 5704 C C . ARG A 1 717 ? 17.176 0.888 -36.568 1.00 91.19 717 ARG A C 1
ATOM 5706 O O . ARG A 1 717 ? 17.418 0.500 -35.428 1.00 91.19 717 ARG A O 1
ATOM 5713 N N . MET A 1 718 ? 17.998 1.700 -37.226 1.00 93.62 718 MET A N 1
ATOM 5714 C CA . MET A 1 718 ? 19.219 2.298 -36.670 1.00 93.62 718 MET A CA 1
ATOM 5715 C C . MET A 1 718 ? 19.239 3.806 -36.926 1.00 93.62 718 MET A C 1
ATOM 5717 O O . MET A 1 718 ? 18.608 4.278 -37.871 1.00 93.62 718 MET A O 1
ATOM 5721 N N . GLY A 1 719 ? 19.964 4.560 -36.100 1.00 93.25 719 GLY A N 1
ATOM 5722 C CA . GLY A 1 719 ? 20.179 5.980 -36.351 1.00 93.25 719 GLY A CA 1
ATOM 5723 C C . GLY A 1 719 ? 20.800 6.752 -35.194 1.00 93.25 719 GLY A C 1
ATOM 5724 O O . GLY A 1 719 ? 21.077 6.201 -34.124 1.00 93.25 719 GLY A O 1
ATOM 5725 N N . VAL A 1 720 ? 20.998 8.047 -35.414 1.00 94.31 720 VAL A N 1
ATOM 5726 C CA . VAL A 1 720 ? 21.581 8.994 -34.453 1.00 94.31 720 VAL A CA 1
ATOM 5727 C C . VAL A 1 720 ? 20.823 10.315 -34.526 1.00 94.31 720 VAL A C 1
ATOM 5729 O O . VAL A 1 720 ? 20.248 10.637 -35.568 1.00 94.31 720 VAL A O 1
ATOM 5732 N N . GLY A 1 721 ? 20.804 11.060 -33.421 1.00 94.06 721 GLY A N 1
ATOM 5733 C CA . GLY A 1 721 ? 20.162 12.367 -33.391 1.00 94.06 721 GLY A CA 1
ATOM 5734 C C . GLY A 1 721 ? 20.995 13.442 -34.073 1.00 94.06 721 GLY A C 1
ATOM 5735 O O . GLY A 1 721 ? 20.501 14.108 -34.962 1.00 94.06 721 GLY A O 1
ATOM 5736 N N . GLU A 1 722 ? 22.268 13.568 -33.706 1.00 95.56 722 GLU A N 1
ATOM 5737 C CA . GLU A 1 722 ? 23.174 14.583 -34.262 1.00 95.56 722 GLU A CA 1
ATOM 5738 C C . GLU A 1 722 ? 24.621 14.069 -34.198 1.00 95.56 722 GLU A C 1
ATOM 5740 O O . GLU A 1 722 ? 24.981 13.300 -33.301 1.00 95.56 722 GLU A O 1
ATOM 5745 N N . ILE A 1 723 ? 25.456 14.496 -35.140 1.00 97.19 723 ILE A N 1
ATOM 5746 C CA . ILE A 1 723 ? 26.899 14.286 -35.174 1.00 97.19 723 ILE A CA 1
ATOM 5747 C C . ILE A 1 723 ? 27.602 15.608 -35.500 1.00 97.19 723 ILE A C 1
ATOM 5749 O O . ILE A 1 723 ? 27.369 16.241 -36.527 1.00 97.19 723 ILE A O 1
ATOM 5753 N N . GLU A 1 724 ? 28.521 16.014 -34.629 1.00 97.12 724 GLU A N 1
ATOM 5754 C CA . GLU A 1 724 ? 29.352 17.196 -34.827 1.00 97.12 724 GLU A CA 1
ATOM 5755 C C . GLU A 1 724 ? 30.828 16.823 -34.838 1.00 97.12 724 GLU A C 1
ATOM 5757 O O . GLU A 1 724 ? 31.320 16.086 -33.982 1.00 97.12 724 GLU A O 1
ATOM 5762 N N . LEU A 1 725 ? 31.553 17.406 -35.785 1.00 96.81 725 LEU A N 1
ATOM 5763 C CA . LEU A 1 725 ? 33.001 17.299 -35.881 1.00 96.81 725 LEU A CA 1
ATOM 5764 C C . LEU A 1 725 ? 33.614 18.552 -35.266 1.00 96.81 725 LEU A C 1
ATOM 5766 O O . LEU A 1 725 ? 33.183 19.665 -35.576 1.00 96.81 725 LEU A O 1
ATOM 5770 N N . ARG A 1 726 ? 34.574 18.389 -34.354 1.00 95.69 726 ARG A N 1
ATOM 5771 C CA . ARG A 1 726 ? 35.125 19.497 -33.566 1.00 95.69 726 ARG A CA 1
ATOM 5772 C C . ARG A 1 726 ? 36.648 19.444 -33.488 1.00 95.69 726 ARG A C 1
ATOM 5774 O O . ARG A 1 726 ? 37.261 18.382 -33.596 1.00 95.69 726 ARG A O 1
ATOM 5781 N N . THR A 1 727 ? 37.240 20.623 -33.313 1.00 93.31 727 THR A N 1
ATOM 5782 C CA . THR A 1 727 ? 38.665 20.798 -33.017 1.00 93.31 727 THR A CA 1
ATOM 5783 C C . THR A 1 727 ? 38.846 21.706 -31.810 1.00 93.31 727 THR A C 1
ATOM 5785 O O . THR A 1 727 ? 38.226 22.773 -31.726 1.00 93.31 727 THR A O 1
ATOM 5788 N N . LEU A 1 728 ? 39.677 21.286 -30.863 1.00 86.06 728 LEU A N 1
ATOM 5789 C CA . LEU A 1 728 ? 40.099 22.124 -29.751 1.00 86.06 728 LEU A CA 1
ATOM 5790 C C . LEU A 1 728 ? 41.205 23.062 -30.241 1.00 86.06 728 LEU A C 1
ATOM 5792 O O . LEU A 1 728 ? 42.228 22.625 -30.763 1.00 86.06 728 LEU A O 1
ATOM 5796 N N . GLU A 1 729 ? 41.005 24.368 -30.081 1.00 73.94 729 GLU A N 1
ATOM 5797 C CA . GLU A 1 729 ? 42.093 25.319 -30.290 1.00 73.94 729 GLU A CA 1
ATOM 5798 C C . GLU A 1 729 ? 43.130 25.117 -29.178 1.00 73.94 729 GLU A C 1
ATOM 5800 O O . GLU A 1 729 ? 42.782 25.059 -27.995 1.00 73.94 729 GLU A O 1
ATOM 5805 N N . GLU A 1 730 ? 44.406 24.980 -29.549 1.00 58.66 730 GLU A N 1
ATOM 5806 C CA . GLU A 1 730 ? 45.501 24.978 -28.580 1.00 58.66 730 GLU A CA 1
ATOM 5807 C C . GLU A 1 730 ? 45.422 26.292 -27.791 1.00 58.66 730 GLU A C 1
ATOM 5809 O O . GLU A 1 730 ? 45.487 27.379 -28.374 1.00 58.66 730 GLU A O 1
ATOM 5814 N N . ARG A 1 731 ? 45.222 26.205 -26.466 1.00 48.28 731 ARG A N 1
ATOM 5815 C CA . ARG A 1 731 ? 45.313 27.377 -25.587 1.00 48.28 731 ARG A CA 1
ATOM 5816 C C . ARG A 1 731 ? 46.720 27.951 -25.764 1.00 48.28 731 ARG A C 1
ATOM 5818 O O . ARG A 1 731 ? 47.680 27.305 -25.353 1.00 48.28 731 ARG A O 1
ATOM 5825 N N . LYS A 1 732 ? 46.817 29.101 -26.437 1.00 36.56 732 LYS A N 1
ATOM 5826 C CA . LYS A 1 732 ? 48.060 29.868 -26.577 1.00 36.56 732 LYS A CA 1
ATOM 5827 C C . LYS A 1 732 ? 48.631 30.269 -25.227 1.00 36.56 732 LYS A C 1
ATOM 5829 O O . LYS A 1 732 ? 47.820 30.579 -24.323 1.00 36.56 732 LYS A O 1
#

Radius of gyration: 33.56 Å; Cα contacts (8 Å, |Δi|>4): 1602; chains: 1; bounding box: 129×66×91 Å

Solvent-accessible surface area (backbone atoms only — not comparable to full-atom values): 37689 Å² total; per-residue (Å²): 138,85,87,90,81,91,79,87,86,81,87,79,86,78,82,75,79,75,77,78,77,73,78,62,76,59,46,60,44,22,57,75,28,41,54,32,36,38,38,34,18,10,80,81,25,56,53,39,49,50,52,53,33,46,49,36,36,72,65,23,63,11,82,45,54,78,46,53,51,85,78,58,85,78,73,96,68,59,32,42,35,29,37,17,16,56,85,48,11,63,56,50,36,51,54,30,59,77,69,69,51,84,63,44,70,91,72,17,45,55,64,4,24,36,35,34,57,49,77,57,96,93,36,48,34,39,41,24,37,6,39,24,64,51,2,16,35,37,30,46,24,48,40,67,76,70,53,58,44,74,59,77,31,22,32,35,32,61,75,40,82,46,74,51,61,55,67,33,84,41,40,31,31,42,32,49,60,34,40,46,47,40,80,34,57,66,61,65,47,64,62,60,74,77,78,55,64,66,67,35,49,35,68,18,52,59,43,17,52,49,48,49,46,53,50,27,33,56,51,67,30,39,33,39,36,30,33,62,60,24,24,60,64,46,48,25,69,66,48,42,40,52,50,24,54,58,27,51,66,49,52,25,28,38,14,44,38,31,17,68,28,23,58,30,19,71,29,43,42,61,98,38,87,45,7,38,65,50,41,39,67,79,34,61,90,49,36,18,19,34,92,88,68,46,80,38,100,26,44,23,46,65,42,66,71,49,49,50,51,47,40,54,42,46,54,49,48,67,72,71,37,67,58,40,28,33,34,38,37,47,44,91,81,43,61,56,58,39,70,62,37,50,54,56,45,70,71,50,92,62,91,66,63,62,32,52,46,47,40,26,59,39,46,33,54,40,52,55,51,46,41,72,78,36,80,83,43,50,42,33,35,61,65,84,34,64,84,49,62,66,43,58,79,51,65,60,63,41,61,77,56,29,62,64,87,39,31,41,29,31,29,36,56,72,42,64,81,62,65,62,86,89,47,55,76,82,55,85,29,38,30,37,34,35,84,45,47,31,64,64,74,76,24,59,73,33,53,46,62,68,59,46,38,51,42,35,34,52,40,52,76,45,64,40,41,21,45,33,30,42,59,29,57,33,66,82,42,61,39,45,31,50,37,50,56,43,46,41,50,20,42,38,39,38,82,62,46,71,68,55,46,35,57,74,51,37,9,70,54,33,20,31,54,72,29,31,54,47,47,74,69,26,46,81,30,46,26,42,71,79,37,46,74,36,56,68,31,31,53,52,32,36,53,53,41,52,52,26,43,72,68,24,38,80,76,6,40,63,56,35,52,48,42,40,55,51,38,50,52,53,42,52,50,53,51,50,52,53,49,50,53,50,50,47,41,51,60,37,60,50,47,52,75,57,73,71,74,44,61,47,51,74,55,50,25,57,94,80,57,15,30,49,62,27,21,64,68,81,40,71,51,88,71,77,13,18,17,30,34,46,87,73,45,60,72,58,45,39,40,38,37,34,36,84,55,72,39,68,33,28,33,41,28,36,27,32,41,74,51,78,76,48,40,21,55,21,22,37,35,38,30,37,33,54,89,97,44,78,44,78,71,42,78,45,69,75,49,82,73,50,36,67,44,60,49,73,52,82,74,40,68,27,44,37,41,34,42,36,36,57,38,30,59,32,61,42,29,45,43,42,19,32,54,45,44,19,26,72,74,79,85,125

Sequence (732 aa):
MPKTRFLFLMLFVVLTTAGYCLAQAPLTLVNDGMPACTILRGEDDDFAAERLARWFAEEAHAKVAVVVAGKEALPDSGCGILVGSAESNPLLRQVAEAAKLDITPARLTDQGYLAKTVRQDGRDWLVLAGGSRDGAIYAVADLMNWHLERQGKSVRLPALDTCQIPRYKYRWFWNWDHRMDWGGPGRVGHLMGGGGTFSKKPEAFLIDFKNCIDYMADHKFNGLILWGFLRDTHGGVEATQELCRYASRRGVRILPGVGTSGYAGYYFEGNHPYNADTWITAHPELRAVERDGKPHNAPCPSKKANQDWLDEGAKWLFKTFEIGGVNLEMGDFFVCYCDDCKKARAAIQSDEPDYYKDMAISHMVTLKTMRTLAPDAWLSYATYTGYTAEMMDRVPKFLSMIPQDALCQWTLTSMARRWPADVRPMARHNIGYLHWCNTSTDTEDDFYLEQVRDICRNAASAGFEGLDTYGELAADRPNAELFYLAWEAFLWDPEMTVDAFIEQRLSRLYGGHEPARKLMAILPLVRTAKDREKIENLVQARQVAQSARGEASADGHARWNRLIAYLDRHEQAELQEREELKRREAEVRCGRKVEIVKVTASDEDVRRGWAAAKAVDGNVSEPEGYWLTQRNAPKQAWLELELAQPARIDRVALFHQLNPGHYRSLDYTVNIRSGSEWKTVAAVKDNKQAGWVAHVFDPIVTDAVRLEITRSAYSDRMGVGEIELRTLEERK

Secondary structure (DSSP, 8-state):
-----PPPP------------PPPPPEEEEETTEE-EEEEE-TT-HHHHHHHHHHHHHHH----EEEETTTSPPPSSSEEEEEEETTT-HHHHHHHHHTT---STTTS-TT-EEEEEEEETTEEEEEEEESSHHHHHHHHHHIIIII-EEETTEEEE---EEEE--S-SEEEEEEEGGG-BSS-SSPPP---GGG----S-HHHHHHHHHHHHHHHHHTT--EEEEET--BGGGTHHHHHHHHHHHHHTTT-EEEEEEESSSTTBSS-BSS-TTBHHHHHHH-GGGEEE-TTSPEEEEE-TT-HHHHHHHHHHHHHHHHHS--SEEEEE--TT----SHHHHHHHHTS---S-HHHHHHHHHHHHHHHHHHHH-TT-EEEEE-SS---HHHHHS--THHHHS-TTSEEEEE-TTGGGS--TT----SSEEEEEE--SSGGGT-TT---HHHHHHHHHHHHHTT-SEEEEE--B-TTSHHHHHHHHHHHHHHH-TT--HHHHIIIIIHHHTTSHHHHHTHHHHHHHHSSHHHHT-HHHHHHHHHHHHHHHHHS-GGGHHHHHHHHHHHHHHHHHHHHHHHHHHHHHHHHT-SEEPPEEEEEES--BGGGTB-GGGGGSS---TTTT-EE--SS--S-EEEEEEEEEEEEEEEEEEEE-SSTTSS-EEEEEEEEEETTEEEEEEEESS----EEEEEEEEEEEEEEEEEEEEEESSTT--EESEEEEEEPPP--

Nearest PDB structures (foldseek):
  7d2a-assembly1_A  TM=8.213E-01  e=3.364E-08  Persicobacter sp. CCB-QB2
  4a45-assembly1_A  TM=8.386E-01  e=8.193E-08  Clostridium perfringens
  5xnr-assembly1_A  TM=8.134E-01  e=1.082E-07  Persicobacter sp. CCB-QB2
  2v72-assembly1_A  TM=8.258E-01  e=1.887E-07  Clostridium perfringens
  4zz8-assembly2_B  TM=8.113E-01  e=2.358E-07  Paenibacillus fukuinensis